Protein 3GDO (pdb70)

Structure (mmCIF, N/CA/C/O backbone):
data_3GDO
#
_entry.id   3GDO
#
_cell.length_a   49.324
_cell.length_b   151.309
_cell.length_c   56.395
_cell.angle_alpha   90.000
_cell.angle_beta   107.140
_cell.angle_gamma   90.000
#
_symmetry.space_group_name_H-M   'P 1 21 1'
#
loop_
_entity.id
_entity.type
_entity.pdbx_description
1 polymer 'Uncharacterized oxidoreductase yvaA'
2 water water
#
loop_
_atom_site.group_PDB
_atom_site.id
_atom_site.type_symbol
_atom_site.label_atom_id
_atom_site.label_alt_id
_atom_site.label_comp_id
_atom_site.label_asym_id
_atom_site.label_entity_id
_atom_site.label_seq_id
_atom_site.pdbx_PDB_ins_code
_atom_site.Cartn_x
_atom_site.Cartn_y
_atom_site.Cartn_z
_atom_site.occupancy
_atom_site.B_iso_or_equiv
_atom_site.auth_seq_id
_atom_site.auth_comp_id
_atom_site.auth_asym_id
_atom_site.auth_atom_id
_atom_site.pdbx_PDB_model_num
ATOM 1 N N . SER A 1 2 ? 32.460 -5.954 34.746 1.00 51.63 10 SER A N 1
ATOM 2 C CA . SER A 1 2 ? 32.158 -5.097 35.919 1.00 50.45 10 SER A CA 1
ATOM 3 C C . SER A 1 2 ? 30.971 -5.713 36.668 1.00 50.09 10 SER A C 1
ATOM 4 O O . SER A 1 2 ? 29.931 -6.053 36.064 1.00 50.32 10 SER A O 1
ATOM 7 N N . LEU A 1 3 ? 31.140 -5.872 37.982 1.00 47.66 11 LEU A N 1
ATOM 8 C CA . LEU A 1 3 ? 30.064 -6.276 38.885 1.00 46.13 11 LEU A CA 1
ATOM 9 C C . LEU A 1 3 ? 28.939 -5.254 39.016 1.00 44.19 11 LEU A C 1
ATOM 10 O O . LEU A 1 3 ? 27.919 -5.538 39.640 1.00 43.54 11 LEU A O 1
ATOM 15 N N . ASP A 1 4 ? 29.170 -4.037 38.531 1.00 42.55 12 ASP A N 1
ATOM 16 C CA . ASP A 1 4 ? 28.262 -2.929 38.837 1.00 41.47 12 ASP A CA 1
ATOM 17 C C . ASP A 1 4 ? 27.384 -2.423 37.658 1.00 40.51 12 ASP A C 1
ATOM 18 O O . ASP A 1 4 ? 26.633 -1.442 37.815 1.00 39.65 12 ASP A O 1
ATOM 23 N N . THR A 1 5 ? 27.446 -3.107 36.513 1.00 38.84 13 THR A N 1
ATOM 24 C CA . THR A 1 5 ? 26.574 -2.766 35.379 1.00 37.17 13 THR A CA 1
ATOM 25 C C . THR A 1 5 ? 25.126 -2.735 35.814 1.00 36.51 13 THR A C 1
ATOM 26 O O . THR A 1 5 ? 24.661 -3.605 36.559 1.00 35.19 13 THR A O 1
ATOM 30 N N . ILE A 1 6 ? 24.412 -1.706 35.372 1.00 34.90 14 ILE A N 1
ATOM 31 C CA . ILE A 1 6 ? 22.966 -1.645 35.593 1.00 34.02 14 ILE A CA 1
ATOM 32 C C . ILE A 1 6 ? 22.330 -2.601 34.591 1.00 34.06 14 ILE A C 1
ATOM 33 O O . ILE A 1 6 ? 22.623 -2.551 33.367 1.00 33.99 14 ILE A O 1
ATOM 38 N N . LYS A 1 7 ? 21.543 -3.526 35.108 1.00 33.40 15 LYS A N 1
ATOM 39 C CA . LYS A 1 7 ? 20.949 -4.573 34.266 1.00 34.08 15 LYS A CA 1
ATOM 40 C C . LYS A 1 7 ? 19.669 -4.028 33.651 1.00 33.54 15 LYS A C 1
ATOM 41 O O . LYS A 1 7 ? 18.725 -3.726 34.359 1.00 33.05 15 LYS A O 1
ATOM 47 N N . VAL A 1 8 ? 19.640 -3.945 32.321 1.00 34.54 16 VAL A N 1
ATOM 48 C CA . VAL A 1 8 ? 18.483 -3.311 31.630 1.00 34.15 16 VAL A CA 1
ATOM 49 C C . VAL A 1 8 ? 17.524 -4.340 30.980 1.00 34.44 16 VAL A C 1
ATOM 50 O O . VAL A 1 8 ? 17.953 -5.283 30.312 1.00 33.90 16 VAL A O 1
ATOM 54 N N . GLY A 1 9 ? 16.231 -4.116 31.186 1.00 34.63 17 GLY A N 1
ATOM 55 C CA . GLY A 1 9 ? 15.192 -4.739 30.387 1.00 35.84 17 GLY A CA 1
ATOM 56 C C . GLY A 1 9 ? 14.574 -3.687 29.464 1.00 35.61 17 GLY A C 1
ATOM 57 O O . GLY A 1 9 ? 14.192 -2.602 29.933 1.00 35.55 17 GLY A O 1
ATOM 58 N N . ILE A 1 10 ? 14.527 -3.975 28.168 1.00 35.20 18 ILE A N 1
ATOM 59 C CA . ILE A 1 10 ? 13.827 -3.081 27.211 1.00 35.78 18 ILE A CA 1
ATOM 60 C C . ILE A 1 10 ? 12.465 -3.690 26.769 1.00 36.59 18 ILE A C 1
ATOM 61 O O . ILE A 1 10 ? 12.399 -4.860 26.340 1.00 37.18 18 ILE A O 1
ATOM 66 N N . LEU A 1 11 ? 11.385 -2.927 26.935 1.00 36.29 19 LEU A N 1
ATOM 67 C CA . LEU A 1 11 ? 10.073 -3.335 26.442 1.00 36.03 19 LEU A CA 1
ATOM 68 C C . LEU A 1 11 ? 9.899 -2.749 25.035 1.00 36.96 19 LEU A C 1
ATOM 69 O O . LEU A 1 11 ? 9.915 -1.538 24.858 1.00 36.76 19 LEU A O 1
ATOM 74 N N . GLY A 1 12 ? 9.805 -3.622 24.034 1.00 36.83 20 GLY A N 1
ATOM 75 C CA . GLY A 1 12 ? 9.536 -3.202 22.663 1.00 37.92 20 GLY A CA 1
ATOM 76 C C . GLY A 1 12 ? 10.837 -3.008 21.922 1.00 37.89 20 GLY A C 1
ATOM 77 O O . GLY A 1 12 ? 11.841 -2.516 22.508 1.00 38.00 20 GLY A O 1
ATOM 78 N N . TYR A 1 13 ? 10.814 -3.392 20.645 1.00 36.11 21 TYR A N 1
ATOM 79 C CA . TYR A 1 13 ? 11.980 -3.313 19.790 1.00 35.20 21 TYR A CA 1
ATOM 80 C C . TYR A 1 13 ? 11.650 -2.814 18.351 1.00 35.77 21 TYR A C 1
ATOM 81 O O . TYR A 1 13 ? 12.251 -3.260 17.367 1.00 34.79 21 TYR A O 1
ATOM 90 N N . GLY A 1 14 ? 10.706 -1.876 18.279 1.00 36.27 22 GLY A N 1
ATOM 91 C CA . GLY A 1 14 ? 10.465 -1.077 17.098 1.00 38.23 22 GLY A CA 1
ATOM 92 C C . GLY A 1 14 ? 11.539 -0.020 16.965 1.00 39.22 22 GLY A C 1
ATOM 93 O O . GLY A 1 14 ? 12.676 -0.199 17.441 1.00 39.51 22 GLY A O 1
ATOM 94 N N . LEU A 1 15 ? 11.172 1.088 16.336 1.00 39.27 23 LEU A N 1
ATOM 95 C CA . LEU A 1 15 ? 12.090 2.197 16.096 1.00 39.87 23 LEU A CA 1
ATOM 96 C C . LEU A 1 15 ? 12.774 2.742 17.386 1.00 38.99 23 LEU A C 1
ATOM 97 O O . LEU A 1 15 ? 13.981 2.997 17.388 1.00 37.45 23 LEU A O 1
ATOM 102 N N . SER A 1 16 ? 11.983 2.956 18.438 1.00 38.03 24 SER A N 1
ATOM 103 C CA . SER A 1 16 ? 12.499 3.524 19.679 1.00 38.38 24 SER A CA 1
ATOM 104 C C . SER A 1 16 ? 13.527 2.606 20.294 1.00 36.89 24 SER A C 1
ATOM 105 O O . SER A 1 16 ? 14.670 3.018 20.499 1.00 36.30 24 SER A O 1
ATOM 108 N N . GLY A 1 17 ? 13.106 1.374 20.573 1.00 35.59 25 GLY A N 1
ATOM 109 C CA . GLY A 1 17 ? 13.971 0.369 21.184 1.00 35.29 25 GLY A CA 1
ATOM 110 C C . GLY A 1 17 ? 15.281 0.196 20.435 1.00 35.13 25 GLY A C 1
ATOM 111 O O . GLY A 1 17 ? 16.365 0.300 21.010 1.00 35.29 25 GLY A O 1
ATOM 112 N N . SER A 1 18 ? 15.182 -0.045 19.129 1.00 34.78 26 SER A N 1
ATOM 113 C CA . SER A 1 18 ? 16.292 -0.553 18.347 1.00 34.15 26 SER A CA 1
ATOM 114 C C . SER A 1 18 ? 17.157 0.556 17.814 1.00 34.66 26 SER A C 1
ATOM 115 O O . SER A 1 18 ? 18.306 0.310 17.433 1.00 34.48 26 SER A O 1
ATOM 118 N N . VAL A 1 19 ? 16.623 1.774 17.741 1.00 34.28 27 VAL A N 1
ATOM 119 C CA . VAL A 1 19 ? 17.344 2.837 17.039 1.00 34.92 27 VAL A CA 1
ATOM 120 C C . VAL A 1 19 ? 17.700 3.983 18.003 1.00 35.03 27 VAL A C 1
ATOM 121 O O . VAL A 1 19 ? 18.789 4.541 17.944 1.00 33.12 27 VAL A O 1
ATOM 125 N N . PHE A 1 20 ? 16.765 4.334 18.890 1.00 35.36 28 PHE A N 1
ATOM 126 C CA . PHE A 1 20 ? 16.959 5.505 19.740 1.00 35.54 28 PHE A CA 1
ATOM 127 C C . PHE A 1 20 ? 17.475 5.180 21.158 1.00 36.68 28 PHE A C 1
ATOM 128 O O . PHE A 1 20 ? 18.063 6.051 21.805 1.00 36.10 28 PHE A O 1
ATOM 136 N N . HIS A 1 21 ? 17.273 3.944 21.620 1.00 35.88 29 HIS A N 1
ATOM 137 C CA . HIS A 1 21 ? 17.722 3.556 22.954 1.00 36.54 29 HIS A CA 1
ATOM 138 C C . HIS A 1 21 ? 18.821 2.488 22.957 1.00 37.41 29 HIS A C 1
ATOM 139 O O . HIS A 1 21 ? 19.896 2.694 23.581 1.00 38.16 29 HIS A O 1
ATOM 146 N N . GLY A 1 22 ? 18.544 1.353 22.309 1.00 36.90 30 GLY A N 1
ATOM 147 C CA . GLY A 1 22 ? 19.543 0.274 22.186 1.00 37.35 30 GLY A CA 1
ATOM 148 C C . GLY A 1 22 ? 20.936 0.802 21.849 1.00 37.14 30 GLY A C 1
ATOM 149 O O . GLY A 1 22 ? 21.903 0.563 22.592 1.00 37.28 30 GLY A O 1
ATOM 150 N N . PRO A 1 23 ? 21.066 1.542 20.745 1.00 37.38 31 PRO A N 1
ATOM 151 C CA . PRO A 1 23 ? 22.445 1.845 20.374 1.00 36.99 31 PRO A CA 1
ATOM 152 C C . PRO A 1 23 ? 23.161 2.808 21.354 1.00 38.05 31 PRO A C 1
ATOM 153 O O . PRO A 1 23 ? 24.395 2.801 21.394 1.00 37.18 31 PRO A O 1
ATOM 157 N N . LEU A 1 24 ? 22.412 3.588 22.157 1.00 37.28 32 LEU A N 1
ATOM 158 C CA . LEU A 1 24 ? 23.031 4.482 23.167 1.00 36.72 32 LEU A CA 1
ATOM 159 C C . LEU A 1 24 ? 23.458 3.685 24.410 1.00 37.26 32 LEU A C 1
ATOM 160 O O . LEU A 1 24 ? 24.589 3.802 24.911 1.00 37.62 32 LEU A O 1
ATOM 165 N N . LEU A 1 25 ? 22.546 2.868 24.899 1.00 36.38 33 LEU A N 1
ATOM 166 C CA . LEU A 1 25 ? 22.827 2.013 26.005 1.00 37.58 33 LEU A CA 1
ATOM 167 C C . LEU A 1 25 ? 24.029 1.112 25.692 1.00 38.88 33 LEU A C 1
ATOM 168 O O . LEU A 1 25 ? 24.832 0.789 26.600 1.00 39.61 33 LEU A O 1
ATOM 173 N N . ASP A 1 26 ? 24.183 0.771 24.411 1.00 38.67 34 ASP A N 1
ATOM 174 C CA . ASP A 1 26 ? 25.225 -0.144 23.956 1.00 40.47 34 ASP A CA 1
ATOM 175 C C . ASP A 1 26 ? 26.655 0.397 24.100 1.00 40.70 34 ASP A C 1
ATOM 176 O O . ASP A 1 26 ? 27.608 -0.399 24.200 1.00 40.25 34 ASP A O 1
ATOM 181 N N . VAL A 1 27 ? 26.822 1.720 24.067 1.00 39.77 35 VAL A N 1
ATOM 182 C CA . VAL A 1 27 ? 28.168 2.307 24.136 1.00 40.32 35 VAL A CA 1
ATOM 183 C C . VAL A 1 27 ? 28.536 2.710 25.569 1.00 39.31 35 VAL A C 1
ATOM 184 O O . VAL A 1 27 ? 29.624 3.197 25.809 1.00 39.82 35 VAL A O 1
ATOM 188 N N . LEU A 1 28 ? 27.616 2.529 26.506 1.00 38.72 36 LEU A N 1
ATOM 189 C CA . LEU A 1 28 ? 27.830 2.952 27.885 1.00 39.48 36 LEU A CA 1
ATOM 190 C C . LEU A 1 28 ? 28.156 1.731 28.767 1.00 40.34 36 LEU A C 1
ATOM 191 O O . LEU A 1 28 ? 27.293 0.881 29.025 1.00 39.86 36 LEU A O 1
ATOM 196 N N . ASP A 1 29 ? 29.377 1.612 29.249 1.00 41.70 37 ASP A N 1
ATOM 197 C CA . ASP A 1 29 ? 29.619 0.346 29.969 1.00 43.77 37 ASP A CA 1
ATOM 198 C C . ASP A 1 29 ? 28.998 0.250 31.365 1.00 43.09 37 ASP A C 1
ATOM 199 O O . ASP A 1 29 ? 28.953 -0.835 31.931 1.00 43.40 37 ASP A O 1
ATOM 204 N N . GLU A 1 30 ? 28.439 1.363 31.862 1.00 42.50 38 GLU A N 1
ATOM 205 C CA . GLU A 1 30 ? 27.648 1.362 33.111 1.00 42.18 38 GLU A CA 1
ATOM 206 C C . GLU A 1 30 ? 26.352 0.506 33.038 1.00 40.59 38 GLU A C 1
ATOM 207 O O . GLU A 1 30 ? 25.678 0.287 34.057 1.00 40.86 38 GLU A O 1
ATOM 213 N N . TYR A 1 31 ? 25.996 0.050 31.829 1.00 39.19 39 TYR A N 1
ATOM 214 C CA . TYR A 1 31 ? 24.725 -0.649 31.576 1.00 37.06 39 TYR A CA 1
ATOM 215 C C . TYR A 1 31 ? 24.969 -1.994 30.917 1.00 37.38 39 TYR A C 1
ATOM 216 O O . TYR A 1 31 ? 25.848 -2.116 30.064 1.00 36.31 39 TYR A O 1
ATOM 225 N N . GLN A 1 32 ? 24.150 -2.974 31.284 1.00 37.02 40 GLN A N 1
ATOM 226 C CA . GLN A 1 32 ? 24.107 -4.225 30.555 1.00 38.45 40 GLN A CA 1
ATOM 227 C C . GLN A 1 32 ? 22.712 -4.440 30.013 1.00 37.51 40 GLN A C 1
ATOM 228 O O . GLN A 1 32 ? 21.753 -4.559 30.776 1.00 36.66 40 GLN A O 1
ATOM 234 N N . ILE A 1 33 ? 22.592 -4.520 28.692 1.00 37.99 41 ILE A N 1
ATOM 235 C CA . ILE A 1 33 ? 21.311 -4.963 28.136 1.00 38.52 41 ILE A CA 1
ATOM 236 C C . ILE A 1 33 ? 21.129 -6.484 28.348 1.00 38.67 41 ILE A C 1
ATOM 237 O O . ILE A 1 33 ? 21.828 -7.292 27.737 1.00 38.87 41 ILE A O 1
ATOM 242 N N . SER A 1 34 ? 20.190 -6.851 29.213 1.00 38.61 42 SER A N 1
ATOM 243 C CA . SER A 1 34 ? 19.958 -8.244 29.599 1.00 39.42 42 SER A CA 1
ATOM 244 C C . SER A 1 34 ? 18.782 -8.906 28.895 1.00 39.17 42 SER A C 1
ATOM 245 O O . SER A 1 34 ? 18.871 -10.078 28.499 1.00 39.21 42 SER A O 1
ATOM 248 N N . LYS A 1 35 ? 17.660 -8.186 28.820 1.00 38.01 43 LYS A N 1
ATOM 249 C CA . LYS A 1 35 ? 16.428 -8.734 28.243 1.00 37.69 43 LYS A CA 1
ATOM 250 C C . LYS A 1 35 ? 15.675 -7.685 27.424 1.00 37.74 43 LYS A C 1
ATOM 251 O O . LYS A 1 35 ? 15.627 -6.498 27.794 1.00 37.09 43 LYS A O 1
ATOM 257 N N . ILE A 1 36 ? 15.077 -8.142 26.327 1.00 37.04 44 ILE A N 1
ATOM 258 C CA . ILE A 1 36 ? 14.288 -7.290 25.452 1.00 36.58 44 ILE A CA 1
ATOM 259 C C . ILE A 1 36 ? 12.972 -8.044 25.165 1.00 37.22 44 ILE A C 1
ATOM 260 O O . ILE A 1 36 ? 13.020 -9.174 24.666 1.00 36.89 44 ILE A O 1
ATOM 265 N N . MET A 1 37 ? 11.823 -7.443 25.498 1.00 36.82 45 MET A N 1
ATOM 266 C CA . MET A 1 37 ? 10.520 -8.047 25.235 1.00 37.80 45 MET A CA 1
ATOM 267 C C . MET A 1 37 ? 10.106 -7.597 23.848 1.00 38.97 45 MET A C 1
ATOM 268 O O . MET A 1 37 ? 9.835 -6.409 23.629 1.00 39.18 45 MET A O 1
ATOM 273 N N . THR A 1 38 ? 10.124 -8.534 22.895 1.00 39.85 46 THR A N 1
ATOM 274 C CA . THR A 1 38 ? 9.752 -8.279 21.502 1.00 40.09 46 THR A CA 1
ATOM 275 C C . THR A 1 38 ? 9.457 -9.647 20.846 1.00 41.82 46 THR A C 1
ATOM 276 O O . THR A 1 38 ? 9.840 -10.701 21.389 1.00 41.91 46 THR A O 1
ATOM 280 N N . SER A 1 39 ? 8.783 -9.641 19.693 1.00 41.84 47 SER A N 1
ATOM 281 C CA . SER A 1 39 ? 8.659 -10.865 18.895 1.00 42.66 47 SER A CA 1
ATOM 282 C C . SER A 1 39 ? 9.750 -10.897 17.830 1.00 42.38 47 SER A C 1
ATOM 283 O O . SER A 1 39 ? 9.839 -11.856 17.074 1.00 43.66 47 SER A O 1
ATOM 286 N N . ARG A 1 40 ? 10.584 -9.858 17.772 1.00 42.02 48 ARG A N 1
ATOM 287 C CA . ARG A 1 40 ? 11.650 -9.784 16.767 1.00 41.96 48 ARG A CA 1
ATOM 288 C C . ARG A 1 40 ? 12.920 -10.549 17.171 1.00 42.76 48 ARG A C 1
ATOM 289 O O . ARG A 1 40 ? 14.024 -9.974 17.248 1.00 43.11 48 ARG A O 1
ATOM 297 N N . THR A 1 41 ? 12.771 -11.851 17.397 1.00 43.54 49 THR A N 1
ATOM 298 C CA . THR A 1 41 ? 13.843 -12.673 17.979 1.00 44.17 49 THR A CA 1
ATOM 299 C C . THR A 1 41 ? 15.165 -12.669 17.186 1.00 45.33 49 THR A C 1
ATOM 300 O O . THR A 1 41 ? 16.224 -12.388 17.747 1.00 44.98 49 THR A O 1
ATOM 304 N N . GLU A 1 42 ? 15.084 -12.918 15.883 1.00 46.16 50 GLU A N 1
ATOM 305 C CA . GLU A 1 42 ? 16.244 -12.910 14.981 1.00 46.86 50 GLU A CA 1
ATOM 306 C C . GLU A 1 42 ? 16.982 -11.572 14.918 1.00 47.19 50 GLU A C 1
ATOM 307 O O . GLU A 1 42 ? 18.222 -11.528 14.737 1.00 47.21 50 GLU A O 1
ATOM 313 N N . GLU A 1 43 ? 16.204 -10.490 15.011 1.00 46.82 51 GLU A N 1
ATOM 314 C CA . GLU A 1 43 ? 16.720 -9.136 14.935 1.00 47.00 51 GLU A CA 1
ATOM 315 C C . GLU A 1 43 ? 17.572 -8.817 16.177 1.00 46.36 51 GLU A C 1
ATOM 316 O O . GLU A 1 43 ? 18.678 -8.287 16.056 1.00 45.10 51 GLU A O 1
ATOM 322 N N . VAL A 1 44 ? 17.042 -9.136 17.357 1.00 45.58 52 VAL A N 1
ATOM 323 C CA . VAL A 1 44 ? 17.811 -9.002 18.589 1.00 46.15 52 VAL A CA 1
ATOM 324 C C . VAL A 1 44 ? 19.081 -9.863 18.576 1.00 47.03 52 VAL A C 1
ATOM 325 O O . VAL A 1 44 ? 20.120 -9.422 19.078 1.00 47.19 52 VAL A O 1
ATOM 329 N N A LYS A 1 45 ? 18.988 -11.056 17.983 0.50 47.37 53 LYS A N 1
ATOM 330 N N B LYS A 1 45 ? 18.993 -11.064 17.997 0.50 47.36 53 LYS A N 1
ATOM 331 C CA A LYS A 1 45 ? 20.118 -11.979 17.854 0.50 47.83 53 LYS A CA 1
ATOM 332 C CA B LYS A 1 45 ? 20.142 -11.964 17.861 0.50 47.82 53 LYS A CA 1
ATOM 333 C C A LYS A 1 45 ? 21.296 -11.385 17.075 0.50 48.39 53 LYS A C 1
ATOM 334 C C B LYS A 1 45 ? 21.306 -11.330 17.108 0.50 48.39 53 LYS A C 1
ATOM 335 O O A LYS A 1 45 ? 22.455 -11.603 17.448 0.50 48.34 53 LYS A O 1
ATOM 336 O O B LYS A 1 45 ? 22.464 -11.472 17.522 0.50 48.31 53 LYS A O 1
ATOM 347 N N . ARG A 1 46 ? 21.005 -10.639 16.009 1.00 48.46 54 ARG A N 1
ATOM 348 C CA . ARG A 1 46 ? 22.042 -9.925 15.261 1.00 49.41 54 ARG A CA 1
ATOM 349 C C . ARG A 1 46 ? 22.592 -8.734 16.068 1.00 49.11 54 ARG A C 1
ATOM 350 O O . ARG A 1 46 ? 23.801 -8.566 16.201 1.00 49.46 54 ARG A O 1
ATOM 358 N N . ASP A 1 47 ? 21.693 -7.936 16.636 1.00 48.78 55 ASP A N 1
ATOM 359 C CA . ASP A 1 47 ? 22.057 -6.654 17.211 1.00 48.10 55 ASP A CA 1
ATOM 360 C C . ASP A 1 47 ? 22.693 -6.804 18.584 1.00 47.96 55 ASP A C 1
ATOM 361 O O . ASP A 1 47 ? 23.687 -6.144 18.885 1.00 47.69 55 ASP A O 1
ATOM 366 N N . PHE A 1 48 ? 22.088 -7.645 19.418 1.00 46.92 56 PHE A N 1
ATOM 367 C CA . PHE A 1 48 ? 22.568 -7.896 20.763 1.00 46.82 56 PHE A CA 1
ATOM 368 C C . PHE A 1 48 ? 22.691 -9.395 21.060 1.00 46.41 56 PHE A C 1
ATOM 369 O O . PHE A 1 48 ? 21.880 -9.933 21.820 1.00 45.47 56 PHE A O 1
ATOM 377 N N . PRO A 1 49 ? 23.733 -10.055 20.498 1.00 46.85 57 PRO A N 1
ATOM 378 C CA . PRO A 1 49 ? 23.948 -11.523 20.616 1.00 47.94 57 PRO A CA 1
ATOM 379 C C . PRO A 1 49 ? 23.797 -12.071 22.042 1.00 48.83 57 PRO A C 1
ATOM 380 O O . PRO A 1 49 ? 23.430 -13.239 22.202 1.00 49.19 57 PRO A O 1
ATOM 384 N N . ASP A 1 50 ? 24.044 -11.229 23.054 1.00 49.55 58 ASP A N 1
ATOM 385 C CA . ASP A 1 50 ? 23.972 -11.633 24.470 1.00 50.67 58 ASP A CA 1
ATOM 386 C C . ASP A 1 50 ? 22.733 -11.224 25.250 1.00 51.00 58 ASP A C 1
ATOM 387 O O . ASP A 1 50 ? 22.585 -11.618 26.402 1.00 51.75 58 ASP A O 1
ATOM 392 N N . ALA A 1 51 ? 21.847 -10.433 24.657 1.00 50.15 59 ALA A N 1
ATOM 393 C CA . ALA A 1 51 ? 20.566 -10.203 25.315 1.00 49.67 59 ALA A CA 1
ATOM 394 C C . ALA A 1 51 ? 19.678 -11.446 25.172 1.00 49.25 59 ALA A C 1
ATOM 395 O O . ALA A 1 51 ? 19.772 -12.173 24.187 1.00 49.15 59 ALA A O 1
ATOM 397 N N . GLU A 1 52 ? 18.818 -11.669 26.153 1.00 48.50 60 GLU A N 1
ATOM 398 C CA . GLU A 1 52 ? 17.783 -12.695 26.087 1.00 49.28 60 GLU A CA 1
ATOM 399 C C . GLU A 1 52 ? 16.491 -12.037 25.552 1.00 48.96 60 GLU A C 1
ATOM 400 O O . GLU A 1 52 ? 16.114 -10.949 26.003 1.00 49.46 60 GLU A O 1
ATOM 406 N N . VAL A 1 53 ? 15.826 -12.655 24.576 1.00 48.36 61 VAL A N 1
ATOM 407 C CA . VAL A 1 53 ? 14.541 -12.128 24.117 1.00 47.20 61 VAL A CA 1
ATOM 408 C C . VAL A 1 53 ? 13.465 -12.770 24.951 1.00 47.54 61 VAL A C 1
ATOM 409 O O . VAL A 1 53 ? 13.556 -13.952 25.250 1.00 47.91 61 VAL A O 1
ATOM 413 N N . VAL A 1 54 ? 12.457 -12.008 25.348 1.00 47.32 62 VAL A N 1
ATOM 414 C CA . VAL A 1 54 ? 11.314 -12.608 26.027 1.00 48.09 62 VAL A CA 1
ATOM 415 C C . VAL A 1 54 ? 10.016 -12.183 25.377 1.00 49.00 62 VAL A C 1
ATOM 416 O O . VAL A 1 54 ? 9.999 -11.245 24.584 1.00 48.78 62 VAL A O 1
ATOM 420 N N . HIS A 1 55 ? 8.918 -12.844 25.741 1.00 50.39 63 HIS A N 1
ATOM 421 C CA . HIS A 1 55 ? 7.641 -12.540 25.114 1.00 51.73 63 HIS A CA 1
ATOM 422 C C . HIS A 1 55 ? 6.556 -12.143 26.074 1.00 52.68 63 HIS A C 1
ATOM 423 O O . HIS A 1 55 ? 5.519 -11.654 25.642 1.00 53.32 63 HIS A O 1
ATOM 430 N N . GLU A 1 56 ? 6.748 -12.358 27.367 1.00 52.88 64 GLU A N 1
ATOM 431 C CA . GLU A 1 56 ? 5.828 -11.718 28.294 1.00 53.85 64 GLU A CA 1
ATOM 432 C C . GLU A 1 56 ? 6.529 -10.832 29.312 1.00 53.70 64 GLU A C 1
ATOM 433 O O . GLU A 1 56 ? 7.705 -11.023 29.646 1.00 52.73 64 GLU A O 1
ATOM 439 N N . LEU A 1 57 ? 5.772 -9.838 29.758 1.00 53.84 65 LEU A N 1
ATOM 440 C CA . LEU A 1 57 ? 6.236 -8.811 30.660 1.00 54.21 65 LEU A CA 1
ATOM 441 C C . LEU A 1 57 ? 6.845 -9.381 31.945 1.00 54.32 65 LEU A C 1
ATOM 442 O O . LEU A 1 57 ? 7.822 -8.837 32.475 1.00 53.82 65 LEU A O 1
ATOM 447 N N . GLU A 1 58 ? 6.244 -10.469 32.432 1.00 54.02 66 GLU A N 1
ATOM 448 C CA . GLU A 1 58 ? 6.604 -11.077 33.704 1.00 53.89 66 GLU A CA 1
ATOM 449 C C . GLU A 1 58 ? 8.010 -11.652 33.641 1.00 52.90 66 GLU A C 1
ATOM 450 O O . GLU A 1 58 ? 8.715 -11.666 34.638 1.00 53.30 66 GLU A O 1
ATOM 456 N N . GLU A 1 59 ? 8.422 -12.101 32.459 1.00 51.61 67 GLU A N 1
ATOM 457 C CA . GLU A 1 59 ? 9.798 -12.529 32.270 1.00 50.48 67 GLU A CA 1
ATOM 458 C C . GLU A 1 59 ? 10.810 -11.399 32.589 1.00 48.99 67 GLU A C 1
ATOM 459 O O . GLU A 1 59 ? 11.961 -11.668 32.941 1.00 48.03 67 GLU A O 1
ATOM 465 N N . ILE A 1 60 ? 10.367 -10.147 32.456 1.00 47.29 68 ILE A N 1
ATOM 466 C CA . ILE A 1 60 ? 11.158 -8.994 32.889 1.00 45.70 68 ILE A CA 1
ATOM 467 C C . ILE A 1 60 ? 10.806 -8.489 34.300 1.00 45.58 68 ILE A C 1
ATOM 468 O O . ILE A 1 60 ? 11.700 -8.238 35.112 1.00 45.01 68 ILE A O 1
ATOM 473 N N . THR A 1 61 ? 9.523 -8.356 34.600 1.00 45.89 69 THR A N 1
ATOM 474 C CA . THR A 1 61 ? 9.126 -7.846 35.902 1.00 47.09 69 THR A CA 1
ATOM 475 C C . THR A 1 61 ? 9.368 -8.797 37.083 1.00 48.45 69 THR A C 1
ATOM 476 O O . THR A 1 61 ? 9.547 -8.331 38.202 1.00 48.53 69 THR A O 1
ATOM 480 N N . ASN A 1 62 ? 9.344 -10.112 36.849 1.00 49.37 70 ASN A N 1
ATOM 481 C CA . ASN A 1 62 ? 9.546 -11.077 37.946 1.00 50.32 70 ASN A CA 1
ATOM 482 C C . ASN A 1 62 ? 10.988 -11.577 38.005 1.00 50.02 70 ASN A C 1
ATOM 483 O O . ASN A 1 62 ? 11.276 -12.526 38.720 1.00 51.43 70 ASN A O 1
ATOM 488 N N . ASP A 1 63 ? 11.874 -10.953 37.230 1.00 49.30 71 ASP A N 1
ATOM 489 C CA . ASP A 1 63 ? 13.297 -11.277 37.243 1.00 48.65 71 ASP A CA 1
ATOM 490 C C . ASP A 1 63 ? 13.977 -10.367 38.255 1.00 48.14 71 ASP A C 1
ATOM 491 O O . ASP A 1 63 ? 14.068 -9.158 38.035 1.00 47.05 71 ASP A O 1
ATOM 496 N N . PRO A 1 64 ? 14.466 -10.952 39.365 1.00 47.75 72 PRO A N 1
ATOM 497 C CA . PRO A 1 64 ? 15.101 -10.154 40.437 1.00 46.73 72 PRO A CA 1
ATOM 498 C C . PRO A 1 64 ? 16.355 -9.400 40.008 1.00 45.18 72 PRO A C 1
ATOM 499 O O . PRO A 1 64 ? 16.612 -8.346 40.556 1.00 46.10 72 PRO A O 1
ATOM 503 N N . ALA A 1 65 ? 17.119 -9.903 39.046 1.00 43.71 73 ALA A N 1
ATOM 504 C CA . ALA A 1 65 ? 18.342 -9.208 38.595 1.00 42.28 73 ALA A CA 1
ATOM 505 C C . ALA A 1 65 ? 18.136 -7.878 37.803 1.00 41.98 73 ALA A C 1
ATOM 506 O O . ALA A 1 65 ? 19.043 -7.016 37.774 1.00 41.26 73 ALA A O 1
ATOM 508 N N . ILE A 1 66 ? 16.985 -7.733 37.121 1.00 41.08 74 ILE A N 1
ATOM 509 C CA . ILE A 1 66 ? 16.701 -6.527 36.299 1.00 39.90 74 ILE A CA 1
ATOM 510 C C . ILE A 1 66 ? 16.494 -5.328 37.240 1.00 39.54 74 ILE A C 1
ATOM 511 O O . ILE A 1 66 ? 15.686 -5.403 38.185 1.00 39.58 74 ILE A O 1
ATOM 516 N N . GLU A 1 67 ? 17.211 -4.231 36.991 1.00 39.08 75 GLU A N 1
ATOM 517 C CA . GLU A 1 67 ? 17.109 -3.030 37.842 1.00 38.98 75 GLU A CA 1
ATOM 518 C C . GLU A 1 67 ? 16.348 -1.872 37.164 1.00 38.59 75 GLU A C 1
ATOM 519 O O . GLU A 1 67 ? 15.581 -1.166 37.816 1.00 38.82 75 GLU A O 1
ATOM 525 N N . LEU A 1 68 ? 16.577 -1.716 35.860 1.00 38.32 76 LEU A N 1
ATOM 526 C CA . LEU A 1 68 ? 16.038 -0.630 35.053 1.00 37.75 76 LEU A CA 1
ATOM 527 C C . LEU A 1 68 ? 15.239 -1.197 33.855 1.00 37.97 76 LEU A C 1
ATOM 528 O O . LEU A 1 68 ? 15.726 -2.102 33.145 1.00 36.79 76 LEU A O 1
ATOM 533 N N . VAL A 1 69 ? 14.049 -0.631 33.621 1.00 36.76 77 VAL A N 1
ATOM 534 C CA . VAL A 1 69 ? 13.248 -0.992 32.447 1.00 36.82 77 VAL A CA 1
ATOM 535 C C . VAL A 1 69 ? 13.013 0.235 31.585 1.00 35.77 77 VAL A C 1
ATOM 536 O O . VAL A 1 69 ? 12.588 1.275 32.096 1.00 34.76 77 VAL A O 1
ATOM 540 N N . ILE A 1 70 ? 13.325 0.106 30.283 1.00 35.27 78 ILE A N 1
ATOM 541 C CA . ILE A 1 70 ? 12.990 1.136 29.283 1.00 34.05 78 ILE A CA 1
ATOM 542 C C . ILE A 1 70 ? 11.667 0.731 28.598 1.00 35.42 78 ILE A C 1
ATOM 543 O O . ILE A 1 70 ? 11.594 -0.308 27.944 1.00 34.93 78 ILE A O 1
ATOM 548 N N . VAL A 1 71 ? 10.645 1.572 28.747 1.00 35.65 79 VAL A N 1
ATOM 549 C CA . VAL A 1 71 ? 9.337 1.295 28.210 1.00 36.76 79 VAL A CA 1
ATOM 550 C C . VAL A 1 71 ? 9.254 1.961 26.839 1.00 37.64 79 VAL A C 1
ATOM 551 O O . VAL A 1 71 ? 9.188 3.171 26.737 1.00 36.49 79 VAL A O 1
ATOM 555 N N . THR A 1 72 ? 9.307 1.173 25.777 1.00 39.42 80 THR A N 1
ATOM 556 C CA . THR A 1 72 ? 9.139 1.760 24.441 1.00 41.46 80 THR A CA 1
ATOM 557 C C . THR A 1 72 ? 7.892 1.213 23.749 1.00 43.54 80 THR A C 1
ATOM 558 O O . THR A 1 72 ? 7.721 1.428 22.552 1.00 43.22 80 THR A O 1
ATOM 562 N N . THR A 1 73 ? 7.028 0.516 24.492 1.00 45.33 81 THR A N 1
ATOM 563 C CA . THR A 1 73 ? 5.764 0.002 23.923 1.00 48.21 81 THR A CA 1
ATOM 564 C C . THR A 1 73 ? 4.777 1.141 23.556 1.00 49.33 81 THR A C 1
ATOM 565 O O . THR A 1 73 ? 4.818 2.184 24.185 1.00 49.56 81 THR A O 1
ATOM 569 N N . PRO A 1 74 ? 3.890 0.946 22.538 1.00 50.65 82 PRO A N 1
ATOM 570 C CA . PRO A 1 74 ? 3.144 2.110 22.010 1.00 52.41 82 PRO A CA 1
ATOM 571 C C . PRO A 1 74 ? 2.384 2.867 23.101 1.00 54.08 82 PRO A C 1
ATOM 572 O O . PRO A 1 74 ? 2.036 2.266 24.139 1.00 54.72 82 PRO A O 1
ATOM 576 N N . SER A 1 75 ? 2.107 4.152 22.851 1.00 55.63 83 SER A N 1
ATOM 577 C CA . SER A 1 75 ? 1.410 5.027 23.815 1.00 56.89 83 SER A CA 1
ATOM 578 C C . SER A 1 75 ? 0.285 4.394 24.621 1.00 57.27 83 SER A C 1
ATOM 579 O O . SER A 1 75 ? 0.220 4.622 25.831 1.00 57.78 83 SER A O 1
ATOM 582 N N . GLY A 1 76 ? -0.591 3.622 23.969 1.00 57.21 84 GLY A N 1
ATOM 583 C CA . GLY A 1 76 ? -1.733 3.018 24.662 1.00 58.04 84 GLY A CA 1
ATOM 584 C C . GLY A 1 76 ? -1.366 2.022 25.751 1.00 58.64 84 GLY A C 1
ATOM 585 O O . GLY A 1 76 ? -1.748 2.169 26.921 1.00 58.77 84 GLY A O 1
ATOM 586 N N . LEU A 1 77 ? -0.603 1.001 25.385 1.00 59.38 85 LEU A N 1
ATOM 587 C CA . LEU A 1 77 ? -0.381 -0.098 26.313 1.00 59.78 85 LEU A CA 1
ATOM 588 C C . LEU A 1 77 ? 0.740 0.169 27.323 1.00 59.72 85 LEU A C 1
ATOM 589 O O . LEU A 1 77 ? 1.101 -0.713 28.124 1.00 60.12 85 LEU A O 1
ATOM 594 N N . HIS A 1 78 ? 1.247 1.399 27.333 1.00 59.11 86 HIS A N 1
ATOM 595 C CA . HIS A 1 78 ? 2.442 1.698 28.099 1.00 58.15 86 HIS A CA 1
ATOM 596 C C . HIS A 1 78 ? 2.206 2.185 29.543 1.00 57.27 86 HIS A C 1
ATOM 597 O O . HIS A 1 78 ? 3.132 2.148 30.390 1.00 56.76 86 HIS A O 1
ATOM 604 N N . TYR A 1 79 ? 0.986 2.653 29.816 1.00 55.12 87 TYR A N 1
ATOM 605 C CA . TYR A 1 79 ? 0.623 3.022 31.165 1.00 53.03 87 TYR A CA 1
ATOM 606 C C . TYR A 1 79 ? 0.570 1.742 32.020 1.00 52.14 87 TYR A C 1
ATOM 607 O O . TYR A 1 79 ? 1.154 1.669 33.120 1.00 51.44 87 TYR A O 1
ATOM 616 N N . GLU A 1 80 ? -0.148 0.757 31.492 1.00 51.46 88 GLU A N 1
ATOM 617 C CA . GLU A 1 80 ? -0.224 -0.613 32.007 1.00 51.19 88 GLU A CA 1
ATOM 618 C C . GLU A 1 80 ? 1.156 -1.248 32.230 1.00 49.71 88 GLU A C 1
ATOM 619 O O . GLU A 1 80 ? 1.432 -1.795 33.293 1.00 49.31 88 GLU A O 1
ATOM 625 N N . HIS A 1 81 ? 2.016 -1.165 31.223 1.00 48.70 89 HIS A N 1
ATOM 626 C CA . HIS A 1 81 ? 3.372 -1.681 31.327 1.00 48.13 89 HIS A CA 1
ATOM 627 C C . HIS A 1 81 ? 4.214 -1.009 32.388 1.00 46.85 89 HIS A C 1
ATOM 628 O O . HIS A 1 81 ? 4.925 -1.697 33.130 1.00 46.72 89 HIS A O 1
ATOM 635 N N . THR A 1 82 ? 4.155 0.322 32.433 1.00 44.72 90 THR A N 1
ATOM 636 C CA . THR A 1 82 ? 4.864 1.115 33.416 1.00 43.20 90 THR A CA 1
ATOM 637 C C . THR A 1 82 ? 4.440 0.798 34.868 1.00 42.87 90 THR A C 1
ATOM 638 O O . THR A 1 82 ? 5.285 0.605 35.743 1.00 41.72 90 THR A O 1
ATOM 642 N N . MET A 1 83 ? 3.138 0.733 35.105 1.00 43.04 91 MET A N 1
ATOM 643 C CA . MET A 1 83 ? 2.600 0.390 36.414 1.00 43.57 91 MET A CA 1
ATOM 644 C C . MET A 1 83 ? 3.113 -0.991 36.891 1.00 44.00 91 MET A C 1
ATOM 645 O O . MET A 1 83 ? 3.531 -1.118 38.048 1.00 44.23 91 MET A O 1
ATOM 650 N N . ALA A 1 84 ? 3.124 -1.994 36.008 1.00 43.51 92 ALA A N 1
ATOM 651 C CA . ALA A 1 84 ? 3.612 -3.312 36.398 1.00 43.52 92 ALA A CA 1
ATOM 652 C C . ALA A 1 84 ? 5.084 -3.233 36.802 1.00 43.58 92 ALA A C 1
ATOM 653 O O . ALA A 1 84 ? 5.483 -3.803 37.829 1.00 43.12 92 ALA A O 1
ATOM 655 N N . CYS A 1 85 ? 5.896 -2.502 36.031 1.00 43.19 93 CYS A N 1
ATOM 656 C CA . CYS A 1 85 ? 7.311 -2.376 36.403 1.00 43.11 93 CYS A CA 1
ATOM 657 C C . CYS A 1 85 ? 7.473 -1.727 37.771 1.00 43.27 93 CYS A C 1
ATOM 658 O O . CYS A 1 85 ? 8.229 -2.211 38.598 1.00 43.86 93 CYS A O 1
ATOM 661 N N . ILE A 1 86 ? 6.750 -0.639 38.005 1.00 43.54 94 ILE A N 1
ATOM 662 C CA . ILE A 1 86 ? 6.795 0.044 39.285 1.00 44.60 94 ILE A CA 1
ATOM 663 C C . ILE A 1 86 ? 6.374 -0.894 40.424 1.00 45.35 94 ILE A C 1
ATOM 664 O O . ILE A 1 86 ? 7.042 -0.927 41.475 1.00 45.53 94 ILE A O 1
ATOM 669 N N . GLN A 1 87 ? 5.270 -1.624 40.206 1.00 45.67 95 GLN A N 1
ATOM 670 C CA . GLN A 1 87 ? 4.696 -2.519 41.219 1.00 46.86 95 GLN A CA 1
ATOM 671 C C . GLN A 1 87 ? 5.667 -3.638 41.557 1.00 46.78 95 GLN A C 1
ATOM 672 O O . GLN A 1 87 ? 5.737 -4.071 42.713 1.00 47.63 95 GLN A O 1
ATOM 678 N N . ALA A 1 88 ? 6.445 -4.069 40.561 1.00 46.34 96 ALA A N 1
ATOM 679 C CA . ALA A 1 88 ? 7.504 -5.079 40.759 1.00 45.65 96 ALA A CA 1
ATOM 680 C C . ALA A 1 88 ? 8.815 -4.545 41.384 1.00 45.28 96 ALA A C 1
ATOM 681 O O . ALA A 1 88 ? 9.790 -5.290 41.508 1.00 44.95 96 ALA A O 1
ATOM 683 N N . GLY A 1 89 ? 8.855 -3.266 41.754 1.00 44.29 97 GLY A N 1
ATOM 684 C CA . GLY A 1 89 ? 10.088 -2.681 42.301 1.00 43.48 97 GLY A CA 1
ATOM 685 C C . GLY A 1 89 ? 11.186 -2.326 41.299 1.00 42.91 97 GLY A C 1
ATOM 686 O O . GLY A 1 89 ? 12.354 -2.273 41.662 1.00 42.42 97 GLY A O 1
ATOM 687 N N . LYS A 1 90 ? 10.830 -2.036 40.043 1.00 42.01 98 LYS A N 1
ATOM 688 C CA . LYS A 1 90 ? 11.846 -1.668 39.030 1.00 40.53 98 LYS A CA 1
ATOM 689 C C . LYS A 1 90 ? 11.937 -0.138 38.794 1.00 40.37 98 LYS A C 1
ATOM 690 O O . LYS A 1 90 ? 10.897 0.551 38.789 1.00 40.13 98 LYS A O 1
ATOM 696 N N . HIS A 1 91 ? 13.155 0.393 38.599 1.00 38.36 99 HIS A N 1
ATOM 697 C CA . HIS A 1 91 ? 13.276 1.754 38.081 1.00 37.77 99 HIS A CA 1
ATOM 698 C C . HIS A 1 91 ? 12.810 1.748 36.624 1.00 37.02 99 HIS A C 1
ATOM 699 O O . HIS A 1 91 ? 13.076 0.774 35.891 1.00 36.97 99 HIS A O 1
ATOM 706 N N . VAL A 1 92 ? 12.153 2.834 36.214 1.00 35.42 100 VAL A N 1
ATOM 707 C CA . VAL A 1 92 ? 11.596 2.948 34.857 1.00 34.99 100 VAL A CA 1
ATOM 708 C C . VAL A 1 92 ? 11.979 4.255 34.126 1.00 34.54 100 VAL A C 1
ATOM 709 O O . VAL A 1 92 ? 11.910 5.336 34.718 1.00 34.95 100 VAL A O 1
ATOM 713 N N . VAL A 1 93 ? 12.383 4.123 32.861 1.00 33.97 101 VAL A N 1
ATOM 714 C CA . VAL A 1 93 ? 12.447 5.237 31.903 1.00 34.05 101 VAL A CA 1
ATOM 715 C C . VAL A 1 93 ? 11.292 5.143 30.884 1.00 33.82 101 VAL A C 1
ATOM 716 O O . VAL A 1 93 ? 11.150 4.143 30.184 1.00 34.01 101 VAL A O 1
ATOM 720 N N . MET A 1 94 ? 10.449 6.174 30.821 1.00 34.31 102 MET A N 1
ATOM 721 C CA . MET A 1 94 ? 9.316 6.164 29.877 1.00 34.50 102 MET A CA 1
ATOM 722 C C . MET A 1 94 ? 9.689 7.011 28.626 1.00 34.84 102 MET A C 1
ATOM 723 O O . MET A 1 94 ? 10.422 8.006 28.746 1.00 34.87 102 MET A O 1
ATOM 728 N N . GLU A 1 95 ? 9.204 6.634 27.440 1.00 34.94 103 GLU A N 1
ATOM 729 C CA A GLU A 1 95 ? 9.310 7.562 26.298 0.50 34.85 103 GLU A CA 1
ATOM 730 C CA B GLU A 1 95 ? 9.212 7.493 26.260 0.50 35.71 103 GLU A CA 1
ATOM 731 C C . GLU A 1 95 ? 8.330 8.717 26.477 1.00 35.62 103 GLU A C 1
ATOM 732 O O . GLU A 1 95 ? 7.335 8.628 27.238 1.00 35.88 103 GLU A O 1
ATOM 743 N N . LYS A 1 96 ? 8.647 9.812 25.795 1.00 35.32 104 LYS A N 1
ATOM 744 C CA . LYS A 1 96 ? 7.734 10.950 25.666 1.00 36.62 104 LYS A CA 1
ATOM 745 C C . LYS A 1 96 ? 6.738 10.635 24.549 1.00 37.48 104 LYS A C 1
ATOM 746 O O . LYS A 1 96 ? 7.074 9.871 23.659 1.00 38.05 104 LYS A O 1
ATOM 752 N N . PRO A 1 97 ? 5.506 11.173 24.621 1.00 38.64 105 PRO A N 1
ATOM 753 C CA . PRO A 1 97 ? 5.006 11.960 25.752 1.00 38.97 105 PRO A CA 1
ATOM 754 C C . PRO A 1 97 ? 4.620 11.027 26.869 1.00 38.76 105 PRO A C 1
ATOM 755 O O . PRO A 1 97 ? 4.235 9.880 26.599 1.00 38.97 105 PRO A O 1
ATOM 759 N N . MET A 1 98 ? 4.746 11.492 28.111 1.00 38.93 106 MET A N 1
ATOM 760 C CA . MET A 1 98 ? 4.610 10.610 29.278 1.00 39.11 106 MET A CA 1
ATOM 761 C C . MET A 1 98 ? 3.317 9.777 29.253 1.00 39.87 106 MET A C 1
ATOM 762 O O . MET A 1 98 ? 3.368 8.537 29.268 1.00 39.23 106 MET A O 1
ATOM 767 N N . THR A 1 99 ? 2.176 10.467 29.218 1.00 40.08 107 THR A N 1
ATOM 768 C CA . THR A 1 99 ? 0.865 9.839 29.142 1.00 40.58 107 THR A CA 1
ATOM 769 C C . THR A 1 99 ? -0.106 10.773 28.358 1.00 40.75 107 THR A C 1
ATOM 770 O O . THR A 1 99 ? 0.234 11.919 28.042 1.00 40.08 107 THR A O 1
ATOM 774 N N . ALA A 1 100 ? -1.299 10.280 28.031 1.00 41.06 108 ALA A N 1
ATOM 775 C CA . ALA A 1 100 ? -2.328 11.107 27.383 1.00 41.41 108 ALA A CA 1
ATOM 776 C C . ALA A 1 100 ? -2.865 12.200 28.337 1.00 41.95 108 ALA A C 1
ATOM 777 O O . ALA A 1 100 ? -3.128 13.335 27.912 1.00 41.29 108 ALA A O 1
ATOM 779 N N . THR A 1 101 ? -3.022 11.870 29.626 1.00 42.24 109 THR A N 1
ATOM 780 C CA . THR A 1 101 ? -3.586 12.832 30.594 1.00 43.11 109 THR A CA 1
ATOM 781 C C . THR A 1 101 ? -2.672 13.029 31.810 1.00 43.72 109 THR A C 1
ATOM 782 O O . THR A 1 101 ? -1.915 12.119 32.192 1.00 44.21 109 THR A O 1
ATOM 786 N N . ALA A 1 102 ? -2.723 14.214 32.410 1.00 43.95 110 ALA A N 1
ATOM 787 C CA . ALA A 1 102 ? -1.884 14.484 33.570 1.00 45.22 110 ALA A CA 1
ATOM 788 C C . ALA A 1 102 ? -2.253 13.566 34.755 1.00 46.52 110 ALA A C 1
ATOM 789 O O . ALA A 1 102 ? -1.372 13.084 35.476 1.00 46.28 110 ALA A O 1
ATOM 791 N N . GLU A 1 103 ? -3.557 13.333 34.927 1.00 47.27 111 GLU A N 1
ATOM 792 C CA . GLU A 1 103 ? -4.094 12.435 35.928 1.00 48.19 111 GLU A CA 1
ATOM 793 C C . GLU A 1 103 ? -3.390 11.051 35.900 1.00 47.27 111 GLU A C 1
ATOM 794 O O . GLU A 1 103 ? -2.949 10.567 36.937 1.00 46.24 111 GLU A O 1
ATOM 800 N N . GLU A 1 104 ? -3.292 10.429 34.717 1.00 46.15 112 GLU A N 1
ATOM 801 C CA . GLU A 1 104 ? -2.514 9.190 34.554 1.00 45.39 112 GLU A CA 1
ATOM 802 C C . GLU A 1 104 ? -1.050 9.302 35.032 1.00 44.22 112 GLU A C 1
ATOM 803 O O . GLU A 1 104 ? -0.508 8.361 35.604 1.00 43.43 112 GLU A O 1
ATOM 809 N N . GLY A 1 105 ? -0.406 10.442 34.752 1.00 43.58 113 GLY A N 1
ATOM 810 C CA . GLY A 1 105 ? 0.992 10.649 35.114 1.00 42.32 113 GLY A CA 1
ATOM 811 C C . GLY A 1 105 ? 1.111 10.770 36.619 1.00 42.64 113 GLY A C 1
ATOM 812 O O . GLY A 1 105 ? 1.999 10.194 37.221 1.00 40.72 113 GLY A O 1
ATOM 813 N N . GLU A 1 106 ? 0.184 11.505 37.228 1.00 43.07 114 GLU A N 1
ATOM 814 C CA . GLU A 1 106 ? 0.157 11.650 38.683 1.00 44.64 114 GLU A CA 1
ATOM 815 C C . GLU A 1 106 ? 0.045 10.305 39.404 1.00 44.22 114 GLU A C 1
ATOM 816 O O . GLU A 1 106 ? 0.713 10.103 40.437 1.00 44.06 114 GLU A O 1
ATOM 822 N N . THR A 1 107 ? -0.779 9.406 38.859 1.00 43.71 115 THR A N 1
ATOM 823 C CA . THR A 1 107 ? -0.973 8.057 39.428 1.00 43.71 115 THR A CA 1
ATOM 824 C C . THR A 1 107 ? 0.327 7.253 39.385 1.00 43.38 115 THR A C 1
ATOM 825 O O . THR A 1 107 ? 0.720 6.618 40.377 1.00 43.49 115 THR A O 1
ATOM 829 N N . LEU A 1 108 ? 1.006 7.326 38.243 1.00 43.01 116 LEU A N 1
ATOM 830 C CA . LEU A 1 108 ? 2.287 6.651 38.057 1.00 42.23 116 LEU A CA 1
ATOM 831 C C . LEU A 1 108 ? 3.311 7.209 39.024 1.00 42.12 116 LEU A C 1
ATOM 832 O O . LEU A 1 108 ? 3.983 6.463 39.703 1.00 42.38 116 LEU A O 1
ATOM 837 N N . LYS A 1 109 ? 3.409 8.527 39.113 1.00 42.48 117 LYS A N 1
ATOM 838 C CA . LYS A 1 109 ? 4.341 9.148 40.028 1.00 43.45 117 LYS A CA 1
ATOM 839 C C . LYS A 1 109 ? 4.040 8.731 41.484 1.00 44.04 117 LYS A C 1
ATOM 840 O O . LYS A 1 109 ? 4.942 8.309 42.202 1.00 43.87 117 LYS A O 1
ATOM 846 N N . ARG A 1 110 ? 2.776 8.813 41.900 1.00 44.79 118 ARG A N 1
ATOM 847 C CA . ARG A 1 110 ? 2.400 8.416 43.252 1.00 45.99 118 ARG A CA 1
ATOM 848 C C . ARG A 1 110 ? 2.826 6.970 43.577 1.00 46.05 118 ARG A C 1
ATOM 849 O O . ARG A 1 110 ? 3.339 6.707 44.665 1.00 45.87 118 ARG A O 1
ATOM 857 N N . ALA A 1 111 ? 2.634 6.046 42.632 1.00 46.18 119 ALA A N 1
ATOM 858 C CA . ALA A 1 111 ? 2.983 4.641 42.855 1.00 46.79 119 ALA A CA 1
ATOM 859 C C . ALA A 1 111 ? 4.501 4.435 42.869 1.00 47.51 119 ALA A C 1
ATOM 860 O O . ALA A 1 111 ? 5.017 3.611 43.638 1.00 48.01 119 ALA A O 1
ATOM 862 N N . ALA A 1 112 ? 5.220 5.179 42.026 1.00 47.52 120 ALA A N 1
ATOM 863 C CA . ALA A 1 112 ? 6.680 5.193 42.094 1.00 47.98 120 ALA A CA 1
ATOM 864 C C . ALA A 1 112 ? 7.187 5.703 43.462 1.00 49.03 120 ALA A C 1
ATOM 865 O O . ALA A 1 112 ? 8.102 5.109 44.026 1.00 48.48 120 ALA A O 1
ATOM 867 N N . ASP A 1 113 ? 6.583 6.781 43.980 1.00 49.76 121 ASP A N 1
ATOM 868 C CA . ASP A 1 113 ? 6.993 7.380 45.260 1.00 51.72 121 ASP A CA 1
ATOM 869 C C . ASP A 1 113 ? 6.707 6.428 46.438 1.00 52.52 121 ASP A C 1
ATOM 870 O O . ASP A 1 113 ? 7.572 6.216 47.283 1.00 52.51 121 ASP A O 1
ATOM 875 N N . GLU A 1 114 ? 5.505 5.848 46.454 1.00 53.49 122 GLU A N 1
ATOM 876 C CA . GLU A 1 114 ? 5.114 4.789 47.403 1.00 54.71 122 GLU A CA 1
ATOM 877 C C . GLU A 1 114 ? 6.003 3.548 47.346 1.00 54.49 122 GLU A C 1
ATOM 878 O O . GLU A 1 114 ? 6.282 2.943 48.379 1.00 55.09 122 GLU A O 1
ATOM 884 N N . LYS A 1 115 ? 6.444 3.163 46.151 1.00 53.58 123 LYS A N 1
ATOM 885 C CA . LYS A 1 115 ? 7.255 1.957 46.013 1.00 52.72 123 LYS A CA 1
ATOM 886 C C . LYS A 1 115 ? 8.762 2.258 46.195 1.00 51.54 123 LYS A C 1
ATOM 887 O O . LYS A 1 115 ? 9.580 1.355 46.357 1.00 51.82 123 LYS A O 1
ATOM 893 N N . GLY A 1 116 ? 9.117 3.535 46.229 1.00 49.90 124 GLY A N 1
ATOM 894 C CA . GLY A 1 116 ? 10.510 3.934 46.379 1.00 48.41 124 GLY A CA 1
ATOM 895 C C . GLY A 1 116 ? 11.395 3.656 45.171 1.00 47.27 124 GLY A C 1
ATOM 896 O O . GLY A 1 116 ? 12.587 3.410 45.315 1.00 47.48 124 GLY A O 1
ATOM 897 N N . VAL A 1 117 ? 10.830 3.714 43.967 1.00 45.94 125 VAL A N 1
ATOM 898 C CA . VAL A 1 117 ? 11.633 3.551 42.750 1.00 43.78 125 VAL A CA 1
ATOM 899 C C . VAL A 1 117 ? 11.757 4.851 41.959 1.00 41.87 125 VAL A C 1
ATOM 900 O O . VAL A 1 117 ? 10.955 5.748 42.135 1.00 41.61 125 VAL A O 1
ATOM 904 N N . LEU A 1 118 ? 12.753 4.908 41.075 1.00 39.62 126 LEU A N 1
ATOM 905 C CA . LEU A 1 118 ? 12.991 6.040 40.190 1.00 38.48 126 LEU A CA 1
ATOM 906 C C . LEU A 1 118 ? 12.160 5.949 38.890 1.00 37.98 126 LEU A C 1
ATOM 907 O O . LEU A 1 118 ? 12.242 4.952 38.153 1.00 36.54 126 LEU A O 1
ATOM 912 N N . LEU A 1 119 ? 11.405 7.010 38.613 1.00 36.37 127 LEU A N 1
ATOM 913 C CA . LEU A 1 119 ? 10.584 7.103 37.418 1.00 35.67 127 LEU A CA 1
ATOM 914 C C . LEU A 1 119 ? 10.986 8.354 36.659 1.00 34.81 127 LEU A C 1
ATOM 915 O O . LEU A 1 119 ? 10.933 9.470 37.186 1.00 34.26 127 LEU A O 1
ATOM 920 N N . SER A 1 120 ? 11.384 8.159 35.411 1.00 33.38 128 SER A N 1
ATOM 921 C CA . SER A 1 120 ? 11.882 9.243 34.588 1.00 32.43 128 SER A CA 1
ATOM 922 C C . SER A 1 120 ? 11.221 9.193 33.199 1.00 32.11 128 SER A C 1
ATOM 923 O O . SER A 1 120 ? 10.671 8.142 32.812 1.00 31.99 128 SER A O 1
ATOM 926 N N . VAL A 1 121 ? 11.232 10.329 32.490 1.00 30.44 129 VAL A N 1
ATOM 927 C CA . VAL A 1 121 ? 10.689 10.400 31.117 1.00 30.31 129 VAL A CA 1
ATOM 928 C C . VAL A 1 121 ? 11.801 10.811 30.188 1.00 29.97 129 VAL A C 1
ATOM 929 O O . VAL A 1 121 ? 12.608 11.693 30.503 1.00 30.32 129 VAL A O 1
ATOM 933 N N . TYR A 1 122 ? 11.869 10.161 29.042 1.00 29.79 130 TYR A N 1
ATOM 934 C CA . TYR A 1 122 ? 12.954 10.450 28.097 1.00 30.01 130 TYR A CA 1
ATOM 935 C C . TYR A 1 122 ? 12.754 11.767 27.287 1.00 30.51 130 TYR A C 1
ATOM 936 O O . TYR A 1 122 ? 12.531 11.749 26.068 1.00 29.75 130 TYR A O 1
ATOM 945 N N . HIS A 1 123 ? 12.836 12.900 27.985 1.00 30.50 131 HIS A N 1
ATOM 946 C CA . HIS A 1 123 ? 12.850 14.237 27.357 1.00 30.92 131 HIS A CA 1
ATOM 947 C C . HIS A 1 123 ? 14.267 14.601 26.914 1.00 30.62 131 HIS A C 1
ATOM 948 O O . HIS A 1 123 ? 14.916 15.537 27.397 1.00 30.83 131 HIS A O 1
ATOM 955 N N . ASN A 1 124 ? 14.750 13.834 25.955 1.00 30.43 132 ASN A N 1
ATOM 956 C CA . ASN A 1 124 ? 16.142 13.927 25.558 1.00 31.57 132 ASN A CA 1
ATOM 957 C C . ASN A 1 124 ? 16.498 15.182 24.776 1.00 31.65 132 ASN A C 1
ATOM 958 O O . ASN A 1 124 ? 17.702 15.440 24.556 1.00 30.17 132 ASN A O 1
ATOM 963 N N . ARG A 1 125 ? 15.483 15.956 24.360 1.00 30.02 133 ARG A N 1
ATOM 964 C CA . ARG A 1 125 ? 15.751 17.203 23.646 1.00 30.23 133 ARG A CA 1
ATOM 965 C C . ARG A 1 125 ? 16.394 18.287 24.483 1.00 29.37 133 ARG A C 1
ATOM 966 O O . ARG A 1 125 ? 16.909 19.273 23.933 1.00 28.22 133 ARG A O 1
ATOM 974 N N . ARG A 1 126 ? 16.423 18.085 25.796 1.00 29.82 134 ARG A N 1
ATOM 975 C CA . ARG A 1 126 ? 17.230 18.943 26.651 1.00 30.26 134 ARG A CA 1
ATOM 976 C C . ARG A 1 126 ? 18.735 18.877 26.329 1.00 31.14 134 ARG A C 1
ATOM 977 O O . ARG A 1 126 ? 19.477 19.783 26.714 1.00 30.94 134 ARG A O 1
ATOM 985 N N . TRP A 1 127 ? 19.152 17.839 25.589 1.00 29.69 135 TRP A N 1
ATOM 986 C CA . TRP A 1 127 ? 20.544 17.642 25.199 1.00 29.86 135 TRP A CA 1
ATOM 987 C C . TRP A 1 127 ? 20.722 17.745 23.673 1.00 29.42 135 TRP A C 1
ATOM 988 O O . TRP A 1 127 ? 21.689 17.211 23.121 1.00 30.91 135 TRP A O 1
ATOM 999 N N . ASP A 1 128 ? 19.819 18.473 22.986 1.00 28.61 136 ASP A N 1
ATOM 1000 C CA . ASP A 1 128 ? 20.033 18.772 21.555 1.00 29.15 136 ASP A CA 1
ATOM 1001 C C . ASP A 1 128 ? 21.098 19.845 21.449 1.00 28.34 136 ASP A C 1
ATOM 1002 O O . ASP A 1 128 ? 21.244 20.643 22.357 1.00 28.95 136 ASP A O 1
ATOM 1007 N N . ASN A 1 129 ? 21.844 19.874 20.347 1.00 28.62 137 ASN A N 1
ATOM 1008 C CA . ASN A 1 129 ? 22.939 20.830 20.249 1.00 29.60 137 ASN A CA 1
ATOM 1009 C C . ASN A 1 129 ? 22.456 22.302 20.413 1.00 29.80 137 ASN A C 1
ATOM 1010 O O . ASN A 1 129 ? 23.060 23.075 21.151 1.00 30.21 137 ASN A O 1
ATOM 1015 N N . ASP A 1 130 ? 21.342 22.672 19.755 1.00 29.05 138 ASP A N 1
ATOM 1016 C CA . ASP A 1 130 ? 20.872 24.059 19.766 1.00 29.28 138 ASP A CA 1
ATOM 1017 C C . ASP A 1 130 ? 20.466 24.444 21.167 1.00 27.73 138 ASP A C 1
ATOM 1018 O O . ASP A 1 130 ? 20.779 25.496 21.667 1.00 27.89 138 ASP A O 1
ATOM 1023 N N . PHE A 1 131 ? 19.749 23.568 21.813 1.00 28.89 139 PHE A N 1
ATOM 1024 C CA . PHE A 1 131 ? 19.230 23.943 23.115 1.00 28.95 139 PHE A CA 1
ATOM 1025 C C . PHE A 1 131 ? 20.348 24.018 24.129 1.00 30.29 139 PHE A C 1
ATOM 1026 O O . PHE A 1 131 ? 20.292 24.848 25.049 1.00 31.51 139 PHE A O 1
ATOM 1034 N N . LEU A 1 132 ? 21.356 23.140 24.002 1.00 31.21 140 LEU A N 1
ATOM 1035 C CA . LEU A 1 132 ? 22.523 23.258 24.900 1.00 30.87 140 LEU A CA 1
ATOM 1036 C C . LEU A 1 132 ? 23.248 24.581 24.684 1.00 30.75 140 LEU A C 1
ATOM 1037 O O . LEU A 1 132 ? 23.724 25.208 25.645 1.00 30.98 140 LEU A O 1
ATOM 1042 N N . THR A 1 133 ? 23.309 25.032 23.434 1.00 30.91 141 THR A N 1
ATOM 1043 C CA . THR A 1 133 ? 23.926 26.323 23.131 1.00 31.53 141 THR A CA 1
ATOM 1044 C C . THR A 1 133 ? 23.131 27.483 23.785 1.00 32.33 141 THR A C 1
ATOM 1045 O O . THR A 1 133 ? 23.714 28.393 24.412 1.00 32.17 141 THR A O 1
ATOM 1049 N N . ILE A 1 134 ? 21.793 27.434 23.652 1.00 30.52 142 ILE A N 1
ATOM 1050 C CA . ILE A 1 134 ? 20.946 28.410 24.319 1.00 29.83 142 ILE A CA 1
ATOM 1051 C C . ILE A 1 134 ? 21.212 28.417 25.810 1.00 29.11 142 ILE A C 1
ATOM 1052 O O . ILE A 1 134 ? 21.356 29.470 26.413 1.00 29.95 142 ILE A O 1
ATOM 1057 N N . LYS A 1 135 ? 21.221 27.246 26.418 1.00 28.98 143 LYS A N 1
ATOM 1058 C CA . LYS A 1 135 ? 21.440 27.160 27.869 1.00 30.36 143 LYS A CA 1
ATOM 1059 C C . LYS A 1 135 ? 22.814 27.756 28.311 1.00 30.25 143 LYS A C 1
ATOM 1060 O O . LYS A 1 135 ? 22.943 28.379 29.388 1.00 27.79 143 LYS A O 1
ATOM 1066 N N . LYS A 1 136 ? 23.805 27.569 27.454 1.00 30.52 144 LYS A N 1
ATOM 1067 C CA . LYS A 1 136 ? 25.144 28.086 27.722 1.00 33.03 144 LYS A CA 1
ATOM 1068 C C . LYS A 1 136 ? 25.146 29.616 27.636 1.00 33.60 144 LYS A C 1
ATOM 1069 O O . LYS A 1 136 ? 25.632 30.282 28.561 1.00 33.89 144 LYS A O 1
ATOM 1075 N N . LEU A 1 137 ? 24.568 30.170 26.559 1.00 33.59 145 LEU A N 1
ATOM 1076 C CA . LEU A 1 137 ? 24.313 31.614 26.481 1.00 33.90 145 LEU A CA 1
ATOM 1077 C C . LEU A 1 137 ? 23.664 32.164 27.728 1.00 34.50 145 LEU A C 1
ATOM 1078 O O . LEU A 1 137 ? 24.149 33.149 28.288 1.00 35.56 145 LEU A O 1
ATOM 1083 N N . ILE A 1 138 ? 22.566 31.561 28.172 1.00 34.67 146 ILE A N 1
ATOM 1084 C CA . ILE A 1 138 ? 21.914 32.078 29.350 1.00 35.58 146 ILE A CA 1
ATOM 1085 C C . ILE A 1 138 ? 22.860 32.081 30.576 1.00 36.27 146 ILE A C 1
ATOM 1086 O O . ILE A 1 138 ? 22.970 33.092 31.264 1.00 35.65 146 ILE A O 1
ATOM 1091 N N . SER A 1 139 ? 23.525 30.951 30.847 1.00 37.40 147 SER A N 1
ATOM 1092 C CA . SER A 1 139 ? 24.388 30.837 32.040 1.00 39.14 147 SER A CA 1
ATOM 1093 C C . SER A 1 139 ? 25.549 31.841 32.026 1.00 39.65 147 SER A C 1
ATOM 1094 O O . SER A 1 139 ? 25.943 32.306 33.075 1.00 40.35 147 SER A O 1
ATOM 1097 N N . GLU A 1 140 ? 26.075 32.173 30.847 1.00 40.44 148 GLU A N 1
ATOM 1098 C CA . GLU A 1 140 ? 27.109 33.227 30.699 1.00 42.04 148 GLU A CA 1
ATOM 1099 C C . GLU A 1 140 ? 26.599 34.696 30.731 1.00 41.74 148 GLU A C 1
ATOM 1100 O O . GLU A 1 140 ? 27.382 35.629 30.582 1.00 41.52 148 GLU A O 1
ATOM 1106 N N . GLY A 1 141 ? 25.297 34.881 30.967 1.00 41.35 149 GLY A N 1
ATOM 1107 C CA . GLY A 1 141 ? 24.685 36.214 31.057 1.00 40.37 149 GLY A CA 1
ATOM 1108 C C . GLY A 1 141 ? 24.528 36.909 29.708 1.00 40.12 149 GLY A C 1
ATOM 1109 O O . GLY A 1 141 ? 24.467 38.147 29.646 1.00 40.63 149 GLY A O 1
ATOM 1110 N N . SER A 1 142 ? 24.471 36.131 28.628 1.00 39.39 150 SER A N 1
ATOM 1111 C CA . SER A 1 142 ? 24.357 36.691 27.284 1.00 39.08 150 SER A CA 1
ATOM 1112 C C . SER A 1 142 ? 22.941 36.800 26.728 1.00 38.54 150 SER A C 1
ATOM 1113 O O . SER A 1 142 ? 22.772 37.308 25.612 1.00 38.52 150 SER A O 1
ATOM 1116 N N . LEU A 1 143 ? 21.953 36.287 27.462 1.00 38.07 151 LEU A N 1
ATOM 1117 C CA . LEU A 1 143 ? 20.531 36.449 27.117 1.00 37.55 151 LEU A CA 1
ATOM 1118 C C . LEU A 1 143 ? 19.727 36.799 28.349 1.00 36.93 151 LEU A C 1
ATOM 1119 O O . LEU A 1 143 ? 18.883 36.030 28.747 1.00 37.78 151 LEU A O 1
ATOM 1124 N N . GLU A 1 144 ? 19.980 37.958 28.928 1.00 36.79 152 GLU A N 1
ATOM 1125 C CA . GLU A 1 144 ? 19.341 38.385 30.177 1.00 38.32 152 GLU A CA 1
ATOM 1126 C C . GLU A 1 144 ? 17.906 38.871 29.890 1.00 36.89 152 GLU A C 1
ATOM 1127 O O . GLU A 1 144 ? 17.657 39.462 28.811 1.00 37.34 152 GLU A O 1
ATOM 1133 N N . ASP A 1 145 ? 17.001 38.593 30.831 1.00 35.83 153 ASP A N 1
ATOM 1134 C CA . ASP A 1 145 ? 15.645 39.142 30.862 1.00 35.80 153 ASP A CA 1
ATOM 1135 C C . ASP A 1 145 ? 14.928 38.909 29.510 1.00 34.89 153 ASP A C 1
ATOM 1136 O O . ASP A 1 145 ? 14.564 39.868 28.794 1.00 34.57 153 ASP A O 1
ATOM 1141 N N . ILE A 1 146 ? 14.796 37.630 29.158 1.00 33.55 154 ILE A N 1
ATOM 1142 C CA . ILE A 1 146 ? 14.170 37.188 27.914 1.00 31.22 154 ILE A CA 1
ATOM 1143 C C . ILE A 1 146 ? 12.730 37.654 28.022 1.00 31.23 154 ILE A C 1
ATOM 1144 O O . ILE A 1 146 ? 12.038 37.395 29.011 1.00 30.34 154 ILE A O 1
ATOM 1149 N N . ASN A 1 147 ? 12.286 38.380 27.015 1.00 30.34 155 ASN A N 1
ATOM 1150 C CA . ASN A 1 147 ? 10.910 38.865 26.982 1.00 30.12 155 ASN A CA 1
ATOM 1151 C C . ASN A 1 147 ? 10.057 38.101 25.934 1.00 29.62 155 ASN A C 1
ATOM 1152 O O . ASN A 1 147 ? 8.798 38.034 26.043 1.00 28.59 155 ASN A O 1
ATOM 1157 N N . THR A 1 148 ? 10.732 37.517 24.939 1.00 28.67 156 THR A N 1
ATOM 1158 C CA . THR A 1 148 ? 10.056 36.743 23.893 1.00 28.85 156 THR A CA 1
ATOM 1159 C C . THR A 1 148 ? 10.845 35.486 23.522 1.00 28.67 156 THR A C 1
ATOM 1160 O O . THR A 1 148 ? 1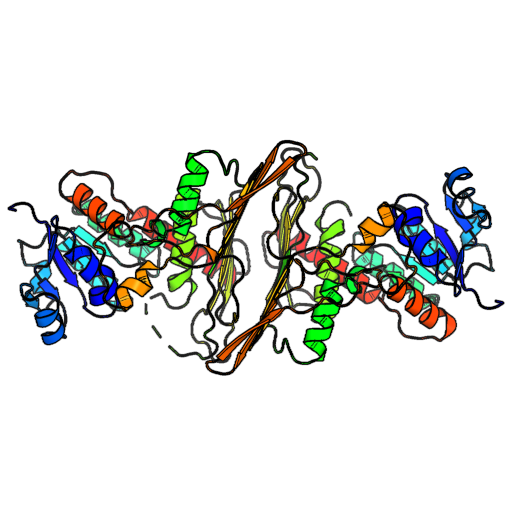2.033 35.562 23.183 1.00 29.06 156 THR A O 1
ATOM 1164 N N . TYR A 1 149 ? 10.172 34.345 23.532 1.00 27.58 157 TYR A N 1
ATOM 1165 C CA . TYR A 1 149 ? 10.811 33.069 23.205 1.00 26.30 157 TYR A CA 1
ATOM 1166 C C . TYR A 1 149 ? 9.919 32.325 22.214 1.00 27.00 157 TYR A C 1
ATOM 1167 O O . TYR A 1 149 ? 8.876 31.736 22.604 1.00 26.22 157 TYR A O 1
ATOM 1176 N N . GLN A 1 150 ? 10.324 32.342 20.933 1.00 26.35 158 GLN A N 1
ATOM 1177 C CA . GLN A 1 150 ? 9.521 31.742 19.868 1.00 27.20 158 GLN A CA 1
ATOM 1178 C C . GLN A 1 150 ? 10.183 30.551 19.238 1.00 26.23 158 GLN A C 1
ATOM 1179 O O . GLN A 1 150 ? 11.305 30.668 18.782 1.00 24.72 158 GLN A O 1
ATOM 1185 N N . VAL A 1 151 ? 9.472 29.429 19.195 1.00 26.12 159 VAL A N 1
ATOM 1186 C CA . VAL A 1 151 ? 10.072 28.164 18.762 1.00 28.12 159 VAL A CA 1
ATOM 1187 C C . VAL A 1 151 ? 9.188 27.502 17.737 1.00 29.34 159 VAL A C 1
ATOM 1188 O O . VAL A 1 151 ? 7.985 27.325 17.975 1.00 29.75 159 VAL A O 1
ATOM 1192 N N . SER A 1 152 ? 9.765 27.149 16.598 1.00 29.94 160 SER A N 1
ATOM 1193 C CA . SER A 1 152 ? 8.968 26.495 15.604 1.00 33.03 160 SER A CA 1
ATOM 1194 C C . SER A 1 152 ? 9.445 25.091 15.277 1.00 34.12 160 SER A C 1
ATOM 1195 O O . SER A 1 152 ? 10.667 24.789 15.287 1.00 35.96 160 SER A O 1
ATOM 1198 N N . TYR A 1 153 ? 8.488 24.226 14.985 1.00 33.07 161 TYR A N 1
ATOM 1199 C CA . TYR A 1 153 ? 8.794 22.824 14.807 1.00 33.38 161 TYR A CA 1
ATOM 1200 C C . TYR A 1 153 ? 7.950 22.267 13.669 1.00 33.02 161 TYR A C 1
ATOM 1201 O O . TYR A 1 153 ? 6.946 21.590 13.897 1.00 31.42 161 TYR A O 1
ATOM 1210 N N . ASN A 1 154 ? 8.392 22.583 12.449 1.00 34.39 162 ASN A N 1
ATOM 1211 C CA . ASN A 1 154 ? 7.637 22.364 11.203 1.00 36.03 162 ASN A CA 1
ATOM 1212 C C . ASN A 1 154 ? 8.109 21.143 10.444 1.00 37.04 162 ASN A C 1
ATOM 1213 O O . ASN A 1 154 ? 9.204 20.661 10.674 1.00 37.26 162 ASN A O 1
ATOM 1218 N N . ARG A 1 155 ? 7.301 20.664 9.509 1.00 37.11 163 ARG A N 1
ATOM 1219 C CA . ARG A 1 155 ? 7.768 19.622 8.605 1.00 38.21 163 ARG A CA 1
ATOM 1220 C C . ARG A 1 155 ? 6.964 19.751 7.322 1.00 38.51 163 ARG A C 1
ATOM 1221 O O . ARG A 1 155 ? 5.934 20.444 7.284 1.00 35.40 163 ARG A O 1
ATOM 1229 N N . TYR A 1 156 ? 7.482 19.154 6.261 1.00 39.02 164 TYR A N 1
ATOM 1230 C CA . TYR A 1 156 ? 6.761 19.126 5.004 1.00 40.88 164 TYR A CA 1
ATOM 1231 C C . TYR A 1 156 ? 6.277 17.698 4.781 1.00 42.18 164 TYR A C 1
ATOM 1232 O O . TYR A 1 156 ? 7.020 16.877 4.256 1.00 42.57 164 TYR A O 1
ATOM 1241 N N . ARG A 1 157 ? 5.062 17.403 5.226 1.00 43.56 165 ARG A N 1
ATOM 1242 C CA . ARG A 1 157 ? 4.451 16.090 5.037 1.00 46.30 165 ARG A CA 1
ATOM 1243 C C . ARG A 1 157 ? 3.074 16.279 4.453 1.00 47.02 165 ARG A C 1
ATOM 1244 O O . ARG A 1 157 ? 2.084 15.959 5.127 1.00 47.73 165 ARG A O 1
ATOM 1252 N N . PRO A 1 158 ? 2.988 16.777 3.211 1.00 48.10 166 PRO A N 1
ATOM 1253 C CA . PRO A 1 158 ? 1.686 17.182 2.648 1.00 50.01 166 PRO A CA 1
ATOM 1254 C C . PRO A 1 158 ? 0.686 16.031 2.552 1.00 51.96 166 PRO A C 1
ATOM 1255 O O . PRO A 1 158 ? -0.512 16.240 2.763 1.00 52.44 166 PRO A O 1
ATOM 1259 N N . GLU A 1 159 ? 1.180 14.823 2.272 1.00 54.37 167 GLU A N 1
ATOM 1260 C CA . GLU A 1 159 ? 0.339 13.612 2.288 1.00 56.53 167 GLU A CA 1
ATOM 1261 C C . GLU A 1 159 ? 0.265 12.952 3.657 1.00 56.65 167 GLU A C 1
ATOM 1262 O O . GLU A 1 159 ? 1.282 12.688 4.285 1.00 56.38 167 GLU A O 1
ATOM 1268 N N . VAL A 1 160 ? -0.959 12.654 4.071 1.00 57.46 168 VAL A N 1
ATOM 1269 C CA . VAL A 1 160 ? -1.268 12.092 5.381 1.00 58.38 168 VAL A CA 1
ATOM 1270 C C . VAL A 1 160 ? -0.577 10.749 5.663 1.00 58.87 168 VAL A C 1
ATOM 1271 O O . VAL A 1 160 ? -1.041 9.687 5.253 1.00 59.37 168 VAL A O 1
ATOM 1275 N N . ALA A 1 171 ? -3.005 9.605 22.372 1.00 43.34 179 ALA A N 1
ATOM 1276 C CA . ALA A 1 171 ? -1.911 10.602 22.357 1.00 42.46 179 ALA A CA 1
ATOM 1277 C C . ALA A 1 171 ? -1.262 10.693 20.970 1.00 42.43 179 ALA A C 1
ATOM 1278 O O . ALA A 1 171 ? -0.041 10.541 20.812 1.00 43.03 179 ALA A O 1
ATOM 1280 N N . THR A 1 172 ? -2.085 10.965 19.967 1.00 41.40 180 THR A N 1
ATOM 1281 C CA . THR A 1 172 ? -1.662 10.931 18.562 1.00 39.78 180 THR A CA 1
ATOM 1282 C C . THR A 1 172 ? -1.561 12.387 18.161 1.00 38.37 180 THR A C 1
ATOM 1283 O O . THR A 1 172 ? -2.072 13.249 18.881 1.00 37.55 180 THR A O 1
ATOM 1287 N N . GLY A 1 173 ? -0.948 12.657 17.017 1.00 37.22 181 GLY A N 1
ATOM 1288 C CA . GLY A 1 173 ? -0.863 14.029 16.501 1.00 36.93 181 GLY A CA 1
ATOM 1289 C C . GLY A 1 173 ? 0.455 14.699 16.881 1.00 36.09 181 GLY A C 1
ATOM 1290 O O . GLY A 1 173 ? 1.193 14.199 17.740 1.00 35.24 181 GLY A O 1
ATOM 1291 N N . THR A 1 174 ? 0.718 15.847 16.260 1.00 35.29 182 THR A N 1
ATOM 1292 C CA . THR A 1 174 ? 2.020 16.493 16.311 1.00 34.22 182 THR A CA 1
ATOM 1293 C C . THR A 1 174 ? 2.190 17.264 17.585 1.00 32.80 182 THR A C 1
ATOM 1294 O O . THR A 1 174 ? 3.321 17.541 17.937 1.00 33.06 182 THR A O 1
ATOM 1298 N N . LEU A 1 175 ? 1.098 17.616 18.268 1.00 32.01 183 LEU A N 1
ATOM 1299 C CA . LEU A 1 175 ? 1.226 18.317 19.556 1.00 32.08 183 LEU A CA 1
ATOM 1300 C C . LEU A 1 175 ? 1.858 17.420 20.628 1.00 31.39 183 LEU A C 1
ATOM 1301 O O . LEU A 1 175 ? 2.850 17.795 21.263 1.00 31.90 183 LEU A O 1
ATOM 1306 N N . TYR A 1 176 ? 1.288 16.242 20.814 1.00 30.77 184 TYR A N 1
ATOM 1307 C CA . TYR A 1 176 ? 1.918 15.196 21.621 1.00 31.94 184 TYR A CA 1
ATOM 1308 C C . TYR A 1 176 ? 3.314 14.773 21.090 1.00 32.50 184 TYR A C 1
ATOM 1309 O O . TYR A 1 176 ? 4.251 14.673 21.850 1.00 32.30 184 TYR A O 1
ATOM 1318 N N . ASP A 1 177 ? 3.430 14.503 19.800 1.00 32.35 185 ASP A N 1
ATOM 1319 C CA . ASP A 1 177 ? 4.690 13.946 19.267 1.00 34.05 185 ASP A CA 1
ATOM 1320 C C . ASP A 1 177 ? 5.847 14.970 19.277 1.00 33.47 185 ASP A C 1
ATOM 1321 O O . ASP A 1 177 ? 6.887 14.701 19.856 1.00 35.23 185 ASP A O 1
ATOM 1326 N N . LEU A 1 178 ? 5.626 16.151 18.702 1.00 32.30 186 LEU A N 1
ATOM 1327 C CA . LEU A 1 178 ? 6.674 17.143 18.489 1.00 32.00 186 LEU A CA 1
ATOM 1328 C C . LEU A 1 178 ? 6.590 18.280 19.485 1.00 30.83 186 LEU A C 1
ATOM 1329 O O . LEU A 1 178 ? 7.600 18.773 19.965 1.00 30.00 186 LEU A O 1
ATOM 1334 N N . GLY A 1 179 ? 5.367 18.719 19.773 1.00 29.93 187 GLY A N 1
ATOM 1335 C CA . GLY A 1 179 ? 5.206 19.918 20.571 1.00 30.05 187 GLY A CA 1
ATOM 1336 C C . GLY A 1 179 ? 5.685 19.601 21.984 1.00 29.64 187 GLY A C 1
ATOM 1337 O O . GLY A 1 179 ? 6.213 20.475 22.671 1.00 29.65 187 GLY A O 1
ATOM 1338 N N . SER A 1 180 ? 5.547 18.342 22.398 1.00 29.86 188 SER A N 1
ATOM 1339 C CA . SER A 1 180 ? 5.988 17.971 23.748 1.00 30.65 188 SER A CA 1
ATOM 1340 C C . SER A 1 180 ? 7.488 18.269 23.984 1.00 30.71 188 SER A C 1
ATOM 1341 O O . SER A 1 180 ? 7.867 18.615 25.095 1.00 30.28 188 SER A O 1
ATOM 1344 N N . HIS A 1 181 ? 8.316 18.122 22.948 1.00 29.72 189 HIS A N 1
ATOM 1345 C CA . HIS A 1 181 ? 9.760 18.410 23.053 1.00 29.63 189 HIS A CA 1
ATOM 1346 C C . HIS A 1 181 ? 10.033 19.880 23.339 1.00 28.39 189 HIS A C 1
ATOM 1347 O O . HIS A 1 181 ? 10.832 20.207 24.209 1.00 28.48 189 HIS A O 1
ATOM 1354 N N . ILE A 1 182 ? 9.402 20.767 22.569 1.00 27.91 190 ILE A N 1
ATOM 1355 C CA . ILE A 1 182 ? 9.686 22.186 22.697 1.00 26.53 190 ILE A CA 1
ATOM 1356 C C . ILE A 1 182 ? 8.940 22.781 23.880 1.00 26.31 190 ILE A C 1
ATOM 1357 O O . ILE A 1 182 ? 9.387 23.780 24.416 1.00 26.98 190 ILE A O 1
ATOM 1362 N N . ILE A 1 183 ? 7.851 22.152 24.307 1.00 24.86 191 ILE A N 1
ATOM 1363 C CA . ILE A 1 183 ? 7.192 22.544 25.581 1.00 26.35 191 ILE A CA 1
ATOM 1364 C C . ILE A 1 183 ? 8.113 22.231 26.782 1.00 25.68 191 ILE A C 1
ATOM 1365 O O . ILE A 1 183 ? 8.340 23.077 27.652 1.00 27.06 191 ILE A O 1
ATOM 1370 N N . ASP A 1 184 ? 8.646 21.005 26.815 1.00 25.84 192 ASP A N 1
ATOM 1371 C CA . ASP A 1 184 ? 9.561 20.596 27.893 1.00 26.00 192 ASP A CA 1
ATOM 1372 C C . ASP A 1 184 ? 10.761 21.546 27.986 1.00 25.07 192 ASP A C 1
ATOM 1373 O O . ASP A 1 184 ? 11.146 21.958 29.086 1.00 24.47 192 ASP A O 1
ATOM 1378 N N . GLN A 1 185 ? 11.346 21.909 26.851 1.00 24.30 193 GLN A N 1
ATOM 1379 C CA . GLN A 1 185 ? 12.426 22.883 26.865 1.00 25.49 193 GLN A CA 1
ATOM 1380 C C . GLN A 1 185 ? 11.942 24.202 27.488 1.00 27.31 193 GLN A C 1
ATOM 1381 O O . GLN A 1 185 ? 12.654 24.800 28.305 1.00 27.28 193 GLN A O 1
ATOM 1387 N N . THR A 1 186 ? 10.727 24.646 27.129 1.00 26.51 194 THR A N 1
ATOM 1388 C CA . THR A 1 186 ? 10.255 25.964 27.593 1.00 26.78 194 THR A CA 1
ATOM 1389 C C . THR A 1 186 ? 10.102 25.900 29.127 1.00 27.60 194 THR A C 1
ATOM 1390 O O . THR A 1 186 ? 10.537 26.825 29.871 1.00 26.62 194 THR A O 1
ATOM 1394 N N . LEU A 1 187 ? 9.482 24.820 29.585 1.00 27.04 195 LEU A N 1
ATOM 1395 C CA . LEU A 1 187 ? 9.263 24.666 31.030 1.00 28.62 195 LEU A CA 1
ATOM 1396 C C . LEU A 1 187 ? 10.596 24.516 31.745 1.00 29.84 195 LEU A C 1
ATOM 1397 O O . LEU A 1 187 ? 10.743 24.966 32.870 1.00 29.78 195 LEU A O 1
ATOM 1402 N N . HIS A 1 188 ? 11.585 23.920 31.076 1.00 30.29 196 HIS A N 1
ATOM 1403 C CA . HIS A 1 188 ? 12.862 23.688 31.733 1.00 30.64 196 HIS A CA 1
ATOM 1404 C C . HIS A 1 188 ? 13.534 25.043 31.921 1.00 31.46 196 HIS A C 1
ATOM 1405 O O . HIS A 1 188 ? 14.121 25.322 32.980 1.00 29.92 196 HIS A O 1
ATOM 1412 N N . LEU A 1 189 ? 13.396 25.927 30.935 1.00 31.25 197 LEU A N 1
ATOM 1413 C CA . LEU A 1 189 ? 13.956 27.291 31.090 1.00 31.11 197 LEU A CA 1
ATOM 1414 C C . LEU A 1 189 ? 13.238 28.193 32.073 1.00 31.71 197 LEU A C 1
ATOM 1415 O O . LEU A 1 189 ? 13.899 28.918 32.850 1.00 31.73 197 LEU A O 1
ATOM 1420 N N . PHE A 1 190 ? 11.896 28.172 32.062 1.00 30.73 198 PHE A N 1
ATOM 1421 C CA . PHE A 1 190 ? 11.137 29.234 32.694 1.00 30.61 198 PHE A CA 1
ATOM 1422 C C . PHE A 1 190 ? 10.132 28.835 33.773 1.00 31.24 198 PHE A C 1
ATOM 1423 O O . PHE A 1 190 ? 9.535 29.695 34.361 1.00 30.76 198 PHE A O 1
ATOM 1431 N N . GLY A 1 191 ? 9.937 27.544 34.020 1.00 32.12 199 GLY A N 1
ATOM 1432 C CA . GLY A 1 191 ? 8.872 27.108 34.894 1.00 32.60 199 GLY A CA 1
ATOM 1433 C C . GLY A 1 191 ? 7.507 27.074 34.189 1.00 33.99 199 GLY A C 1
ATOM 1434 O O . GLY A 1 191 ? 7.399 27.119 32.944 1.00 33.09 199 GLY A O 1
ATOM 1435 N N . MET A 1 192 ? 6.467 26.969 35.005 1.00 33.55 200 MET A N 1
ATOM 1436 C CA . MET A 1 192 ? 5.102 26.940 34.548 1.00 34.08 200 MET A CA 1
ATOM 1437 C C . MET A 1 192 ? 4.606 28.343 34.285 1.00 33.56 200 MET A C 1
ATOM 1438 O O . MET A 1 192 ? 4.894 29.255 35.071 1.00 33.40 200 MET A O 1
ATOM 1443 N N . PRO A 1 193 ? 3.869 28.539 33.172 1.00 32.65 201 PRO A N 1
ATOM 1444 C CA . PRO A 1 193 ? 3.311 29.853 32.906 1.00 32.92 201 PRO A CA 1
ATOM 1445 C C . PRO A 1 193 ? 1.995 30.071 33.698 1.00 33.51 201 PRO A C 1
ATOM 1446 O O . PRO A 1 193 ? 1.537 29.143 34.337 1.00 31.77 201 PRO A O 1
ATOM 1450 N N . LYS A 1 194 ? 1.381 31.255 33.600 1.00 34.90 202 LYS A N 1
ATOM 1451 C CA . LYS A 1 194 ? 0.035 31.475 34.218 1.00 36.67 202 LYS A CA 1
ATOM 1452 C C . LYS A 1 194 ? -1.136 30.983 33.372 1.00 35.63 202 LYS A C 1
ATOM 1453 O O . LYS A 1 194 ? -2.201 30.666 33.907 1.00 34.21 202 LYS A O 1
ATOM 1459 N N . ALA A 1 195 ? -0.953 30.940 32.054 1.00 34.11 203 ALA A N 1
ATOM 1460 C CA . ALA A 1 195 ? -2.060 30.608 31.174 1.00 33.28 203 ALA A CA 1
ATOM 1461 C C . ALA A 1 195 ? -1.548 30.036 29.885 1.00 33.46 203 ALA A C 1
ATOM 1462 O O . ALA A 1 195 ? -0.375 30.249 29.543 1.00 34.48 203 ALA A O 1
ATOM 1464 N N . VAL A 1 196 ? -2.424 29.321 29.165 1.00 33.72 204 VAL A N 1
ATOM 1465 C CA . VAL A 1 196 ? -2.115 28.802 27.839 1.00 32.84 204 VAL A CA 1
ATOM 1466 C C . VAL A 1 196 ? -3.230 29.230 26.864 1.00 33.84 204 VAL A C 1
ATOM 1467 O O . VAL A 1 196 ? -4.433 29.074 27.186 1.00 34.29 204 VAL A O 1
ATOM 1471 N N . THR A 1 197 ? -2.848 29.764 25.700 1.00 32.58 205 THR A N 1
ATOM 1472 C CA . THR A 1 197 ? -3.828 30.073 24.648 1.00 31.43 205 THR A CA 1
ATOM 1473 C C . THR A 1 197 ? -3.403 29.390 23.374 1.00 31.18 205 THR A C 1
ATOM 1474 O O . THR A 1 197 ? -2.278 29.631 22.877 1.00 30.49 205 THR A O 1
ATOM 1478 N N . ALA A 1 198 ? -4.250 28.522 22.840 1.00 29.51 206 ALA A N 1
ATOM 1479 C CA . ALA A 1 198 ? -3.813 27.717 21.702 1.00 28.90 206 ALA A CA 1
ATOM 1480 C C . ALA A 1 198 ? -4.825 27.472 20.583 1.00 30.05 206 ALA A C 1
ATOM 1481 O O . ALA A 1 198 ? -6.044 27.428 20.796 1.00 29.59 206 ALA A O 1
ATOM 1483 N N . ASN A 1 199 ? -4.282 27.211 19.399 1.00 30.76 207 ASN A N 1
ATOM 1484 C CA . ASN A 1 199 ? -5.055 26.647 18.307 1.00 32.33 207 ASN A CA 1
ATOM 1485 C C . ASN A 1 199 ? -4.409 25.349 17.878 1.00 32.77 207 ASN A C 1
ATOM 1486 O O . ASN A 1 199 ? -3.208 25.301 17.542 1.00 30.94 207 ASN A O 1
ATOM 1491 N N . VAL A 1 200 ? -5.190 24.281 17.895 1.00 33.04 208 VAL A N 1
ATOM 1492 C CA . VAL A 1 200 ? -4.663 22.996 17.542 1.00 35.18 208 VAL A CA 1
ATOM 1493 C C . VAL A 1 200 ? -5.610 22.376 16.504 1.00 36.83 208 VAL A C 1
ATOM 1494 O O . VAL A 1 200 ? -6.788 22.232 16.789 1.00 36.46 208 VAL A O 1
ATOM 1498 N N . MET A 1 201 ? -5.109 22.044 15.310 1.00 37.57 209 MET A N 1
ATOM 1499 C CA . MET A 1 201 ? -5.974 21.526 14.238 1.00 39.32 209 MET A CA 1
ATOM 1500 C C . MET A 1 201 ? -5.302 20.549 13.277 1.00 39.84 209 MET A C 1
ATOM 1501 O O . MET A 1 201 ? -4.125 20.206 13.414 1.00 38.77 209 MET A O 1
ATOM 1506 N N . ALA A 1 202 ? -6.087 20.099 12.302 1.00 40.89 210 ALA A N 1
ATOM 1507 C CA . ALA A 1 202 ? -5.606 19.350 11.168 1.00 41.69 210 ALA A CA 1
ATOM 1508 C C . ALA A 1 202 ? -5.788 20.244 9.944 1.00 42.69 210 ALA A C 1
ATOM 1509 O O . ALA A 1 202 ? -6.920 20.554 9.557 1.00 42.58 210 ALA A O 1
ATOM 1511 N N . GLN A 1 203 ? -4.687 20.731 9.375 1.00 42.74 211 GLN A N 1
ATOM 1512 C CA . GLN A 1 203 ? -4.748 21.493 8.147 1.00 43.57 211 GLN A CA 1
ATOM 1513 C C . GLN A 1 203 ? -4.811 20.615 6.902 1.00 44.73 211 GLN A C 1
ATOM 1514 O O . GLN A 1 203 ? -5.278 21.070 5.860 1.00 43.85 211 GLN A O 1
ATOM 1520 N N . ARG A 1 204 ? -4.233 19.410 6.958 1.00 45.85 212 ARG A N 1
ATOM 1521 C CA . ARG A 1 204 ? -4.089 18.624 5.730 1.00 47.45 212 ARG A CA 1
ATOM 1522 C C . ARG A 1 204 ? -5.465 18.111 5.284 1.00 49.06 212 ARG A C 1
ATOM 1523 O O . ARG A 1 204 ? -6.326 17.819 6.123 1.00 48.24 212 ARG A O 1
ATOM 1531 N N . GLU A 1 205 ? -5.678 18.032 3.974 1.00 51.65 213 GLU A N 1
ATOM 1532 C CA . GLU A 1 205 ? -7.004 17.654 3.461 1.00 54.57 213 GLU A CA 1
ATOM 1533 C C . GLU A 1 205 ? -7.612 16.409 4.158 1.00 55.28 213 GLU A C 1
ATOM 1534 O O . GLU A 1 205 ? -8.727 16.466 4.698 1.00 56.10 213 GLU A O 1
ATOM 1540 N N . ASN A 1 206 ? -6.905 15.293 4.195 1.00 55.85 214 ASN A N 1
ATOM 1541 C CA . ASN A 1 206 ? -7.590 14.136 4.769 1.00 56.82 214 ASN A CA 1
ATOM 1542 C C . ASN A 1 206 ? -7.216 13.701 6.190 1.00 56.18 214 ASN A C 1
ATOM 1543 O O . ASN A 1 206 ? -7.462 12.557 6.584 1.00 56.61 214 ASN A O 1
ATOM 1548 N N . ALA A 1 207 ? -6.693 14.657 6.965 1.00 55.05 215 ALA A N 1
ATOM 1549 C CA . ALA A 1 207 ? -6.159 14.401 8.301 1.00 53.55 215 ALA A CA 1
ATOM 1550 C C . ALA A 1 207 ? -7.242 14.138 9.317 1.00 52.39 215 ALA A C 1
ATOM 1551 O O . ALA A 1 207 ? -8.248 14.837 9.363 1.00 52.12 215 ALA A O 1
ATOM 1553 N N . GLU A 1 208 ? -7.005 13.119 10.125 1.00 51.56 216 GLU A N 1
ATOM 1554 C CA . GLU A 1 208 ? -7.864 12.743 11.231 1.00 50.73 216 GLU A CA 1
ATOM 1555 C C . GLU A 1 208 ? -7.204 13.005 12.591 1.00 49.51 216 GLU A C 1
ATOM 1556 O O . GLU A 1 208 ? -7.816 12.782 13.647 1.00 49.68 216 GLU A O 1
ATOM 1562 N N . THR A 1 209 ? -5.946 13.444 12.571 1.00 46.74 217 THR A N 1
ATOM 1563 C CA . THR A 1 209 ? -5.192 13.653 13.808 1.00 44.02 217 THR A CA 1
ATOM 1564 C C . THR A 1 209 ? -4.551 15.052 13.729 1.00 41.68 217 THR A C 1
ATOM 1565 O O . THR A 1 209 ? -4.411 15.602 12.624 1.00 39.36 217 THR A O 1
ATOM 1569 N N . VAL A 1 210 ? -4.148 15.600 14.885 1.00 38.99 218 VAL A N 1
ATOM 1570 C CA . VAL A 1 210 ? -3.535 16.925 14.936 1.00 35.86 218 VAL A CA 1
ATOM 1571 C C . VAL A 1 210 ? -2.259 17.012 14.075 1.00 34.88 218 VAL A C 1
ATOM 1572 O O . VAL A 1 210 ? -1.350 16.157 14.150 1.00 33.94 218 VAL A O 1
ATOM 1576 N N . ASP A 1 211 ? -2.175 18.066 13.283 1.00 33.73 219 ASP A N 1
ATOM 1577 C CA . ASP A 1 211 ? -0.994 18.293 12.428 1.00 32.86 219 ASP A CA 1
ATOM 1578 C C . ASP A 1 211 ? -0.457 19.734 12.386 1.00 31.27 219 ASP A C 1
ATOM 1579 O O . ASP A 1 211 ? 0.434 20.057 11.575 1.00 29.88 219 ASP A O 1
ATOM 1584 N N . TYR A 1 212 ? -1.013 20.584 13.250 1.00 31.10 220 TYR A N 1
ATOM 1585 C CA . TYR A 1 212 ? -0.672 22.002 13.334 1.00 29.94 220 TYR A CA 1
ATOM 1586 C C . TYR A 1 212 ? -1.006 22.393 14.754 1.00 31.33 220 TYR A C 1
ATOM 1587 O O . TYR A 1 212 ? -2.077 22.006 15.279 1.00 31.69 220 TYR A O 1
ATOM 1596 N N . PHE A 1 213 ? -0.093 23.109 15.415 1.00 29.80 221 PHE A N 1
ATOM 1597 C CA . PHE A 1 213 ? -0.392 23.672 16.708 1.00 28.83 221 PHE A CA 1
ATOM 1598 C C . PHE A 1 213 ? 0.274 25.033 16.785 1.00 29.33 221 PHE A C 1
ATOM 1599 O O . PHE A 1 213 ? 1.333 25.280 16.139 1.00 26.83 221 PHE A O 1
ATOM 1607 N N . HIS A 1 214 ? -0.339 25.923 17.566 1.00 29.54 222 HIS A N 1
ATOM 1608 C CA . HIS A 1 214 ? 0.231 27.250 17.832 1.00 29.50 222 HIS A CA 1
ATOM 1609 C C . HIS A 1 214 ? -0.142 27.576 19.272 1.00 29.63 222 HIS A C 1
ATOM 1610 O O . HIS A 1 214 ? -1.354 27.749 19.609 1.00 30.24 222 HIS A O 1
ATOM 1617 N N . LEU A 1 215 ? 0.847 27.584 20.158 1.00 28.03 223 LEU A N 1
ATOM 1618 C CA . LEU A 1 215 ? 0.568 27.793 21.593 1.00 27.80 223 LEU A CA 1
ATOM 1619 C C . LEU A 1 215 ? 1.224 29.068 22.079 1.00 28.79 223 LEU A C 1
ATOM 1620 O O . LEU A 1 215 ? 2.367 29.403 21.683 1.00 27.46 223 LEU A O 1
ATOM 1625 N N . THR A 1 216 ? 0.525 29.774 22.968 1.00 28.36 224 THR A N 1
ATOM 1626 C CA . THR A 1 216 ? 1.116 30.892 23.670 1.00 29.73 224 THR A CA 1
ATOM 1627 C C . THR A 1 216 ? 1.070 30.547 25.161 1.00 30.33 224 THR A C 1
ATOM 1628 O O . THR A 1 216 ? -0.013 30.329 25.713 1.00 29.00 224 THR A O 1
ATOM 1632 N N . LEU A 1 217 ? 2.247 30.487 25.786 1.00 30.36 225 LEU A N 1
ATOM 1633 C CA . LEU A 1 217 ? 2.383 30.319 27.240 1.00 31.24 225 LEU A CA 1
ATOM 1634 C C . LEU A 1 217 ? 2.644 31.686 27.858 1.00 32.03 225 LEU A C 1
ATOM 1635 O O . LEU A 1 217 ? 3.634 32.382 27.537 1.00 32.03 225 LEU A O 1
ATOM 1640 N N . ASP A 1 218 ? 1.733 32.074 28.742 1.00 32.64 226 ASP A N 1
ATOM 1641 C CA . ASP A 1 218 ? 1.716 33.408 29.290 1.00 33.99 226 ASP A CA 1
ATOM 1642 C C . ASP A 1 218 ? 2.569 33.470 30.545 1.00 33.89 226 ASP A C 1
ATOM 1643 O O . ASP A 1 218 ? 2.191 32.951 31.588 1.00 34.84 226 ASP A O 1
ATOM 1648 N N . TYR A 1 219 ? 3.714 34.123 30.459 1.00 33.79 227 TYR A N 1
ATOM 1649 C CA . TYR A 1 219 ? 4.497 34.355 31.667 1.00 35.12 227 TYR A CA 1
ATOM 1650 C C . TYR A 1 219 ? 4.482 35.849 32.011 1.00 35.57 227 TYR A C 1
ATOM 1651 O O . TYR A 1 219 ? 5.457 36.351 32.520 1.00 37.61 227 TYR A O 1
ATOM 1660 N N . GLY A 1 220 ? 3.408 36.577 31.724 1.00 35.45 228 GLY A N 1
ATOM 1661 C CA . GLY A 1 220 ? 3.391 38.008 32.098 1.00 35.04 228 GLY A CA 1
ATOM 1662 C C . GLY A 1 220 ? 4.081 38.817 31.008 1.00 35.12 228 GLY A C 1
ATOM 1663 O O . GLY A 1 220 ? 3.617 38.855 29.854 1.00 35.47 228 GLY A O 1
ATOM 1664 N N . LYS A 1 221 ? 5.197 39.448 31.353 1.00 34.82 229 LYS A N 1
ATOM 1665 C CA . LYS A 1 221 ? 5.985 40.206 30.404 1.00 35.55 229 LYS A CA 1
ATOM 1666 C C . LYS A 1 221 ? 6.628 39.273 29.335 1.00 34.44 229 LYS A C 1
ATOM 1667 O O . LYS A 1 221 ? 6.627 39.586 28.142 1.00 35.89 229 LYS A O 1
ATOM 1673 N N . LEU A 1 222 ? 7.147 38.138 29.774 1.00 32.56 230 LEU A N 1
ATOM 1674 C CA . LEU A 1 222 ? 7.636 37.075 28.902 1.00 31.75 230 LEU A CA 1
ATOM 1675 C C . LEU A 1 222 ? 6.489 36.318 28.213 1.00 30.21 230 LEU A C 1
ATOM 1676 O O . LEU A 1 222 ? 5.558 35.826 28.862 1.00 29.65 230 LEU A O 1
ATOM 1681 N N . GLN A 1 223 ? 6.597 36.215 26.895 1.00 29.31 231 GLN A N 1
ATOM 1682 C CA . GLN A 1 223 ? 5.664 35.437 26.102 1.00 29.00 231 GLN A CA 1
ATOM 1683 C C . GLN A 1 223 ? 6.454 34.347 25.373 1.00 28.20 231 GLN A C 1
ATOM 1684 O O . GLN A 1 223 ? 7.431 34.641 24.680 1.00 27.53 231 GLN A O 1
ATOM 1690 N N . ALA A 1 224 ? 6.044 33.094 25.556 1.00 29.35 232 ALA A N 1
ATOM 1691 C CA . ALA A 1 224 ? 6.642 31.961 24.860 1.00 28.53 232 ALA A CA 1
ATOM 1692 C C . ALA A 1 224 ? 5.655 31.440 23.827 1.00 30.22 232 ALA A C 1
ATOM 1693 O O . ALA A 1 224 ? 4.481 31.083 24.143 1.00 29.66 232 ALA A O 1
ATOM 1695 N N . ILE A 1 225 ? 6.099 31.429 22.572 1.00 28.51 233 ILE A N 1
ATOM 1696 C CA . ILE A 1 225 ? 5.237 31.028 21.472 1.00 27.62 233 ILE A CA 1
ATOM 1697 C C . ILE A 1 225 ? 5.811 29.756 20.858 1.00 27.31 233 ILE A C 1
ATOM 1698 O O . ILE A 1 225 ? 6.972 29.774 20.350 1.00 25.43 233 ILE A O 1
ATOM 1703 N N . LEU A 1 226 ? 5.024 28.677 20.882 1.00 25.87 234 LEU A N 1
ATOM 1704 C CA . LEU A 1 226 ? 5.480 27.362 20.370 1.00 26.92 234 LEU A CA 1
ATOM 1705 C C . LEU A 1 226 ? 4.548 26.895 19.270 1.00 27.70 234 LEU A C 1
ATOM 1706 O O . LEU A 1 226 ? 3.336 26.761 19.504 1.00 26.68 234 LEU A O 1
ATOM 1711 N N . TYR A 1 227 ? 5.081 26.652 18.074 1.00 27.16 235 TYR A N 1
ATOM 1712 C CA . TYR A 1 227 ? 4.207 26.272 16.970 1.00 28.18 235 TYR A CA 1
ATOM 1713 C C . TYR A 1 227 ? 4.859 25.347 15.964 1.00 28.70 235 TYR A C 1
ATOM 1714 O O . TYR A 1 227 ? 6.085 25.249 15.909 1.00 28.04 235 TYR A O 1
ATOM 1723 N N . GLY A 1 228 ? 4.037 24.705 15.140 1.00 28.15 236 GLY A N 1
ATOM 1724 C CA . GLY A 1 228 ? 4.570 23.914 14.045 1.00 29.52 236 GLY A CA 1
ATOM 1725 C C . GLY A 1 228 ? 3.422 23.498 13.158 1.00 30.84 236 GLY A C 1
ATOM 1726 O O . GLY A 1 228 ? 2.307 23.259 13.644 1.00 30.41 236 GLY A O 1
ATOM 1727 N N . GLY A 1 229 ? 3.694 23.426 11.865 1.00 31.33 237 GLY A N 1
ATOM 1728 C CA . GLY A 1 229 ? 2.740 22.924 10.875 1.00 31.83 237 GLY A CA 1
ATOM 1729 C C . GLY A 1 229 ? 3.354 21.756 10.097 1.00 32.80 237 GLY A C 1
ATOM 1730 O O . GLY A 1 229 ? 4.560 21.496 10.203 1.00 32.96 237 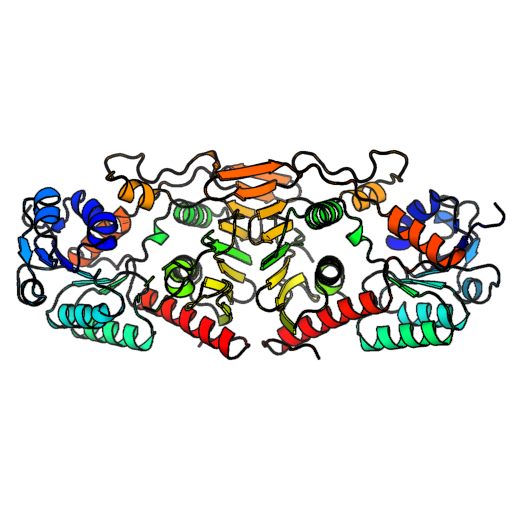GLY A O 1
ATOM 1731 N N . SER A 1 230 ? 2.523 21.056 9.322 1.00 32.97 238 SER A N 1
ATOM 1732 C CA . SER A 1 230 ? 2.949 19.938 8.474 1.00 33.60 238 SER A CA 1
ATOM 1733 C C . SER A 1 230 ? 2.883 20.214 6.966 1.00 34.57 238 SER A C 1
ATOM 1734 O O . SER A 1 230 ? 3.098 19.287 6.157 1.00 34.46 238 SER A O 1
ATOM 1737 N N . ILE A 1 231 ? 2.592 21.461 6.568 1.00 35.07 239 ILE A N 1
ATOM 1738 C CA . ILE A 1 231 ? 2.733 21.842 5.157 1.00 35.32 239 ILE A CA 1
ATOM 1739 C C . ILE A 1 231 ? 3.667 23.021 5.017 1.00 35.08 239 ILE A C 1
ATOM 1740 O O . ILE A 1 231 ? 3.263 24.106 4.585 1.00 34.67 239 ILE A O 1
ATOM 1745 N N . VAL A 1 232 ? 4.918 22.804 5.408 1.00 34.66 240 VAL A N 1
ATOM 1746 C CA . VAL A 1 232 ? 5.914 23.875 5.454 1.00 34.42 240 VAL A CA 1
ATOM 1747 C C . VAL A 1 232 ? 7.163 23.489 4.659 1.00 35.12 240 VAL A C 1
ATOM 1748 O O . VAL A 1 232 ? 8.042 22.804 5.185 1.00 34.85 240 VAL A O 1
ATOM 1752 N N . PRO A 1 233 ? 7.247 23.916 3.385 1.00 35.72 241 PRO A N 1
ATOM 1753 C CA . PRO A 1 233 ? 8.437 23.625 2.540 1.00 36.54 241 PRO A CA 1
ATOM 1754 C C . PRO A 1 233 ? 9.793 24.141 3.058 1.00 37.37 241 PRO A C 1
ATOM 1755 O O . PRO A 1 233 ? 10.794 23.404 2.993 1.00 37.96 241 PRO A O 1
ATOM 1759 N N . ALA A 1 234 ? 9.867 25.391 3.542 1.00 38.19 242 ALA A N 1
ATOM 1760 C CA . ALA A 1 234 ? 11.100 25.891 4.183 1.00 38.20 242 ALA A CA 1
ATOM 1761 C C . ALA A 1 234 ? 10.794 26.499 5.538 1.00 38.98 242 ALA A C 1
ATOM 1762 O O . ALA A 1 234 ? 9.879 27.308 5.691 1.00 38.63 242 ALA A O 1
ATOM 1764 N N . ASN A 1 235 ? 11.555 26.083 6.529 1.00 39.20 243 ASN A N 1
ATOM 1765 C CA . ASN A 1 235 ? 11.338 26.549 7.887 1.00 39.81 243 ASN A CA 1
ATOM 1766 C C . ASN A 1 235 ? 11.959 27.921 8.067 1.00 38.73 243 ASN A C 1
ATOM 1767 O O . ASN A 1 235 ? 12.931 28.313 7.402 1.00 38.87 243 ASN A O 1
ATOM 1772 N N . GLY A 1 236 ? 11.387 28.667 8.974 1.00 38.08 244 GLY A N 1
ATOM 1773 C CA . GLY A 1 236 ? 12.045 29.882 9.391 1.00 35.54 244 GLY A CA 1
ATOM 1774 C C . GLY A 1 236 ? 12.961 29.404 10.464 1.00 33.37 244 GLY A C 1
ATOM 1775 O O . GLY A 1 236 ? 13.197 28.206 10.596 1.00 31.67 244 GLY A O 1
ATOM 1776 N N . PRO A 1 237 ? 13.457 30.335 11.259 1.00 33.47 245 PRO A N 1
ATOM 1777 C CA . PRO A 1 237 ? 14.269 29.942 12.395 1.00 32.97 245 PRO A CA 1
ATOM 1778 C C . PRO A 1 237 ? 13.520 28.958 13.270 1.00 32.55 245 PRO A C 1
ATOM 1779 O O . PRO A 1 237 ? 12.299 29.055 13.431 1.00 32.96 245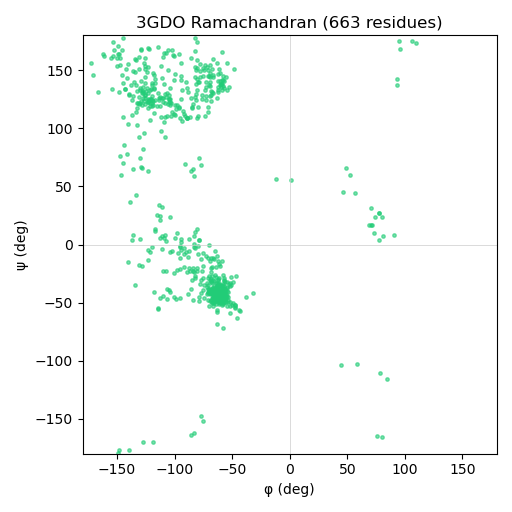 PRO A O 1
ATOM 1783 N N . ARG A 1 238 ? 14.249 28.000 13.832 1.00 32.18 246 ARG A N 1
ATOM 1784 C CA . ARG A 1 238 ? 13.711 27.158 14.892 1.00 30.13 246 ARG A CA 1
ATOM 1785 C C . ARG A 1 238 ? 13.583 28.029 16.152 1.00 29.04 246 ARG A C 1
ATOM 1786 O O . ARG A 1 238 ? 12.572 27.929 16.867 1.00 26.86 246 ARG A O 1
ATOM 1794 N N . TYR A 1 239 ? 14.551 28.919 16.385 1.00 27.97 247 TYR A N 1
ATOM 1795 C CA . TYR A 1 239 ? 14.567 29.736 17.610 1.00 29.05 247 TYR A CA 1
ATOM 1796 C C . TYR A 1 239 ? 14.687 31.221 17.293 1.00 29.01 247 TYR A C 1
ATOM 1797 O O . TYR A 1 239 ? 15.561 31.640 16.504 1.00 28.27 247 TYR A O 1
ATOM 1806 N N . GLN A 1 240 ? 13.823 32.018 17.923 1.00 27.34 248 GLN A N 1
ATOM 1807 C CA . GLN A 1 240 ? 13.991 33.463 17.961 1.00 28.50 248 GLN A CA 1
ATOM 1808 C C . GLN A 1 240 ? 13.787 33.835 19.419 1.00 29.15 248 GLN A C 1
ATOM 1809 O O . GLN A 1 240 ? 12.719 33.560 19.998 1.00 29.00 248 GLN A O 1
ATOM 1815 N N . ILE A 1 241 ? 14.827 34.378 20.042 1.00 29.28 249 ILE A N 1
ATOM 1816 C CA . ILE A 1 241 ? 14.803 34.649 21.488 1.00 29.46 249 ILE A CA 1
ATOM 1817 C C . ILE A 1 241 ? 15.271 36.092 21.732 1.00 29.78 249 ILE A C 1
ATOM 1818 O O . ILE A 1 241 ? 16.394 36.482 21.337 1.00 29.72 249 ILE A O 1
ATOM 1823 N N . HIS A 1 242 ? 14.421 36.897 22.345 1.00 29.61 250 HIS A N 1
ATOM 1824 C CA . HIS A 1 242 ? 14.760 38.308 22.563 1.00 30.06 250 HIS A CA 1
ATOM 1825 C C . HIS A 1 242 ? 14.746 38.643 24.031 1.00 31.00 250 HIS A C 1
ATOM 1826 O O . HIS A 1 242 ? 13.802 38.285 24.774 1.00 30.29 250 HIS A O 1
ATOM 1833 N N . GLY A 1 243 ? 15.795 39.348 24.437 1.00 30.18 251 GLY A N 1
ATOM 1834 C CA . GLY A 1 243 ? 15.935 39.783 25.804 1.00 30.86 251 GLY A CA 1
ATOM 1835 C C . GLY A 1 243 ? 16.198 41.280 25.854 1.00 30.44 251 GLY A C 1
ATOM 1836 O O . GLY A 1 243 ? 16.083 41.964 24.833 1.00 30.11 251 GLY A O 1
ATOM 1837 N N . LYS A 1 244 ? 16.547 41.797 27.032 1.00 31.26 252 LYS A N 1
ATOM 1838 C CA . LYS A 1 244 ? 16.666 43.254 27.189 1.00 33.54 252 LYS A CA 1
ATOM 1839 C C . LYS A 1 244 ? 17.722 43.901 26.293 1.00 33.79 252 LYS A C 1
ATOM 1840 O O . LYS A 1 244 ? 17.531 45.037 25.888 1.00 32.68 252 LYS A O 1
ATOM 1846 N N . ASP A 1 245 ? 18.783 43.152 25.934 1.00 34.71 253 ASP A N 1
ATOM 1847 C CA . ASP A 1 245 ? 20.004 43.675 25.248 1.00 35.79 253 ASP A CA 1
ATOM 1848 C C . ASP A 1 245 ? 20.347 42.881 24.006 1.00 34.26 253 ASP A C 1
ATOM 1849 O O . ASP A 1 245 ? 21.176 43.303 23.206 1.00 34.37 253 ASP A O 1
ATOM 1854 N N . SER A 1 246 ? 19.807 41.681 23.901 1.00 33.30 254 SER A N 1
ATOM 1855 C CA . SER A 1 246 ? 20.285 40.724 22.924 1.00 32.59 254 SER A CA 1
ATOM 1856 C C . SER A 1 246 ? 19.187 39.811 22.395 1.00 32.05 254 SER A C 1
ATOM 1857 O O . SER A 1 246 ? 18.157 39.550 23.087 1.00 31.02 254 SER A O 1
ATOM 1860 N N . SER A 1 247 ? 19.420 39.315 21.186 1.00 31.06 255 SER A N 1
ATOM 1861 C CA . SER A 1 247 ? 18.559 38.359 20.489 1.00 30.96 255 SER A CA 1
ATOM 1862 C C . SER A 1 247 ? 19.420 37.204 20.007 1.00 30.93 255 SER A C 1
ATOM 1863 O O . SER A 1 247 ? 20.542 37.441 19.548 1.00 30.38 255 SER A O 1
ATOM 1866 N N . PHE A 1 248 ? 18.905 35.979 20.103 1.00 29.91 256 PHE A N 1
ATOM 1867 C CA . PHE A 1 248 ? 19.545 34.807 19.502 1.00 29.87 256 PHE A CA 1
ATOM 1868 C C . PHE A 1 248 ? 18.561 34.234 18.498 1.00 28.99 256 PHE A C 1
ATOM 1869 O O . PHE A 1 248 ? 17.413 33.920 18.854 1.00 27.64 256 PHE A O 1
ATOM 1877 N N . ILE A 1 249 ? 18.986 34.109 17.246 1.00 28.68 257 ILE A N 1
ATOM 1878 C CA . ILE A 1 249 ? 18.139 33.530 16.179 1.00 28.61 257 ILE A CA 1
ATOM 1879 C C . ILE A 1 249 ? 18.886 32.382 15.555 1.00 29.62 257 ILE A C 1
ATOM 1880 O O . ILE A 1 249 ? 20.095 32.531 15.207 1.00 29.88 257 ILE A O 1
ATOM 1885 N N . LYS A 1 250 ? 18.202 31.257 15.395 1.00 28.53 258 LYS A N 1
ATOM 1886 C CA . LYS A 1 250 ? 18.881 30.036 14.939 1.00 29.39 258 LYS A CA 1
ATOM 1887 C C . LYS A 1 250 ? 17.990 29.142 14.122 1.00 29.29 258 LYS A C 1
ATOM 1888 O O . LYS A 1 250 ? 16.837 28.850 14.505 1.00 29.46 258 LYS A O 1
ATOM 1894 N N . TYR A 1 251 ? 18.547 28.727 12.986 1.00 29.80 259 TYR A N 1
ATOM 1895 C CA . TYR A 1 251 ? 17.969 27.733 12.097 1.00 30.99 259 TYR A CA 1
ATOM 1896 C C . TYR A 1 251 ? 18.497 26.323 12.362 1.00 31.58 259 TYR A C 1
ATOM 1897 O O . TYR A 1 251 ? 19.613 26.151 12.834 1.00 33.76 259 TYR A O 1
ATOM 1906 N N . GLY A 1 252 ? 17.728 25.320 11.975 1.00 32.59 260 GLY A N 1
ATOM 1907 C CA . GLY A 1 252 ? 18.256 23.962 11.858 1.00 33.88 260 GLY A CA 1
ATOM 1908 C C . GLY A 1 252 ? 17.707 23.034 12.927 1.00 33.80 260 GLY A C 1
ATOM 1909 O O . GLY A 1 252 ? 17.007 23.479 13.842 1.00 34.00 260 GLY A O 1
ATOM 1910 N N . ILE A 1 253 ? 18.027 21.751 12.813 1.00 33.74 261 ILE A N 1
ATOM 1911 C CA . ILE A 1 253 ? 17.638 20.765 13.830 1.00 34.06 261 ILE A CA 1
ATOM 1912 C C . ILE A 1 253 ? 18.866 19.899 14.252 1.00 33.86 261 ILE A C 1
ATOM 1913 O O . ILE A 1 253 ? 19.818 19.728 13.495 1.00 32.86 261 ILE A O 1
ATOM 1918 N N . ASP A 1 254 ? 18.864 19.413 15.486 1.00 34.09 262 ASP A N 1
ATOM 1919 C CA . ASP A 1 254 ? 19.937 18.540 15.980 1.00 34.04 262 ASP A CA 1
ATOM 1920 C C . ASP A 1 254 ? 20.037 17.279 15.076 1.00 33.95 262 ASP A C 1
ATOM 1921 O O . ASP A 1 254 ? 19.035 16.735 14.657 1.00 32.79 262 ASP A O 1
ATOM 1926 N N . GLY A 1 255 ? 21.253 16.871 14.728 1.00 34.47 263 GLY A N 1
ATOM 1927 C CA . GLY A 1 255 ? 21.452 15.779 13.778 1.00 34.94 263 GLY A CA 1
ATOM 1928 C C . GLY A 1 255 ? 21.538 14.376 14.389 1.00 36.35 263 GLY A C 1
ATOM 1929 O O . GLY A 1 255 ? 21.565 13.381 13.636 1.00 36.68 263 GLY A O 1
ATOM 1930 N N . GLN A 1 256 ? 21.556 14.272 15.721 1.00 35.21 264 GLN A N 1
ATOM 1931 C CA . GLN A 1 256 ? 21.710 12.962 16.389 1.00 35.77 264 GLN A CA 1
ATOM 1932 C C . GLN A 1 256 ? 20.727 11.837 15.979 1.00 36.61 264 GLN A C 1
ATOM 1933 O O . GLN A 1 256 ? 21.158 10.707 15.709 1.00 35.59 264 GLN A O 1
ATOM 1939 N N . GLU A 1 257 ? 19.422 12.117 15.968 1.00 37.11 265 GLU A N 1
ATOM 1940 C CA . GLU A 1 257 ? 18.432 11.126 15.550 1.00 38.28 265 GLU A CA 1
ATOM 1941 C C . GLU A 1 257 ? 18.669 10.587 14.133 1.00 38.97 265 GLU A C 1
ATOM 1942 O O . GLU A 1 257 ? 18.462 9.401 13.900 1.00 38.50 265 GLU A O 1
ATOM 1948 N N . ASP A 1 258 ? 19.138 11.439 13.216 1.00 39.51 266 ASP A N 1
ATOM 1949 C CA . ASP A 1 258 ? 19.455 11.011 11.845 1.00 40.59 266 ASP A CA 1
ATOM 1950 C C . ASP A 1 258 ? 20.685 10.121 11.756 1.00 40.69 266 ASP A C 1
ATOM 1951 O O . ASP A 1 258 ? 20.713 9.172 10.970 1.00 41.18 266 ASP A O 1
ATOM 1956 N N . ALA A 1 259 ? 21.706 10.476 12.529 1.00 40.36 267 ALA A N 1
ATOM 1957 C CA . ALA A 1 259 ? 22.888 9.649 12.705 1.00 39.82 267 ALA A CA 1
ATOM 1958 C C . ALA A 1 259 ? 22.498 8.263 13.236 1.00 39.38 267 ALA A C 1
ATOM 1959 O O . ALA A 1 259 ? 22.982 7.255 12.735 1.00 38.13 267 ALA A O 1
ATOM 1961 N N . LEU A 1 260 ? 21.619 8.229 14.235 1.00 38.87 268 LEU A N 1
ATOM 1962 C CA . LEU A 1 260 ? 21.144 6.980 14.795 1.00 39.24 268 LEU A CA 1
ATOM 1963 C C . LEU A 1 260 ? 20.369 6.150 13.742 1.00 40.05 268 LEU A C 1
ATOM 1964 O O . LEU A 1 260 ? 20.606 4.952 13.583 1.00 39.96 268 LEU A O 1
ATOM 1969 N N . ARG A 1 261 ? 19.479 6.799 12.996 1.00 40.71 269 ARG A N 1
ATOM 1970 C CA . ARG A 1 261 ? 18.774 6.134 11.893 1.00 42.24 269 ARG A CA 1
ATOM 1971 C C . ARG A 1 261 ? 19.691 5.512 10.846 1.00 42.03 269 ARG A C 1
ATOM 1972 O O . ARG A 1 261 ? 19.391 4.436 10.341 1.00 42.69 269 ARG A O 1
ATOM 1980 N N . ALA A 1 262 ? 20.782 6.199 10.526 1.00 42.73 270 ALA A N 1
ATOM 1981 C CA . ALA A 1 262 ? 21.731 5.775 9.516 1.00 43.84 270 ALA A CA 1
ATOM 1982 C C . ALA A 1 262 ? 22.666 4.709 10.107 1.00 44.73 270 ALA A C 1
ATOM 1983 O O . ALA A 1 262 ? 23.543 4.198 9.425 1.00 45.28 270 ALA A O 1
ATOM 1985 N N . GLY A 1 263 ? 22.479 4.382 11.394 1.00 44.97 271 GLY A N 1
ATOM 1986 C CA . GLY A 1 263 ? 23.219 3.302 12.023 1.00 43.93 271 GLY A CA 1
ATOM 1987 C C . GLY A 1 263 ? 24.515 3.695 12.691 1.00 44.09 271 GLY A C 1
ATOM 1988 O O . GLY A 1 263 ? 25.264 2.825 13.087 1.00 43.49 271 GLY A O 1
ATOM 1989 N N . ARG A 1 264 ? 24.807 4.990 12.798 1.00 44.00 272 ARG A N 1
ATOM 1990 C CA A ARG A 1 264 ? 26.000 5.388 13.526 0.50 44.56 272 ARG A CA 1
ATOM 1991 C CA B ARG A 1 264 ? 25.977 5.511 13.537 0.50 44.63 272 ARG A CA 1
ATOM 1992 C C . ARG A 1 264 ? 25.724 5.430 15.041 1.00 44.78 272 ARG A C 1
ATOM 1993 O O . ARG A 1 264 ? 24.577 5.508 15.473 1.00 45.51 272 ARG A O 1
ATOM 2008 N N . LYS A 1 265 ? 26.785 5.312 15.832 1.00 45.60 273 LYS A N 1
ATOM 2009 C CA . LYS A 1 265 ? 26.736 5.291 17.300 1.00 46.60 273 LYS A CA 1
ATOM 2010 C C . LYS A 1 265 ? 27.700 6.399 17.761 1.00 45.98 273 LYS A C 1
ATOM 2011 O O . LYS A 1 265 ? 28.566 6.792 16.988 1.00 46.01 273 LYS A O 1
ATOM 2017 N N . PRO A 1 266 ? 27.575 6.889 19.016 1.00 46.26 274 PRO A N 1
ATOM 2018 C CA . PRO A 1 266 ? 28.555 7.844 19.573 1.00 47.51 274 PRO A CA 1
ATOM 2019 C C . PRO A 1 266 ? 29.909 7.166 19.797 1.00 49.49 274 PRO A C 1
ATOM 2020 O O . PRO A 1 266 ? 29.978 6.151 20.499 1.00 49.46 274 PRO A O 1
ATOM 2024 N N . GLU A 1 267 ? 30.959 7.709 19.190 1.00 51.44 275 GLU A N 1
ATOM 2025 C CA . GLU A 1 267 ? 32.274 7.072 19.207 1.00 53.50 275 GLU A CA 1
ATOM 2026 C C . GLU A 1 267 ? 33.371 8.028 19.518 1.00 54.15 275 GLU A C 1
ATOM 2027 O O . GLU A 1 267 ? 34.340 7.640 20.145 1.00 54.26 275 GLU A O 1
ATOM 2033 N N . ASP A 1 268 ? 33.225 9.272 19.058 1.00 54.99 276 ASP A N 1
ATOM 2034 C CA . ASP A 1 268 ? 34.239 10.311 19.242 1.00 55.73 276 ASP A CA 1
ATOM 2035 C C . ASP A 1 268 ? 33.626 11.689 19.587 1.00 56.04 276 ASP A C 1
ATOM 2036 O O . ASP A 1 268 ? 32.401 11.815 19.772 1.00 55.91 276 ASP A O 1
ATOM 2041 N N . ASP A 1 269 ? 34.496 12.697 19.697 1.00 55.89 277 ASP A N 1
ATOM 2042 C CA . ASP A 1 269 ? 34.126 14.100 19.948 1.00 55.50 277 ASP A CA 1
ATOM 2043 C C . ASP A 1 269 ? 33.226 14.716 18.880 1.00 53.93 277 ASP A C 1
ATOM 2044 O O . ASP A 1 269 ? 32.611 15.757 19.114 1.00 54.37 277 ASP A O 1
ATOM 2049 N N . SER A 1 270 ? 33.170 14.110 17.700 1.00 51.49 278 SER A N 1
ATOM 2050 C CA . SER A 1 270 ? 32.411 14.711 16.631 1.00 49.27 278 SER A CA 1
ATOM 2051 C C . SER A 1 270 ? 30.906 14.395 16.724 1.00 47.08 278 SER A C 1
ATOM 2052 O O . SER A 1 270 ? 30.136 14.864 15.893 1.00 47.07 278 SER A O 1
ATOM 2055 N N . TRP A 1 271 ? 30.494 13.594 17.702 1.00 43.50 279 TRP A N 1
ATOM 2056 C CA . TRP A 1 271 ? 29.083 13.192 17.770 1.00 41.74 279 TRP A CA 1
ATOM 2057 C C . TRP A 1 271 ? 28.243 14.412 18.138 1.00 40.07 279 TRP A C 1
ATOM 2058 O O . TRP A 1 271 ? 28.643 15.176 18.995 1.00 38.46 279 TRP A O 1
ATOM 2069 N N . GLY A 1 272 ? 27.105 14.592 17.467 1.00 39.75 280 GLY A N 1
ATOM 2070 C CA . GLY A 1 272 ? 26.170 15.678 17.794 1.00 38.11 280 GLY A CA 1
ATOM 2071 C C . GLY A 1 272 ? 26.612 17.066 17.394 1.00 38.08 280 GLY A C 1
ATOM 2072 O O . GLY A 1 272 ? 25.981 18.055 17.774 1.00 38.30 280 GLY A O 1
ATOM 2073 N N . ALA A 1 273 ? 27.693 17.146 16.618 1.00 38.65 281 ALA A N 1
ATOM 2074 C CA . ALA A 1 273 ? 28.167 18.413 16.057 1.00 38.19 281 ALA A CA 1
ATOM 2075 C C . ALA A 1 273 ? 27.086 19.031 15.179 1.00 37.76 281 ALA A C 1
ATOM 2076 O O . ALA A 1 273 ? 26.480 18.370 14.378 1.00 37.23 281 ALA A O 1
ATOM 2078 N N . ASP A 1 274 ? 26.870 20.321 15.329 1.00 38.60 282 ASP A N 1
ATOM 2079 C CA . ASP A 1 274 ? 26.004 21.072 14.411 1.00 38.86 282 ASP A CA 1
ATOM 2080 C C . ASP A 1 274 ? 26.790 21.422 13.138 1.00 39.83 282 ASP A C 1
ATOM 2081 O O . ASP A 1 274 ? 28.007 21.388 13.167 1.00 40.32 282 ASP A O 1
ATOM 2086 N N . VAL A 1 275 ? 26.102 21.710 12.034 1.00 40.95 283 VAL A N 1
ATOM 2087 C CA . VAL A 1 275 ? 26.714 22.169 10.788 1.00 41.84 283 VAL A CA 1
ATOM 2088 C C . VAL A 1 275 ? 26.997 23.688 10.916 1.00 43.07 283 VAL A C 1
ATOM 2089 O O . VAL A 1 275 ? 26.097 24.438 11.356 1.00 43.98 283 VAL A O 1
ATOM 2093 N N . PRO A 1 276 ? 28.230 24.158 10.545 1.00 42.91 284 PRO A N 1
ATOM 2094 C CA . PRO A 1 276 ? 28.585 25.589 10.693 1.00 42.95 284 PRO A CA 1
ATOM 2095 C C . PRO A 1 276 ? 27.579 26.596 10.078 1.00 42.53 284 PRO A C 1
ATOM 2096 O O . PRO A 1 276 ? 27.392 27.686 10.628 1.00 43.04 284 PRO A O 1
ATOM 2100 N N . GLU A 1 277 ? 26.972 26.240 8.947 1.00 41.73 285 GLU A N 1
ATOM 2101 C CA A GLU A 1 277 ? 26.025 27.153 8.303 0.50 41.74 285 GLU A CA 1
ATOM 2102 C CA B GLU A 1 277 ? 25.994 27.074 8.253 0.50 41.71 285 GLU A CA 1
ATOM 2103 C C . GLU A 1 277 ? 24.732 27.316 9.101 1.00 41.46 285 GLU A C 1
ATOM 2104 O O . GLU A 1 277 ? 23.965 28.255 8.845 1.00 41.34 285 GLU A O 1
ATOM 2115 N N . PHE A 1 278 ? 24.509 26.440 10.089 1.00 40.13 286 PHE A N 1
ATOM 2116 C CA . PHE A 1 278 ? 23.315 26.497 10.932 1.00 38.23 286 PHE A CA 1
ATOM 2117 C C . PHE A 1 278 ? 23.659 26.974 12.331 1.00 37.03 286 PHE A C 1
ATOM 2118 O O . PHE A 1 278 ? 22.813 26.948 13.217 1.00 36.70 286 PHE A O 1
ATOM 2126 N N . TYR A 1 279 ? 24.896 27.421 12.551 1.00 35.89 287 TYR A N 1
ATOM 2127 C CA . TYR A 1 279 ? 25.215 28.064 13.825 1.00 35.04 287 TYR A CA 1
ATOM 2128 C C . TYR A 1 279 ? 24.283 29.263 13.994 1.00 34.68 287 TYR A C 1
ATOM 2129 O O . TYR A 1 279 ? 23.933 29.913 13.001 1.00 33.46 287 TYR A O 1
ATOM 2138 N N . GLY A 1 280 ? 23.867 29.544 15.228 1.00 33.65 288 GLY A N 1
ATOM 2139 C CA . GLY A 1 280 ? 22.995 30.678 15.461 1.00 34.48 288 GLY A CA 1
ATOM 2140 C C . GLY A 1 280 ? 23.744 32.011 15.566 1.00 35.91 288 GLY A C 1
ATOM 2141 O O . GLY A 1 280 ? 24.977 32.042 15.740 1.00 34.94 288 GLY A O 1
ATOM 2142 N N . LYS A 1 281 ? 22.984 33.110 15.490 1.00 35.90 289 LYS A N 1
ATOM 2143 C CA . LYS A 1 281 ? 23.508 34.458 15.623 1.00 36.71 289 LYS A CA 1
ATOM 2144 C C . LYS A 1 281 ? 23.029 35.184 16.853 1.00 37.26 289 LYS A C 1
ATOM 2145 O O . LYS A 1 281 ? 21.799 35.310 17.094 1.00 37.59 289 LYS A O 1
ATOM 2151 N N . LEU A 1 282 ? 23.991 35.641 17.649 1.00 36.98 290 LEU A N 1
ATOM 2152 C CA . LEU A 1 282 ? 23.697 36.486 18.796 1.00 37.25 290 LEU A CA 1
ATOM 2153 C C . LEU A 1 282 ? 23.921 37.935 18.426 1.00 37.94 290 LEU A C 1
ATOM 2154 O O . LEU A 1 282 ? 25.035 38.314 18.012 1.00 38.40 290 LEU A O 1
ATOM 2159 N N . THR A 1 283 ? 22.857 38.732 18.538 1.00 36.73 291 THR A N 1
ATOM 2160 C CA . THR A 1 283 ? 22.941 40.176 18.353 1.00 37.02 291 THR A CA 1
ATOM 2161 C C . THR A 1 283 ? 22.873 40.866 19.704 1.00 37.48 291 THR A C 1
ATOM 2162 O O . THR A 1 283 ? 21.923 40.659 20.479 1.00 36.62 291 THR A O 1
ATOM 2166 N N . THR A 1 284 ? 23.903 41.653 20.007 1.00 37.91 292 THR A N 1
ATOM 2167 C CA . THR A 1 284 ? 23.977 42.360 21.288 1.00 39.40 292 THR A CA 1
ATOM 2168 C C . THR A 1 284 ? 24.029 43.863 21.022 1.00 40.82 292 THR A C 1
ATOM 2169 O O . THR A 1 284 ? 24.712 44.318 20.096 1.00 41.57 292 THR A O 1
ATOM 2173 N N . ILE A 1 285 ? 23.301 44.619 21.827 1.00 42.41 293 ILE A N 1
ATOM 2174 C CA . ILE A 1 285 ? 23.248 46.075 21.688 1.00 44.32 293 ILE A CA 1
ATOM 2175 C C . ILE A 1 285 ? 23.818 46.684 22.953 1.00 45.56 293 ILE A C 1
ATOM 2176 O O . ILE A 1 285 ? 23.368 46.368 24.059 1.00 45.37 293 ILE A O 1
ATOM 2181 N N . ARG A 1 286 ? 24.830 47.535 22.771 1.00 47.15 294 ARG A N 1
ATOM 2182 C CA . ARG A 1 286 ? 25.477 48.252 23.866 1.00 49.48 294 ARG A CA 1
ATOM 2183 C C . ARG A 1 286 ? 25.336 49.745 23.573 1.00 50.48 294 ARG A C 1
ATOM 2184 O O . ARG A 1 286 ? 25.982 50.264 22.641 1.00 50.71 294 ARG A O 1
ATOM 2186 N N . GLY A 1 287 ? 24.462 50.412 24.334 1.00 52.04 295 GLY A N 1
ATOM 2187 C CA . GLY A 1 287 ? 23.983 51.767 23.988 1.00 53.13 295 GLY A CA 1
ATOM 2188 C C . GLY A 1 287 ? 23.627 51.855 22.502 1.00 54.59 295 GLY A C 1
ATOM 2189 O O . GLY A 1 287 ? 22.610 51.319 22.070 1.00 55.14 295 GLY A O 1
ATOM 2190 N N . SER A 1 288 ? 24.503 52.485 21.719 1.00 55.02 296 SER A N 1
ATOM 2191 C CA . SER A 1 288 ? 24.311 52.712 20.280 1.00 55.68 296 SER A CA 1
ATOM 2192 C C . SER A 1 288 ? 24.965 51.656 19.389 1.00 55.66 296 SER A C 1
ATOM 2193 O O . SER A 1 288 ? 24.593 51.502 18.219 1.00 54.85 296 SER A O 1
ATOM 2196 N N . ASP A 1 289 ? 25.953 50.949 19.951 1.00 55.65 297 ASP A N 1
ATOM 2197 C CA . ASP A 1 289 ? 26.694 49.893 19.258 1.00 55.71 297 ASP A CA 1
ATOM 2198 C C . ASP A 1 289 ? 25.869 48.600 19.248 1.00 54.51 297 ASP A C 1
ATOM 2199 O O . ASP A 1 289 ? 25.510 48.056 20.313 1.00 55.07 297 ASP A O 1
ATOM 2204 N N . LYS A 1 290 ? 25.537 48.152 18.044 1.00 52.41 298 LYS A N 1
ATOM 2205 C CA . LYS A 1 290 ? 24.885 46.869 17.815 1.00 51.01 298 LYS A CA 1
ATOM 2206 C C . LYS A 1 290 ? 25.876 45.911 17.130 1.00 50.18 298 LYS A C 1
ATOM 2207 O O . LYS A 1 290 ? 26.372 46.219 16.051 1.00 50.27 298 LYS A O 1
ATOM 2213 N N . LYS A 1 291 ? 26.148 44.753 17.737 1.00 48.85 299 LYS A N 1
ATOM 2214 C CA . LYS A 1 291 ? 27.026 43.741 17.120 1.00 47.57 299 LYS A CA 1
ATOM 2215 C C . LYS A 1 291 ? 26.358 42.373 17.031 1.00 45.75 299 LYS A C 1
ATOM 2216 O O . LYS A 1 291 ? 25.686 41.937 17.969 1.00 44.60 299 LYS A O 1
ATOM 2222 N N . THR A 1 292 ? 26.564 41.717 15.901 1.00 44.71 300 THR A N 1
ATOM 2223 C CA . THR A 1 292 ? 26.175 40.316 15.711 1.00 45.00 300 THR A CA 1
ATOM 2224 C C . THR A 1 292 ? 27.417 39.377 15.715 1.00 44.22 300 THR A C 1
ATOM 2225 O O . THR A 1 292 ? 28.398 39.648 15.013 1.00 44.70 300 THR A O 1
ATOM 2229 N N . GLU A 1 293 ? 27.357 38.302 16.505 1.00 42.87 301 GLU A N 1
ATOM 2230 C CA . GLU A 1 293 ? 28.422 37.273 16.574 1.00 42.86 301 GLU A CA 1
ATOM 2231 C C . GLU A 1 293 ? 27.816 35.869 16.300 1.00 42.22 301 GLU A C 1
ATOM 2232 O O . GLU A 1 293 ? 26.803 35.496 16.919 1.00 40.46 301 GLU A O 1
ATOM 2238 N N . THR A 1 294 ? 28.410 35.119 15.366 1.00 41.42 302 THR A N 1
ATOM 2239 C CA . THR A 1 294 ? 28.057 33.699 15.147 1.00 41.64 302 THR A CA 1
ATOM 2240 C C . THR A 1 294 ? 28.505 32.842 16.349 1.00 40.22 302 THR A C 1
ATOM 2241 O O . THR A 1 294 ? 29.656 32.952 16.800 1.00 40.99 302 THR A O 1
ATOM 2245 N N . ILE A 1 295 ? 27.595 32.036 16.897 1.00 38.69 303 ILE A N 1
ATOM 2246 C CA . ILE A 1 295 ? 27.866 31.238 18.107 1.00 37.49 303 ILE A CA 1
ATOM 2247 C C . ILE A 1 295 ? 28.030 29.750 17.707 1.00 38.60 303 ILE A C 1
ATOM 2248 O O . ILE A 1 295 ? 27.055 29.083 17.260 1.00 37.40 303 ILE A O 1
ATOM 2253 N N . PRO A 1 296 ? 29.268 29.213 17.802 1.00 38.51 304 PRO A N 1
ATOM 2254 C CA . PRO A 1 296 ? 29.354 27.766 17.461 1.00 37.98 304 PRO A CA 1
ATOM 2255 C C . PRO A 1 296 ? 28.502 26.937 18.431 1.00 36.66 304 PRO A C 1
ATOM 2256 O O . PRO A 1 296 ? 28.516 27.208 19.639 1.00 36.15 304 PRO A O 1
ATOM 2260 N N . SER A 1 297 ? 27.735 25.985 17.907 1.00 36.91 305 SER A N 1
ATOM 2261 C CA . SER A 1 297 ? 26.834 25.179 18.748 1.00 37.52 305 SER A CA 1
ATOM 2262 C C . SER A 1 297 ? 27.626 24.224 19.660 1.00 38.01 305 SER A C 1
ATOM 2263 O O . SER A 1 297 ? 28.617 23.652 19.224 1.00 38.38 305 SER A O 1
ATOM 2266 N N . VAL A 1 298 ? 27.225 24.097 20.919 1.00 37.53 306 VAL A N 1
ATOM 2267 C CA . VAL A 1 298 ? 27.634 22.978 21.788 1.00 37.71 306 VAL A CA 1
ATOM 2268 C C . VAL A 1 298 ? 27.164 21.651 21.154 1.00 37.94 306 VAL A C 1
ATOM 2269 O O . VAL A 1 298 ? 26.034 21.558 20.630 1.00 37.01 306 VAL A O 1
ATOM 2273 N N . ASN A 1 299 ? 28.017 20.624 21.195 1.00 36.48 307 ASN A N 1
ATOM 2274 C CA . ASN A 1 299 ? 27.653 19.314 20.649 1.00 36.16 307 ASN A CA 1
ATOM 2275 C C . ASN A 1 299 ? 26.435 18.740 21.357 1.00 33.99 307 ASN A C 1
ATOM 2276 O O . ASN A 1 299 ? 26.318 18.835 22.578 1.00 33.37 307 ASN A O 1
ATOM 2281 N N . GLY A 1 300 ? 25.510 18.159 20.598 1.00 33.31 308 GLY A N 1
ATOM 2282 C CA . GLY A 1 300 ? 24.349 17.513 21.240 1.00 32.04 308 GLY A CA 1
ATOM 2283 C C . GLY A 1 300 ? 24.830 16.233 21.932 1.00 32.94 308 GLY A C 1
ATOM 2284 O O . GLY A 1 300 ? 25.789 15.611 21.452 1.00 31.86 308 GLY A O 1
ATOM 2285 N N . SER A 1 301 ? 24.175 15.819 23.029 1.00 32.03 309 SER A N 1
ATOM 2286 C CA . SER A 1 301 ? 24.730 14.723 23.828 1.00 32.88 309 SER A CA 1
ATOM 2287 C C . SER A 1 301 ? 23.625 13.882 24.456 1.00 31.67 309 SER A C 1
ATOM 2288 O O . SER A 1 301 ? 23.353 14.009 25.641 1.00 31.37 309 SER A O 1
ATOM 2291 N N . TYR A 1 302 ? 22.971 13.024 23.671 1.00 30.61 310 TYR A N 1
ATOM 2292 C CA . TYR A 1 302 ? 21.897 12.236 24.275 1.00 31.32 310 TYR A CA 1
ATOM 2293 C C . TYR A 1 302 ? 22.420 11.272 25.349 1.00 31.09 310 TYR A C 1
ATOM 2294 O O . TYR A 1 302 ? 21.685 10.904 26.278 1.00 31.13 310 TYR A O 1
ATOM 2303 N N . LEU A 1 303 ? 23.683 10.872 25.227 1.00 29.79 311 LEU A N 1
ATOM 2304 C CA . LEU A 1 303 ? 24.303 9.972 26.230 1.00 31.21 311 LEU A CA 1
ATOM 2305 C C . LEU A 1 303 ? 24.244 10.565 27.595 1.00 30.47 311 LEU A C 1
ATOM 2306 O O . LEU A 1 303 ? 24.164 9.834 28.566 1.00 32.04 311 LEU A O 1
ATOM 2311 N N . THR A 1 304 ? 24.241 11.897 27.675 1.00 30.54 312 THR A N 1
ATOM 2312 C CA . THR A 1 304 ? 24.217 12.562 28.967 1.00 31.21 312 THR A CA 1
ATOM 2313 C C . THR A 1 304 ? 22.987 12.144 29.745 1.00 31.80 312 THR A C 1
ATOM 2314 O O . THR A 1 304 ? 23.052 11.991 30.973 1.00 32.96 312 THR A O 1
ATOM 2318 N N . TYR A 1 305 ? 21.860 11.939 29.043 1.00 31.86 313 TYR A N 1
ATOM 2319 C CA . TYR A 1 305 ? 20.625 11.538 29.739 1.00 31.11 313 TYR A CA 1
ATOM 2320 C C . TYR A 1 305 ? 20.895 10.230 30.486 1.00 31.07 313 TYR A C 1
ATOM 2321 O O . TYR A 1 305 ? 20.602 10.100 31.677 1.00 31.44 313 TYR A O 1
ATOM 2330 N N . TYR A 1 306 ? 21.482 9.272 29.799 1.00 30.29 314 TYR A N 1
ATOM 2331 C CA . TYR A 1 306 ? 21.674 7.952 30.412 1.00 30.92 314 TYR A CA 1
ATOM 2332 C C . TYR A 1 306 ? 22.815 7.860 31.457 1.00 32.08 314 TYR A C 1
ATOM 2333 O O . TYR A 1 306 ? 22.722 7.077 32.399 1.00 32.82 314 TYR A O 1
ATOM 2342 N N . ARG A 1 307 ? 23.845 8.681 31.308 1.00 33.01 315 ARG A N 1
ATOM 2343 C CA . ARG A 1 307 ? 24.920 8.775 32.329 1.00 33.19 315 ARG A CA 1
ATOM 2344 C C . ARG A 1 307 ? 24.339 9.296 33.626 1.00 33.45 315 ARG A C 1
ATOM 2345 O O . ARG A 1 307 ? 24.671 8.792 34.684 1.00 33.87 315 ARG A O 1
ATOM 2353 N N . LYS A 1 308 ? 23.438 10.280 33.551 1.00 33.35 316 LYS A N 1
ATOM 2354 C CA . LYS A 1 308 ? 22.764 10.785 34.753 1.00 33.51 316 LYS A CA 1
ATOM 2355 C C . LYS A 1 308 ? 21.850 9.789 35.390 1.00 32.24 316 LYS A C 1
ATOM 2356 O O . LYS A 1 308 ? 21.765 9.740 36.608 1.00 32.58 316 LYS A O 1
ATOM 2362 N N . ILE A 1 309 ? 21.090 9.058 34.562 1.00 31.90 317 ILE A N 1
ATOM 2363 C CA . ILE A 1 309 ? 20.203 8.030 35.059 1.00 30.79 317 ILE A CA 1
ATOM 2364 C C . ILE A 1 309 ? 21.040 7.024 35.903 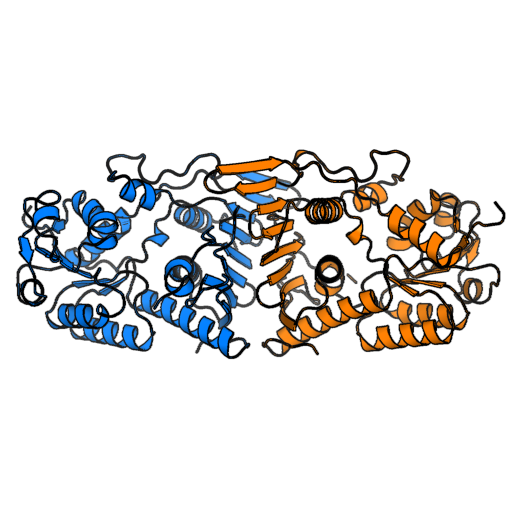1.00 31.49 317 ILE A C 1
ATOM 2365 O O . ILE A 1 309 ? 20.626 6.640 36.971 1.00 31.10 317 ILE A O 1
ATOM 2370 N N . ALA A 1 310 ? 22.172 6.575 35.363 1.00 32.46 318 ALA A N 1
ATOM 2371 C CA . ALA A 1 310 ? 23.100 5.701 36.062 1.00 34.71 318 ALA A CA 1
ATOM 2372 C C . ALA A 1 310 ? 23.618 6.311 37.398 1.00 36.53 318 ALA A C 1
ATOM 2373 O O . ALA A 1 310 ? 23.714 5.617 38.417 1.00 36.51 318 ALA A O 1
ATOM 2375 N N . GLU A 1 311 ? 23.939 7.611 37.389 1.00 37.55 319 GLU A N 1
ATOM 2376 C CA . GLU A 1 311 ? 24.302 8.322 38.633 1.00 38.16 319 GLU A CA 1
ATOM 2377 C C . GLU A 1 311 ? 23.142 8.425 39.619 1.00 38.72 319 GLU A C 1
ATOM 2378 O O . GLU A 1 311 ? 23.350 8.300 40.841 1.00 37.75 319 GLU A O 1
ATOM 2384 N N . SER A 1 312 ? 21.910 8.587 39.112 1.00 37.63 320 SER A N 1
ATOM 2385 C CA . SER A 1 312 ? 20.769 8.478 40.002 1.00 36.93 320 SER A CA 1
ATOM 2386 C C . SER A 1 312 ? 20.667 7.099 40.652 1.00 37.21 320 SER A C 1
ATOM 2387 O O . SER A 1 312 ? 20.531 7.005 41.884 1.00 37.16 320 SER A O 1
ATOM 2390 N N . ILE A 1 313 ? 20.713 6.042 39.839 1.00 36.28 321 ILE A N 1
ATOM 2391 C CA . ILE A 1 313 ? 20.491 4.669 40.335 1.00 36.97 321 ILE A CA 1
ATOM 2392 C C . ILE A 1 313 ? 21.604 4.262 41.322 1.00 38.04 321 ILE A C 1
ATOM 2393 O O . ILE A 1 313 ? 21.325 3.770 42.410 1.00 38.12 321 ILE A O 1
ATOM 2398 N N . ARG A 1 314 ? 22.851 4.496 40.922 1.00 38.94 322 ARG A N 1
ATOM 2399 C CA . ARG A 1 314 ? 24.021 4.003 41.658 1.00 40.30 322 ARG A CA 1
ATOM 2400 C C . ARG A 1 314 ? 24.474 4.914 42.821 1.00 41.05 322 ARG A C 1
ATOM 2401 O O . ARG A 1 314 ? 25.028 4.387 43.814 1.00 41.03 322 ARG A O 1
ATOM 2409 N N . GLU A 1 315 ? 24.253 6.244 42.685 1.00 40.73 323 GLU A N 1
ATOM 2410 C CA . GLU A 1 315 ? 24.731 7.271 43.636 1.00 41.14 323 GLU A CA 1
ATOM 2411 C C . GLU A 1 315 ? 23.644 8.106 44.285 1.00 41.25 323 GLU A C 1
ATOM 2412 O O . GLU A 1 315 ? 23.971 8.957 45.116 1.00 41.81 323 GLU A O 1
ATOM 2418 N N . GLY A 1 316 ? 22.366 7.888 43.935 1.00 40.41 324 GLY A N 1
ATOM 2419 C CA . GLY A 1 316 ? 21.265 8.672 44.527 1.00 39.18 324 GLY A CA 1
ATOM 2420 C C . GLY A 1 316 ? 21.222 10.126 44.048 1.00 38.71 324 GLY A C 1
ATOM 2421 O O . GLY A 1 316 ? 20.584 10.959 44.671 1.00 38.99 324 GLY A O 1
ATOM 2422 N N . ALA A 1 317 ? 21.903 10.453 42.947 1.00 37.96 325 ALA A N 1
ATOM 2423 C CA . ALA A 1 317 ? 21.807 11.815 42.375 1.00 37.32 325 ALA A CA 1
ATOM 2424 C C . ALA A 1 317 ? 20.366 12.153 41.901 1.00 37.25 325 ALA A C 1
ATOM 2425 O O . ALA A 1 317 ? 19.565 11.256 41.616 1.00 35.99 325 ALA A O 1
ATOM 2427 N N . ALA A 1 318 ? 20.032 13.445 41.828 1.00 37.12 326 ALA A N 1
ATOM 2428 C CA . ALA A 1 318 ? 18.737 13.865 41.282 1.00 36.88 326 ALA A CA 1
ATOM 2429 C C . ALA A 1 318 ? 18.577 13.405 39.783 1.00 36.04 326 ALA A C 1
ATOM 2430 O O . ALA A 1 318 ? 19.551 13.380 39.024 1.00 34.51 326 ALA A O 1
ATOM 2432 N N . LEU A 1 319 ? 17.369 12.965 39.407 1.00 36.05 327 LEU A N 1
ATOM 2433 C CA . LEU A 1 319 ? 17.084 12.450 38.015 1.00 36.60 327 LEU A CA 1
ATOM 2434 C C . LEU A 1 319 ? 17.330 13.517 36.947 1.00 35.82 327 LEU A C 1
ATOM 2435 O O . LEU A 1 319 ? 17.147 14.687 37.225 1.00 36.37 327 LEU A O 1
ATOM 2440 N N . PRO A 1 320 ? 17.761 13.134 35.726 1.00 36.35 328 PRO A N 1
ATOM 2441 C CA . PRO A 1 320 ? 17.927 14.184 34.702 1.00 35.41 328 PRO A CA 1
ATOM 2442 C C . PRO A 1 320 ? 16.582 14.803 34.232 1.00 34.99 328 PRO A C 1
ATOM 2443 O O . PRO A 1 320 ? 16.532 15.998 33.869 1.00 34.50 328 PRO A O 1
ATOM 2447 N N . VAL A 1 321 ? 15.529 13.992 34.234 1.00 33.67 329 VAL A N 1
ATOM 2448 C CA . VAL A 1 321 ? 14.176 14.467 33.999 1.00 33.92 329 VAL A CA 1
ATOM 2449 C C . VAL A 1 321 ? 13.285 13.780 35.043 1.00 33.82 329 VAL A C 1
ATOM 2450 O O . VAL A 1 321 ? 13.330 12.572 35.170 1.00 34.11 329 VAL A O 1
ATOM 2454 N N . THR A 1 322 ? 12.489 14.538 35.785 1.00 33.56 330 THR A N 1
ATOM 2455 C CA . THR A 1 322 ? 11.652 13.924 36.796 1.00 34.83 330 THR A CA 1
ATOM 2456 C C . THR A 1 322 ? 10.237 13.682 36.260 1.00 36.00 330 THR A C 1
ATOM 2457 O O . THR A 1 322 ? 9.830 14.270 35.245 1.00 35.98 330 THR A O 1
ATOM 2461 N N . ALA A 1 323 ? 9.490 12.834 36.971 1.00 36.36 331 ALA A N 1
ATOM 2462 C CA . ALA A 1 323 ? 8.143 12.475 36.633 1.00 36.89 331 ALA A CA 1
ATOM 2463 C C . ALA A 1 323 ? 7.287 13.733 36.652 1.00 36.85 331 ALA A C 1
ATOM 2464 O O . ALA A 1 323 ? 6.460 13.941 35.740 1.00 37.81 331 ALA A O 1
ATOM 2466 N N . GLU A 1 324 ? 7.532 14.586 37.643 1.00 36.43 332 GLU A N 1
ATOM 2467 C CA . GLU A 1 324 ? 6.796 15.840 37.777 1.00 37.88 332 GLU A CA 1
ATOM 2468 C C . GLU A 1 324 ? 6.960 16.762 36.571 1.00 36.52 332 GLU A C 1
ATOM 2469 O O . GLU A 1 324 ? 5.972 17.290 36.075 1.00 37.15 332 GLU A O 1
ATOM 2475 N N . GLU A 1 325 ? 8.195 16.938 36.116 1.00 35.04 333 GLU A N 1
ATOM 2476 C CA . GLU A 1 325 ? 8.472 17.648 34.876 1.00 34.16 333 GLU A CA 1
ATOM 2477 C C . GLU A 1 325 ? 7.699 17.050 33.673 1.00 32.71 333 GLU A C 1
ATOM 2478 O O . GLU A 1 325 ? 7.140 17.792 32.875 1.00 32.62 333 GLU A O 1
ATOM 2484 N N . GLY A 1 326 ? 7.680 15.721 33.562 1.00 31.66 334 GLY A N 1
ATOM 2485 C CA . GLY A 1 326 ? 6.973 15.001 32.498 1.00 31.27 334 GLY A CA 1
ATOM 2486 C C . GLY A 1 326 ? 5.476 15.243 32.533 1.00 31.74 334 GLY A C 1
ATOM 2487 O O . GLY A 1 326 ? 4.859 15.451 31.502 1.00 31.39 334 GLY A O 1
ATOM 2488 N N . ILE A 1 327 ? 4.897 15.191 33.734 1.00 32.55 335 ILE A N 1
ATOM 2489 C CA . ILE A 1 327 ? 3.503 15.503 33.939 1.00 33.48 335 ILE A CA 1
ATOM 2490 C C . ILE A 1 327 ? 3.174 16.949 33.531 1.00 33.58 335 ILE A C 1
ATOM 2491 O O . ILE A 1 327 ? 2.150 17.175 32.893 1.00 34.28 335 ILE A O 1
ATOM 2496 N N . ASN A 1 328 ? 4.039 17.913 33.879 1.00 33.50 336 ASN A N 1
ATOM 2497 C CA . ASN A 1 328 ? 3.786 19.319 33.521 1.00 33.29 336 ASN A CA 1
ATOM 2498 C C . ASN A 1 328 ? 3.644 19.533 32.028 1.00 33.53 336 ASN A C 1
ATOM 2499 O O . ASN A 1 328 ? 2.875 20.407 31.597 1.00 33.78 336 ASN A O 1
ATOM 2504 N N . VAL A 1 329 ? 4.425 18.767 31.254 1.00 33.03 337 VAL A N 1
ATOM 2505 C CA . VAL A 1 329 ? 4.401 18.833 29.805 1.00 32.76 337 VAL A CA 1
ATOM 2506 C C . VAL A 1 329 ? 2.979 18.455 29.384 1.00 33.65 337 VAL A C 1
ATOM 2507 O O . VAL A 1 329 ? 2.357 19.177 28.579 1.00 32.65 337 VAL A O 1
ATOM 2511 N N . ILE A 1 330 ? 2.476 17.358 29.961 1.00 32.95 338 ILE A N 1
ATOM 2512 C CA . ILE A 1 330 ? 1.124 16.897 29.652 1.00 33.99 338 ILE A CA 1
ATOM 2513 C C . ILE A 1 330 ? 0.092 17.945 30.102 1.00 33.77 338 ILE A C 1
ATOM 2514 O O . ILE A 1 330 ? -0.846 18.212 29.373 1.00 34.22 338 ILE A O 1
ATOM 2519 N N . ARG A 1 331 ? 0.287 18.567 31.264 1.00 33.73 339 ARG A N 1
ATOM 2520 C CA . ARG A 1 331 ? -0.672 19.605 31.709 1.00 34.51 339 ARG A CA 1
ATOM 2521 C C . ARG A 1 331 ? -0.749 20.723 30.703 1.00 33.72 339 ARG A C 1
ATOM 2522 O O . ARG A 1 331 ? -1.835 21.240 30.469 1.00 34.29 339 ARG A O 1
ATOM 2530 N N . ILE A 1 332 ? 0.393 21.086 30.109 1.00 31.77 340 ILE A N 1
ATOM 2531 C CA . ILE A 1 332 ? 0.440 22.126 29.081 1.00 31.07 340 ILE A CA 1
ATOM 2532 C C . ILE A 1 332 ? -0.323 21.650 27.835 1.00 31.51 340 ILE A C 1
ATOM 2533 O O . ILE A 1 332 ? -1.165 22.401 27.304 1.00 31.52 340 ILE A O 1
ATOM 2538 N N . ILE A 1 333 ? -0.084 20.400 27.407 1.00 30.88 341 ILE A N 1
ATOM 2539 C CA . ILE A 1 333 ? -0.792 19.825 26.250 1.00 31.54 341 ILE A CA 1
ATOM 2540 C C . ILE A 1 333 ? -2.338 19.813 26.420 1.00 32.36 341 ILE A C 1
ATOM 2541 O O . ILE A 1 333 ? -3.071 20.243 25.499 1.00 32.16 341 ILE A O 1
ATOM 2546 N N . GLU A 1 334 ? -2.814 19.371 27.585 1.00 32.38 342 GLU A N 1
ATOM 2547 C CA . GLU A 1 334 ? -4.265 19.328 27.866 1.00 34.13 342 GLU A CA 1
ATOM 2548 C C . GLU A 1 334 ? -4.894 20.729 27.892 1.00 33.94 342 GLU A C 1
ATOM 2549 O O . GLU A 1 334 ? -5.991 20.915 27.381 1.00 35.49 342 GLU A O 1
ATOM 2555 N N . ALA A 1 335 ? -4.201 21.690 28.494 1.00 33.08 343 ALA A N 1
ATOM 2556 C CA . ALA A 1 335 ? -4.668 23.073 28.531 1.00 32.67 343 ALA A CA 1
ATOM 2557 C C . ALA A 1 335 ? -4.764 23.652 27.127 1.00 32.97 343 ALA A C 1
ATOM 2558 O O . ALA A 1 335 ? -5.720 24.379 26.808 1.00 33.78 343 ALA A O 1
ATOM 2560 N N . ALA A 1 336 ? -3.799 23.311 26.277 1.00 31.10 344 ALA A N 1
ATOM 2561 C CA . ALA A 1 336 ? -3.811 23.757 24.891 1.00 30.59 344 ALA A CA 1
ATOM 2562 C C . ALA A 1 336 ? -4.992 23.136 24.098 1.00 31.25 344 ALA A C 1
ATOM 2563 O O . ALA A 1 336 ? -5.621 23.833 23.337 1.00 31.51 344 ALA A O 1
ATOM 2565 N N . MET A 1 337 ? -5.240 21.827 24.240 1.00 31.77 345 MET A N 1
ATOM 2566 C CA . MET A 1 337 ? -6.370 21.196 23.558 1.00 33.72 345 MET A CA 1
ATOM 2567 C C . MET A 1 337 ? -7.683 21.806 24.031 1.00 34.43 345 MET A C 1
ATOM 2568 O O . MET A 1 337 ? -8.561 22.062 23.248 1.00 35.42 345 MET A O 1
ATOM 2573 N N . GLU A 1 338 ? -7.767 22.059 25.316 1.00 35.57 346 GLU A N 1
ATOM 2574 C CA . GLU A 1 338 ? -8.938 22.602 25.940 1.00 36.88 346 GLU A CA 1
ATOM 2575 C C . GLU A 1 338 ? -9.143 24.053 25.458 1.00 37.03 346 GLU A C 1
ATOM 2576 O O . GLU A 1 338 ? -10.284 24.435 25.116 1.00 37.16 346 GLU A O 1
ATOM 2582 N N . SER A 1 339 ? -8.039 24.822 25.336 1.00 34.44 347 SER A N 1
ATOM 2583 C CA . SER A 1 339 ? -8.084 26.193 24.834 1.00 32.49 347 SER A CA 1
ATOM 2584 C C . SER A 1 339 ? -8.516 26.250 23.380 1.00 33.14 347 SER A C 1
ATOM 2585 O O . SER A 1 339 ? -9.273 27.177 22.963 1.00 32.78 347 SER A O 1
ATOM 2588 N N . SER A 1 340 ? -8.034 25.285 22.606 1.00 31.70 348 SER A N 1
ATOM 2589 C CA . SER A 1 340 ? -8.428 25.198 21.211 1.00 33.08 348 SER A CA 1
ATOM 2590 C C . SER A 1 340 ? -9.912 24.830 21.046 1.00 33.94 348 SER A C 1
ATOM 2591 O O . SER A 1 340 ? -10.573 25.350 20.154 1.00 34.06 348 SER A O 1
ATOM 2594 N N . LYS A 1 341 ? -10.415 23.954 21.903 1.00 34.82 349 LYS A N 1
ATOM 2595 C CA . LYS A 1 341 ? -11.832 23.543 21.846 1.00 37.06 349 LYS A CA 1
ATOM 2596 C C . LYS A 1 341 ? -12.764 24.666 22.297 1.00 37.52 349 LYS A C 1
ATOM 2597 O O . LYS A 1 341 ? -13.738 24.977 21.612 1.00 38.85 349 LYS A O 1
ATOM 2603 N N . GLU A 1 342 ? -12.453 25.296 23.419 1.00 37.75 350 GLU A N 1
ATOM 2604 C CA . GLU A 1 342 ? -13.320 26.313 23.989 1.00 38.80 350 GLU A CA 1
ATOM 2605 C C . GLU A 1 342 ? -13.122 27.695 23.361 1.00 39.02 350 GLU A C 1
ATOM 2606 O O . GLU A 1 342 ? -13.812 28.642 23.739 1.00 38.99 350 GLU A O 1
ATOM 2612 N N . LYS A 1 343 ? -12.171 27.806 22.423 1.00 38.63 351 LYS A N 1
ATOM 2613 C CA . LYS A 1 343 ? -11.768 29.090 21.843 1.00 38.02 351 LYS A CA 1
ATOM 2614 C C . LYS A 1 343 ? -11.563 30.164 22.897 1.00 37.24 351 LYS A C 1
ATOM 2615 O O . LYS A 1 343 ? -12.028 31.300 22.718 1.00 37.22 351 LYS A O 1
ATOM 2621 N N . ARG A 1 344 ? -10.873 29.827 23.987 1.00 35.89 352 ARG A N 1
ATOM 2622 C CA . ARG A 1 344 ? -10.506 30.809 25.008 1.00 35.65 352 ARG A CA 1
ATOM 2623 C C . ARG A 1 344 ? -9.164 30.476 25.701 1.00 34.62 352 ARG A C 1
ATOM 2624 O O . ARG A 1 344 ? -8.673 29.381 25.588 1.00 32.57 352 ARG A O 1
ATOM 2632 N N . THR A 1 345 ? -8.595 31.461 26.388 1.00 34.55 353 THR A N 1
ATOM 2633 C CA . THR A 1 345 ? -7.401 31.276 27.196 1.00 34.96 353 THR A CA 1
ATOM 2634 C C . THR A 1 345 ? -7.711 30.409 28.403 1.00 35.61 353 THR A C 1
ATOM 2635 O O . THR A 1 345 ? -8.705 30.644 29.085 1.00 34.70 353 THR A O 1
ATOM 2639 N N . ILE A 1 346 ? -6.873 29.403 28.654 1.00 35.38 354 ILE A N 1
ATOM 2640 C CA . ILE A 1 346 ? -7.033 28.556 29.820 1.00 36.16 354 ILE A CA 1
ATOM 2641 C C . ILE A 1 346 ? -5.989 28.936 30.886 1.00 37.64 354 ILE A C 1
ATOM 2642 O O . ILE A 1 346 ? -4.764 28.878 30.628 1.00 37.15 354 ILE A O 1
ATOM 2647 N N . MET A 1 347 ? -6.483 29.347 32.056 1.00 38.87 355 MET A N 1
ATOM 2648 C CA . MET A 1 347 ? -5.651 29.719 33.196 1.00 42.20 355 MET A CA 1
ATOM 2649 C C . MET A 1 347 ? -5.184 28.429 33.860 1.00 43.34 355 MET A C 1
ATOM 2650 O O . MET A 1 347 ? -5.954 27.466 33.949 1.00 43.28 355 MET A O 1
ATOM 2655 N N . LEU A 1 348 ? -3.929 28.386 34.297 1.00 44.83 356 LEU A N 1
ATOM 2656 C CA . LEU A 1 348 ? -3.399 27.196 34.980 1.00 47.16 356 LEU A CA 1
ATOM 2657 C C . LEU A 1 348 ? -3.542 27.364 36.497 1.00 49.69 356 LEU A C 1
ATOM 2658 O O . LEU A 1 348 ? -3.403 28.475 37.016 1.00 50.07 356 LEU A O 1
ATOM 2663 N N . GLU A 1 349 ? -3.814 26.271 37.207 1.00 52.81 357 GLU A N 1
ATOM 2664 C CA . GLU A 1 349 ? -4.223 26.351 38.635 1.00 55.15 357 GLU A CA 1
ATOM 2665 C C . GLU A 1 349 ? -3.147 26.868 39.591 1.00 55.64 357 GLU A C 1
ATOM 2666 O O . GLU A 1 349 ? -1.951 26.744 39.322 1.00 56.96 357 GLU A O 1
ATOM 2672 N N . SER B 1 2 ? -0.847 73.066 -17.639 1.00 52.91 10 SER B N 1
ATOM 2673 C CA . SER B 1 2 ? -1.943 72.063 -17.582 1.00 51.99 10 SER B CA 1
ATOM 2674 C C . SER B 1 2 ? -3.133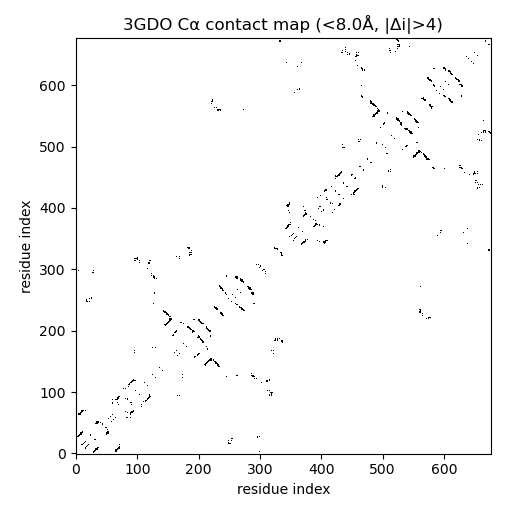 72.663 -16.832 1.00 51.30 10 SER B C 1
ATOM 2675 O O . SER B 1 2 ? -3.026 73.119 -15.679 1.00 51.55 10 SER B O 1
ATOM 2678 N N . LEU B 1 3 ? -4.269 72.657 -17.512 1.00 49.27 11 LEU B N 1
ATOM 2679 C CA . LEU B 1 3 ? -5.542 73.103 -16.971 1.00 47.10 11 LEU B CA 1
ATOM 2680 C C . LEU B 1 3 ? -6.096 72.084 -16.023 1.00 45.49 11 LEU B C 1
ATOM 2681 O O . LEU B 1 3 ? -7.019 72.369 -15.257 1.00 44.37 11 LEU B O 1
ATOM 2686 N N . ASP B 1 4 ? -5.583 70.867 -16.128 1.00 44.36 12 ASP B N 1
ATOM 2687 C CA . ASP B 1 4 ? -6.197 69.751 -15.417 1.00 43.91 12 ASP B CA 1
ATOM 2688 C C . ASP B 1 4 ? -5.531 69.320 -14.088 1.00 43.28 12 ASP B C 1
ATOM 2689 O O . ASP B 1 4 ? -5.971 68.336 -13.480 1.00 43.68 12 ASP B O 1
ATOM 2694 N N . THR B 1 5 ? -4.521 70.050 -13.620 1.00 41.67 13 THR B N 1
ATOM 2695 C CA . THR B 1 5 ? -3.889 69.676 -12.351 1.00 40.41 13 THR B CA 1
ATOM 2696 C C . THR B 1 5 ? -4.921 69.636 -11.244 1.00 40.15 13 THR B C 1
ATOM 2697 O O . THR B 1 5 ? -5.836 70.469 -11.177 1.00 39.64 13 THR B O 1
ATOM 2701 N N . ILE B 1 6 ? -4.776 68.647 -10.376 1.00 39.52 14 ILE B N 1
ATOM 2702 C CA . ILE B 1 6 ? -5.645 68.524 -9.225 1.00 39.46 14 ILE B CA 1
ATOM 2703 C C . ILE B 1 6 ? -5.097 69.470 -8.168 1.00 40.29 14 ILE B C 1
ATOM 2704 O O . ILE B 1 6 ? -3.908 69.389 -7.813 1.00 41.16 14 ILE B O 1
ATOM 2709 N N . LYS B 1 7 ? -5.956 70.370 -7.692 1.00 40.18 15 LYS B N 1
ATOM 2710 C CA . LYS B 1 7 ? -5.577 71.402 -6.732 1.00 40.47 15 LYS B CA 1
ATOM 2711 C C . LYS B 1 7 ? -5.657 70.812 -5.348 1.00 39.78 15 LYS B C 1
ATOM 2712 O O . LYS B 1 7 ? -6.723 70.441 -4.886 1.00 39.54 15 LYS B O 1
ATOM 2718 N N . VAL B 1 8 ? -4.524 70.785 -4.668 1.00 39.97 16 VAL B N 1
ATOM 2719 C CA . VAL B 1 8 ? -4.431 70.106 -3.369 1.00 39.20 16 VAL B CA 1
ATOM 2720 C C . VAL B 1 8 ? -4.285 71.093 -2.228 1.00 38.78 16 VAL B C 1
ATOM 2721 O O . VAL B 1 8 ? -3.550 72.063 -2.344 1.00 38.65 16 VAL B O 1
ATOM 2725 N N . GLY B 1 9 ? -4.997 70.827 -1.137 1.00 38.91 17 GLY B N 1
ATOM 2726 C CA . GLY B 1 9 ? -4.734 71.454 0.158 1.00 39.24 17 GLY B CA 1
ATOM 2727 C C . GLY B 1 9 ? -4.216 70.409 1.154 1.00 39.83 17 GLY B C 1
ATOM 2728 O O . GLY B 1 9 ? -4.834 69.337 1.325 1.00 40.34 17 GLY B O 1
ATOM 2729 N N . ILE B 1 10 ? -3.069 70.689 1.783 1.00 39.43 18 ILE B N 1
ATOM 2730 C CA . ILE B 1 10 ? -2.495 69.777 2.802 1.00 39.07 18 ILE B CA 1
ATOM 2731 C C . ILE B 1 10 ? -2.724 70.270 4.224 1.00 38.52 18 ILE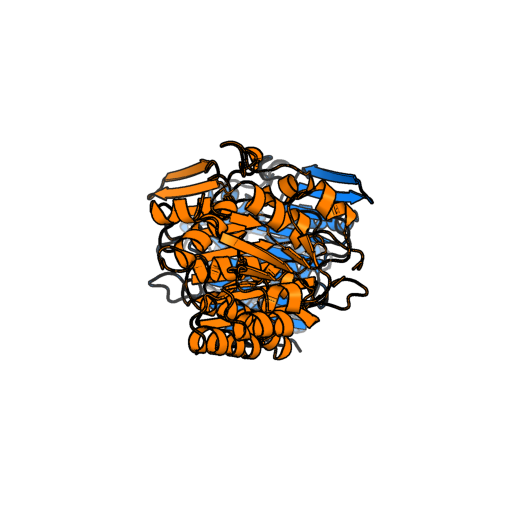 B C 1
ATOM 2732 O O . ILE B 1 10 ? -2.327 71.383 4.579 1.00 39.43 18 ILE B O 1
ATOM 2737 N N . LEU B 1 11 ? -3.380 69.458 5.037 1.00 37.77 19 LEU B N 1
ATOM 2738 C CA . LEU B 1 11 ? -3.615 69.845 6.411 1.00 37.35 19 LEU B CA 1
ATOM 2739 C C . LEU B 1 11 ? -2.467 69.346 7.302 1.00 37.85 19 LEU B C 1
ATOM 2740 O O . LEU B 1 11 ? -2.322 68.152 7.510 1.00 36.89 19 LEU B O 1
ATOM 2745 N N . GLY B 1 12 ? -1.655 70.286 7.805 1.00 37.77 20 GLY B N 1
ATOM 2746 C CA . GLY B 1 12 ? -0.534 69.945 8.711 1.00 37.75 20 GLY B CA 1
ATOM 2747 C C . GLY B 1 12 ? 0.743 69.746 7.927 1.00 37.25 20 GLY B C 1
ATOM 2748 O O . GLY B 1 12 ? 0.740 69.153 6.857 1.00 36.60 20 GLY B O 1
ATOM 2749 N N . TYR B 1 13 ? 1.845 70.275 8.448 1.00 37.10 21 TYR B N 1
ATOM 2750 C CA . TYR B 1 13 ? 3.113 70.159 7.768 1.00 35.84 21 TYR B CA 1
ATOM 2751 C C . TYR B 1 13 ? 4.244 69.716 8.736 1.00 36.59 21 TYR B C 1
ATOM 2752 O O . TYR B 1 13 ? 5.369 70.240 8.703 1.00 34.50 21 TYR B O 1
ATOM 2761 N N . GLY B 1 14 ? 3.904 68.748 9.590 1.00 37.49 22 GLY B N 1
ATOM 2762 C CA . GLY B 1 14 ? 4.871 67.973 10.379 1.00 36.68 22 GLY B CA 1
ATOM 2763 C C . GLY B 1 14 ? 5.549 66.927 9.518 1.00 37.25 22 GLY B C 1
ATOM 2764 O O . GLY B 1 14 ? 5.785 67.124 8.305 1.00 36.94 22 GLY B O 1
ATOM 2765 N N . LEU B 1 15 ? 5.876 65.807 10.147 1.00 37.16 23 LEU B N 1
ATOM 2766 C CA . LEU B 1 15 ? 6.535 64.687 9.482 1.00 37.39 23 LEU B CA 1
ATOM 2767 C C . LEU B 1 15 ? 5.747 64.114 8.268 1.00 36.61 23 LEU B C 1
ATOM 2768 O O . LEU B 1 15 ? 6.321 63.947 7.194 1.00 34.77 23 LEU B O 1
ATOM 2773 N N . SER B 1 16 ? 4.462 63.787 8.449 1.00 36.83 24 SER B N 1
ATOM 2774 C CA . SER B 1 16 ? 3.661 63.233 7.332 1.00 37.90 24 SER B CA 1
ATOM 2775 C C . SER B 1 16 ? 3.571 64.213 6.205 1.00 37.13 24 SER B C 1
ATOM 2776 O O . SER B 1 16 ? 3.823 63.852 5.078 1.00 38.22 24 SER B O 1
ATOM 2779 N N . GLY B 1 17 ? 3.222 65.466 6.505 1.00 37.99 25 GLY B N 1
ATOM 2780 C CA . GLY B 1 17 ? 2.993 66.454 5.442 1.00 36.53 25 GLY B CA 1
ATOM 2781 C C . GLY B 1 17 ? 4.233 66.754 4.630 1.00 36.64 25 GLY B C 1
ATOM 2782 O O . GLY B 1 17 ? 4.218 66.666 3.383 1.00 37.30 25 GLY B O 1
ATOM 2783 N N . SER B 1 18 ? 5.321 67.071 5.335 1.00 35.92 26 SER B N 1
ATOM 2784 C CA . SER B 1 18 ? 6.578 67.545 4.726 1.00 35.03 26 SER B CA 1
ATOM 2785 C C . SER B 1 18 ? 7.489 66.448 4.217 1.00 34.48 26 SER B C 1
ATOM 2786 O O . SER B 1 18 ? 8.357 66.696 3.374 1.00 33.95 26 SER B O 1
ATOM 2789 N N . VAL B 1 19 ? 7.352 65.246 4.763 1.00 34.60 27 VAL B N 1
ATOM 2790 C CA . VAL B 1 19 ? 8.273 64.161 4.385 1.00 34.31 27 VAL B CA 1
ATOM 2791 C C . VAL B 1 19 ? 7.554 63.056 3.613 1.00 33.83 27 VAL B C 1
ATOM 2792 O O . VAL B 1 19 ? 8.049 62.589 2.599 1.00 33.76 27 VAL B O 1
ATOM 2796 N N . PHE B 1 20 ? 6.397 62.626 4.091 1.00 34.03 28 PHE B N 1
ATOM 2797 C CA . PHE B 1 20 ? 5.734 61.431 3.472 1.00 35.05 28 PHE B CA 1
ATOM 2798 C C . PHE B 1 20 ? 4.772 61.746 2.303 1.00 35.02 28 PHE B C 1
ATOM 2799 O O . PHE B 1 20 ? 4.541 60.886 1.457 1.00 35.45 28 PHE B O 1
ATOM 2807 N N . HIS B 1 21 ? 4.231 62.968 2.243 1.00 34.67 29 HIS B N 1
ATOM 2808 C CA . HIS B 1 21 ? 3.228 63.292 1.214 1.00 35.45 29 HIS B CA 1
ATOM 2809 C C . HIS B 1 21 ? 3.707 64.326 0.222 1.00 35.32 29 HIS B C 1
ATOM 2810 O O . HIS B 1 21 ? 3.682 64.100 -1.001 1.00 36.81 29 HIS B O 1
ATOM 2817 N N . GLY B 1 22 ? 4.137 65.461 0.760 1.00 36.18 30 GLY B N 1
ATOM 2818 C CA . GLY B 1 22 ? 4.646 66.581 -0.001 1.00 36.35 30 GLY B CA 1
ATOM 2819 C C . GLY B 1 22 ? 5.601 66.231 -1.107 1.00 37.33 30 GLY B C 1
ATOM 2820 O O . GLY B 1 22 ? 5.344 66.588 -2.248 1.00 37.72 30 GLY B O 1
ATOM 2821 N N . PRO B 1 23 ? 6.709 65.528 -0.785 1.00 37.46 31 PRO B N 1
ATOM 2822 C CA . PRO B 1 23 ? 7.698 65.204 -1.800 1.00 37.49 31 PRO B CA 1
ATOM 2823 C C . PRO B 1 23 ? 7.142 64.312 -2.911 1.00 37.82 31 PRO B C 1
ATOM 2824 O O . PRO B 1 23 ? 7.615 64.377 -4.046 1.00 38.89 31 PRO B O 1
ATOM 2828 N N . LEU B 1 24 ? 6.176 63.455 -2.594 1.00 37.94 32 LEU B N 1
ATOM 2829 C CA . LEU B 1 24 ? 5.609 62.566 -3.612 1.00 37.82 32 LEU B CA 1
ATOM 2830 C C . LEU B 1 24 ? 4.678 63.362 -4.546 1.00 38.59 32 LEU B C 1
ATOM 2831 O O . LEU B 1 24 ? 4.737 63.227 -5.778 1.00 38.91 32 LEU B O 1
ATOM 2836 N N . LEU B 1 25 ? 3.823 64.185 -3.939 1.00 38.86 33 LEU B N 1
ATOM 2837 C CA . LEU B 1 25 ? 2.877 65.019 -4.686 1.00 39.39 33 LEU B CA 1
ATOM 2838 C C . LEU B 1 25 ? 3.654 65.957 -5.594 1.00 40.49 33 LEU B C 1
ATOM 2839 O O . LEU B 1 25 ? 3.325 66.105 -6.763 1.00 41.04 33 LEU B O 1
ATOM 2844 N N . ASP B 1 26 ? 4.748 66.494 -5.070 1.00 41.43 34 ASP B N 1
ATOM 2845 C CA . ASP B 1 26 ? 5.685 67.348 -5.809 1.00 41.67 34 ASP B CA 1
ATOM 2846 C C . ASP B 1 26 ? 6.230 66.787 -7.130 1.00 42.13 34 ASP B C 1
ATOM 2847 O O . ASP B 1 26 ? 6.496 67.564 -8.042 1.00 41.80 34 ASP B O 1
ATOM 2852 N N . VAL B 1 27 ? 6.445 65.475 -7.252 1.00 42.59 35 VAL B N 1
ATOM 2853 C CA . VAL B 1 27 ? 6.997 64.968 -8.528 1.00 43.30 35 VAL B CA 1
ATOM 2854 C C . VAL B 1 27 ? 5.936 64.543 -9.555 1.00 43.06 35 VAL B C 1
ATOM 2855 O O . VAL B 1 27 ? 6.272 64.131 -10.655 1.00 43.15 35 VAL B O 1
ATOM 2859 N N . LEU B 1 28 ? 4.667 64.615 -9.188 1.00 42.83 36 LEU B N 1
ATOM 2860 C CA . LEU B 1 28 ? 3.598 64.170 -10.073 1.00 43.61 36 LEU B CA 1
ATOM 2861 C C . LEU B 1 28 ? 2.922 65.362 -10.770 1.00 44.88 36 LEU B C 1
ATOM 2862 O O . LEU B 1 28 ? 2.255 66.149 -10.117 1.00 43.77 36 LEU B O 1
ATOM 2867 N N . ASP B 1 29 ? 3.074 65.513 -12.086 1.00 46.72 37 ASP B N 1
ATOM 2868 C CA . ASP B 1 29 ? 2.409 66.683 -12.703 1.00 47.90 37 ASP B CA 1
ATOM 2869 C C . ASP B 1 29 ? 0.873 66.690 -12.717 1.00 47.04 37 ASP B C 1
ATOM 2870 O O . ASP B 1 29 ? 0.267 67.747 -12.968 1.00 46.50 37 ASP B O 1
ATOM 2875 N N . GLU B 1 30 ? 0.254 65.547 -12.398 1.00 45.68 38 GLU B N 1
ATOM 2876 C CA . GLU B 1 30 ? -1.175 65.483 -12.164 1.00 45.28 38 GLU B CA 1
ATOM 2877 C C . GLU B 1 30 ? -1.654 66.396 -11.027 1.00 43.90 38 GLU B C 1
ATOM 2878 O O . GLU B 1 30 ? -2.864 66.593 -10.843 1.00 44.21 38 GLU B O 1
ATOM 2884 N N . TYR B 1 31 ? -0.723 66.902 -10.215 1.00 42.64 39 TYR B N 1
ATOM 2885 C CA . TYR B 1 31 ? -1.085 67.610 -8.966 1.00 40.63 39 TYR B CA 1
ATOM 2886 C C . TYR B 1 31 ? -0.515 69.012 -8.873 1.00 40.26 39 TYR B C 1
ATOM 2887 O O . TYR B 1 31 ? 0.560 69.286 -9.392 1.00 38.75 39 TYR B O 1
ATOM 2896 N N . GLN B 1 32 ? -1.256 69.880 -8.199 1.00 40.29 40 GLN B N 1
ATOM 2897 C CA . GLN B 1 32 ? -0.754 71.180 -7.819 1.00 42.33 40 GLN B CA 1
ATOM 2898 C C . GLN B 1 32 ? -1.004 71.361 -6.334 1.00 42.20 40 GLN B C 1
ATOM 2899 O O . GLN B 1 32 ? -2.161 71.331 -5.875 1.00 42.61 40 GLN B O 1
ATOM 2905 N N . ILE B 1 33 ? 0.070 71.551 -5.575 1.00 42.83 41 ILE B N 1
ATOM 2906 C CA . ILE B 1 33 ? -0.091 71.863 -4.160 1.00 43.41 41 ILE B CA 1
ATOM 2907 C C . ILE B 1 33 ? -0.419 73.341 -4.061 1.00 43.19 41 ILE B C 1
ATOM 2908 O O . ILE B 1 33 ? 0.435 74.158 -4.348 1.00 44.32 41 ILE B O 1
ATOM 2913 N N . SER B 1 34 ? -1.644 73.680 -3.673 1.00 43.11 42 SER B N 1
ATOM 2914 C CA . SER B 1 34 ? -2.087 75.087 -3.638 1.00 43.43 42 SER B CA 1
ATOM 2915 C C . SER B 1 34 ? -2.007 75.699 -2.255 1.00 42.76 42 SER B C 1
ATOM 2916 O O . SER B 1 34 ? -1.526 76.827 -2.091 1.00 42.68 42 SER B O 1
ATOM 2919 N N . LYS B 1 35 ? -2.513 74.974 -1.265 1.00 42.05 43 LYS B N 1
ATOM 2920 C CA . LYS B 1 35 ? -2.545 75.493 0.091 1.00 41.09 43 LYS B CA 1
ATOM 2921 C C . LYS B 1 35 ? -2.070 74.449 1.117 1.00 40.83 43 LYS B C 1
ATOM 2922 O O . LYS B 1 35 ? -2.236 73.233 0.926 1.00 38.58 43 LYS B O 1
ATOM 2928 N N . ILE B 1 36 ? -1.459 74.944 2.194 1.00 40.25 44 ILE B N 1
ATOM 2929 C CA . ILE B 1 36 ? -1.027 74.095 3.320 1.00 39.47 44 ILE B CA 1
ATOM 2930 C C . ILE B 1 36 ? -1.378 74.815 4.605 1.00 39.32 44 ILE B C 1
ATOM 2931 O O . ILE B 1 36 ? -0.997 75.971 4.787 1.00 39.07 44 ILE B O 1
ATOM 2936 N N . MET B 1 37 ? -2.137 74.131 5.465 1.00 39.26 45 MET B N 1
ATOM 2937 C CA . MET B 1 37 ? -2.530 74.642 6.769 1.00 39.89 45 MET B CA 1
ATOM 2938 C C . MET B 1 37 ? -1.432 74.306 7.802 1.00 40.71 45 MET B C 1
ATOM 2939 O O . MET B 1 37 ? -1.260 73.139 8.156 1.00 39.93 45 MET B O 1
ATOM 2944 N N . THR B 1 38 ? -0.697 75.330 8.264 1.00 41.06 46 THR B N 1
ATOM 2945 C CA . THR B 1 38 ? 0.481 75.141 9.145 1.00 42.29 46 THR B CA 1
ATOM 2946 C C . THR B 1 38 ? 0.997 76.500 9.654 1.00 43.18 46 THR B C 1
ATOM 2947 O O . THR B 1 38 ? 0.789 77.540 9.013 1.00 43.35 46 THR B O 1
ATOM 2951 N N . SER B 1 39 ? 1.698 76.492 10.787 1.00 44.20 47 SER B N 1
ATOM 2952 C CA . SER B 1 39 ? 2.396 77.693 11.248 1.00 44.32 47 SER B CA 1
ATOM 2953 C C . SER B 1 39 ? 3.862 77.683 10.791 1.00 44.93 47 SER B C 1
ATOM 2954 O O . SER B 1 39 ? 4.636 78.604 11.125 1.00 46.58 47 SER B O 1
ATOM 2957 N N . ARG B 1 40 ? 4.268 76.654 10.044 1.00 44.19 48 ARG B N 1
ATOM 2958 C CA . ARG B 1 40 ? 5.629 76.590 9.519 1.00 43.13 48 ARG B CA 1
ATOM 2959 C C . ARG B 1 40 ? 5.765 77.337 8.207 1.00 43.63 48 ARG B C 1
ATOM 2960 O O . ARG B 1 40 ? 6.097 76.744 7.162 1.00 43.51 48 ARG B O 1
ATOM 2968 N N . THR B 1 41 ? 5.538 78.648 8.275 1.00 44.13 49 THR B N 1
ATOM 2969 C CA . THR B 1 41 ? 5.527 79.516 7.084 1.00 44.44 49 THR B CA 1
ATOM 2970 C C . THR B 1 41 ? 6.828 79.471 6.280 1.00 44.31 49 THR B C 1
ATOM 2971 O O . THR B 1 41 ? 6.792 79.321 5.051 1.00 43.53 49 THR B O 1
ATOM 2975 N N . GLU B 1 42 ? 7.967 79.590 6.965 1.00 44.13 50 GLU B N 1
ATOM 2976 C CA . GLU B 1 42 ? 9.266 79.571 6.294 1.00 44.60 50 GLU B CA 1
ATOM 2977 C C . GLU B 1 42 ? 9.594 78.245 5.638 1.00 44.12 50 GLU B C 1
ATOM 2978 O O . GLU B 1 42 ? 10.251 78.223 4.582 1.00 43.42 50 GLU B O 1
ATOM 2984 N N . GLU B 1 43 ? 9.210 77.135 6.277 1.00 44.29 51 GLU B N 1
ATOM 2985 C CA . GLU B 1 43 ? 9.538 75.806 5.713 1.00 44.69 51 GLU B CA 1
ATOM 2986 C C . GLU B 1 43 ? 8.829 75.659 4.385 1.00 44.80 51 GLU B C 1
ATOM 2987 O O . GLU B 1 43 ? 9.436 75.248 3.409 1.00 45.15 51 GLU B O 1
ATOM 2993 N N . VAL B 1 44 ? 7.553 76.029 4.359 1.00 45.39 52 VAL B N 1
ATOM 2994 C CA . VAL B 1 44 ? 6.760 75.923 3.137 1.00 46.31 52 VAL B CA 1
ATOM 2995 C C . VAL B 1 44 ? 7.288 76.842 2.034 1.00 47.13 52 VAL B C 1
ATOM 2996 O O . VAL B 1 44 ? 7.298 76.465 0.863 1.00 47.17 52 VAL B O 1
ATOM 3000 N N . LYS B 1 45 ? 7.720 78.044 2.404 1.00 48.03 53 LYS B N 1
ATOM 3001 C CA . LYS B 1 45 ? 8.270 78.978 1.417 1.00 49.13 53 LYS B CA 1
ATOM 3002 C C . LYS B 1 45 ? 9.506 78.374 0.740 1.00 49.80 53 LYS B C 1
ATOM 3003 O O . LYS B 1 45 ? 9.705 78.532 -0.468 1.00 50.15 53 LYS B O 1
ATOM 3009 N N . ARG B 1 46 ? 10.318 77.669 1.520 1.00 49.80 54 ARG B N 1
ATOM 3010 C CA . ARG B 1 46 ? 11.514 77.004 1.005 1.00 50.30 54 ARG B CA 1
ATOM 3011 C C . ARG B 1 46 ? 11.221 75.689 0.275 1.00 49.96 54 ARG B C 1
ATOM 3012 O O . ARG B 1 46 ? 11.910 75.348 -0.680 1.00 50.14 54 ARG B O 1
ATOM 3020 N N . ASP B 1 47 ? 10.207 74.951 0.719 1.00 49.76 55 ASP B N 1
ATOM 3021 C CA . ASP B 1 47 ? 9.867 73.657 0.100 1.00 49.35 55 ASP B CA 1
ATOM 3022 C C . ASP B 1 47 ? 8.971 73.829 -1.135 1.00 49.19 55 ASP B C 1
ATOM 3023 O O . ASP B 1 47 ? 9.225 73.225 -2.178 1.00 49.37 55 ASP B O 1
ATOM 3028 N N . PHE B 1 48 ? 7.917 74.634 -0.996 1.00 48.40 56 PHE B N 1
ATOM 3029 C CA . PHE B 1 48 ? 6.960 74.896 -2.076 1.00 47.99 56 PHE B CA 1
ATOM 3030 C C . PHE B 1 48 ? 6.788 76.406 -2.278 1.00 47.63 56 PHE B C 1
ATOM 3031 O O . PHE B 1 48 ? 5.820 76.986 -1.765 1.00 45.77 56 PHE B O 1
ATOM 3039 N N . PRO B 1 49 ? 7.714 77.041 -3.036 1.00 47.94 57 PRO B N 1
ATOM 3040 C CA . PRO B 1 49 ? 7.642 78.497 -3.204 1.00 49.21 57 PRO B CA 1
ATOM 3041 C C . PRO B 1 49 ? 6.272 79.022 -3.643 1.00 49.89 57 PRO B C 1
ATOM 3042 O O . PRO B 1 49 ? 5.936 80.154 -3.297 1.00 50.74 57 PRO B O 1
ATOM 3046 N N . ASP B 1 50 ? 5.479 78.212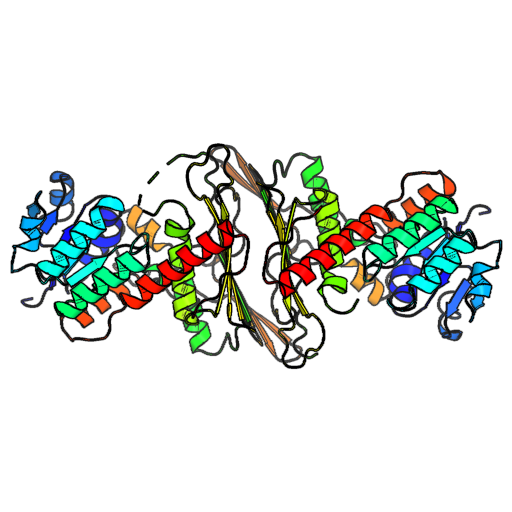 -4.353 1.00 50.32 58 ASP B N 1
ATOM 3047 C CA . ASP B 1 50 ? 4.206 78.675 -4.912 1.00 50.61 58 ASP B CA 1
ATOM 3048 C C . ASP B 1 50 ? 2.979 78.347 -4.070 1.00 50.95 58 ASP B C 1
ATOM 3049 O O . ASP B 1 50 ? 1.870 78.788 -4.400 1.00 51.02 58 ASP B O 1
ATOM 3054 N N . ALA B 1 51 ? 3.148 77.556 -3.018 1.00 49.77 59 ALA B N 1
ATOM 3055 C CA . ALA B 1 51 ? 2.017 77.216 -2.164 1.00 49.66 59 ALA B CA 1
ATOM 3056 C C . ALA B 1 51 ? 1.635 78.423 -1.319 1.00 49.34 59 ALA B C 1
ATOM 3057 O O . ALA B 1 51 ? 2.461 79.278 -1.061 1.00 50.27 59 ALA B O 1
ATOM 3059 N N . GLU B 1 52 ? 0.390 78.511 -0.890 1.00 48.95 60 GLU B N 1
ATOM 3060 C CA . GLU B 1 52 ? 0.012 79.554 0.023 1.00 48.90 60 GLU B CA 1
ATOM 3061 C C . GLU B 1 52 ? -0.159 78.926 1.415 1.00 49.05 60 GLU B C 1
ATOM 3062 O O . GLU B 1 52 ? -0.871 77.917 1.571 1.00 48.20 60 GLU B O 1
ATOM 3068 N N . VAL B 1 53 ? 0.497 79.510 2.422 1.00 48.13 61 VAL B N 1
ATOM 3069 C CA . VAL B 1 53 ? 0.247 79.089 3.792 1.00 48.24 61 VAL B CA 1
ATOM 3070 C C . VAL B 1 53 ? -1.036 79.719 4.303 1.00 48.79 61 VAL B C 1
ATOM 3071 O O . VAL B 1 53 ? -1.319 80.894 4.029 1.00 49.21 61 VAL B O 1
ATOM 3075 N N . VAL B 1 54 ? -1.815 78.933 5.035 1.00 48.78 62 VAL B N 1
ATOM 3076 C CA . VAL B 1 54 ? -3.031 79.397 5.658 1.00 49.35 62 VAL B CA 1
ATOM 3077 C C . VAL B 1 54 ? -3.003 78.862 7.090 1.00 50.25 62 VAL B C 1
ATOM 3078 O O . VAL B 1 54 ? -2.294 77.896 7.371 1.00 50.55 62 VAL B O 1
ATOM 3082 N N . HIS B 1 55 ? -3.774 79.470 7.983 1.00 51.43 63 HIS B N 1
ATOM 3083 C CA . HIS B 1 55 ? -3.816 79.027 9.376 1.00 53.02 63 HIS B CA 1
ATOM 3084 C C . HIS B 1 55 ? -5.216 78.632 9.809 1.00 53.41 63 HIS B C 1
ATOM 3085 O O . HIS B 1 55 ? -5.406 78.111 10.899 1.00 53.88 63 HIS B O 1
ATOM 3092 N N . GLU B 1 56 ? -6.202 78.859 8.953 1.00 53.91 64 GLU B N 1
ATOM 3093 C CA . GLU B 1 56 ? -7.562 78.403 9.264 1.00 54.56 64 GLU B CA 1
ATOM 3094 C C . GLU B 1 56 ? -7.984 77.267 8.354 1.00 53.80 64 GLU B C 1
ATOM 3095 O O . GLU B 1 56 ? -7.652 77.283 7.173 1.00 52.84 64 GLU B O 1
ATOM 3101 N N . LEU B 1 57 ? -8.735 76.311 8.905 1.00 53.47 65 LEU B N 1
ATOM 3102 C CA . LEU B 1 57 ? -9.291 75.218 8.102 1.00 53.59 65 LEU B CA 1
ATOM 3103 C C . LEU B 1 57 ? -10.158 75.738 6.940 1.00 54.05 65 LEU B C 1
ATOM 3104 O O . LEU B 1 57 ? -10.027 75.261 5.815 1.00 53.57 65 LEU B O 1
ATOM 3109 N N . GLU B 1 58 ? -10.982 76.759 7.218 1.00 54.80 66 GLU B N 1
ATOM 3110 C CA . GLU B 1 58 ? -11.874 77.391 6.222 1.00 55.41 66 GLU B CA 1
ATOM 3111 C C . GLU B 1 58 ? -11.161 77.901 5.007 1.00 54.48 66 GLU B C 1
ATOM 3112 O O . GLU B 1 58 ? -11.740 77.929 3.919 1.00 55.27 66 GLU B O 1
ATOM 3118 N N . GLU B 1 59 ? -9.928 78.351 5.189 1.00 53.38 67 GLU B N 1
ATOM 3119 C CA . GLU B 1 59 ? -9.137 78.831 4.069 1.00 53.06 67 GLU B CA 1
ATOM 3120 C C . GLU B 1 59 ? -8.884 77.715 3.026 1.00 51.91 67 GLU B C 1
ATOM 3121 O O . GLU B 1 59 ? -8.434 77.968 1.904 1.00 51.31 67 GLU B O 1
ATOM 3127 N N . ILE B 1 60 ? -9.153 76.476 3.428 1.00 51.05 68 ILE B N 1
ATOM 3128 C CA . ILE B 1 60 ? -9.119 75.330 2.524 1.00 50.02 68 ILE B CA 1
ATOM 3129 C C . ILE B 1 60 ? -10.548 74.858 2.214 1.00 49.37 68 ILE B C 1
ATOM 3130 O O . ILE B 1 60 ? -10.882 74.612 1.049 1.00 48.04 68 ILE B O 1
ATOM 3135 N N . THR B 1 61 ? -11.381 74.722 3.246 1.00 48.82 69 THR B N 1
ATOM 3136 C CA . THR B 1 61 ? -12.714 74.154 3.047 1.00 50.25 69 THR B CA 1
ATOM 3137 C C . THR B 1 61 ? -13.666 75.068 2.249 1.00 50.67 69 THR B C 1
ATOM 3138 O O . THR B 1 61 ? -14.542 74.570 1.549 1.00 51.21 69 THR B O 1
ATOM 3142 N N . ASN B 1 62 ? -13.484 76.386 2.358 1.00 51.07 70 ASN B N 1
ATOM 3143 C CA . ASN B 1 62 ? -14.302 77.350 1.622 1.00 51.16 70 ASN B CA 1
ATOM 3144 C C . ASN B 1 62 ? -13.712 77.742 0.307 1.00 50.66 70 ASN B C 1
ATOM 3145 O O . ASN B 1 62 ? -14.351 78.471 -0.453 1.00 51.09 70 ASN B O 1
ATOM 3150 N N . ASP B 1 63 ? -12.481 77.321 0.045 1.00 50.36 71 ASP B N 1
ATOM 3151 C CA . ASP B 1 63 ? -11.872 77.661 -1.228 1.00 49.35 71 ASP B CA 1
ATOM 3152 C C . ASP B 1 63 ? -12.390 76.703 -2.307 1.00 49.29 71 ASP B C 1
ATOM 3153 O O . ASP B 1 63 ? -12.009 75.515 -2.329 1.00 48.29 71 ASP B O 1
ATOM 3158 N N . PRO B 1 64 ? -13.248 77.218 -3.224 1.00 48.66 72 PRO B N 1
ATOM 3159 C CA . PRO B 1 64 ? -13.843 76.393 -4.307 1.00 47.83 72 PRO B CA 1
ATOM 3160 C C . PRO B 1 64 ? -12.858 75.831 -5.320 1.00 46.45 72 PRO B C 1
ATOM 3161 O O . PRO B 1 64 ? -13.191 74.903 -6.058 1.00 46.89 72 PRO B O 1
ATOM 3165 N N . ALA B 1 65 ? -11.669 76.392 -5.416 1.00 44.68 73 ALA B N 1
ATOM 3166 C CA . ALA B 1 65 ? -10.726 75.820 -6.351 1.00 43.83 73 ALA B CA 1
ATOM 3167 C C . ALA B 1 65 ? -10.096 74.506 -5.802 1.00 43.14 73 ALA B C 1
ATOM 3168 O O . ALA B 1 65 ? -9.620 73.690 -6.577 1.00 43.14 73 ALA B O 1
ATOM 3170 N N . ILE B 1 66 ? -10.106 74.325 -4.483 1.00 41.79 74 ILE B N 1
ATOM 3171 C CA . ILE B 1 66 ? -9.483 73.153 -3.840 1.00 41.17 74 ILE B CA 1
ATOM 3172 C C . ILE B 1 66 ? -10.314 71.884 -4.089 1.00 40.07 74 ILE B C 1
ATOM 3173 O O . ILE B 1 66 ? -11.496 71.860 -3.752 1.00 40.70 74 ILE B O 1
ATOM 3178 N N . GLU B 1 67 ? -9.694 70.851 -4.657 1.00 38.75 75 GLU B N 1
ATOM 3179 C CA . GLU B 1 67 ? -10.413 69.607 -4.999 1.00 39.28 75 GLU B CA 1
ATOM 3180 C C . GLU B 1 67 ? -10.137 68.415 -4.046 1.00 38.50 75 GLU B C 1
ATOM 3181 O O . GLU B 1 67 ? -11.052 67.622 -3.735 1.00 37.44 75 GLU B O 1
ATOM 3187 N N . LEU B 1 68 ? -8.867 68.300 -3.628 1.00 37.44 76 LEU B N 1
ATOM 3188 C CA . LEU B 1 68 ? -8.402 67.212 -2.730 1.00 36.87 76 LEU B CA 1
ATOM 3189 C C . LEU B 1 68 ? -7.698 67.792 -1.492 1.00 36.68 76 LEU B C 1
ATOM 3190 O O . LEU B 1 68 ? -6.825 68.657 -1.625 1.00 35.83 76 LEU B O 1
ATOM 3195 N N . VAL B 1 69 ? -8.126 67.334 -0.313 1.00 36.55 77 VAL B N 1
ATOM 3196 C CA . VAL B 1 69 ? -7.473 67.659 0.964 1.00 37.09 77 VAL B CA 1
ATOM 3197 C C . VAL B 1 69 ? -6.737 66.393 1.478 1.00 36.55 77 VAL B C 1
ATOM 3198 O O . VAL B 1 69 ? -7.324 65.287 1.510 1.00 36.16 77 VAL B O 1
ATOM 3202 N N . ILE B 1 70 ? -5.459 66.558 1.838 1.00 35.87 78 ILE B N 1
ATOM 3203 C CA . ILE B 1 70 ? -4.698 65.511 2.576 1.00 35.04 78 ILE B CA 1
ATOM 3204 C C . ILE B 1 70 ? -4.731 65.793 4.080 1.00 35.70 78 ILE B C 1
ATOM 3205 O O . ILE B 1 70 ? -4.309 66.849 4.538 1.00 35.57 78 ILE B O 1
ATOM 3210 N N . VAL B 1 71 ? -5.303 64.894 4.851 1.00 36.27 79 VAL B N 1
ATOM 3211 C CA . VAL B 1 71 ? -5.386 65.144 6.277 1.00 37.84 79 VAL B CA 1
ATOM 3212 C C . VAL B 1 71 ? -4.203 64.472 7.021 1.00 39.02 79 VAL B C 1
ATOM 3213 O O . VAL B 1 71 ? -4.107 63.256 7.097 1.00 38.08 79 VAL B O 1
ATOM 3217 N N . THR B 1 72 ? -3.280 65.297 7.500 1.00 40.13 80 THR B N 1
ATOM 3218 C CA . THR B 1 72 ? -2.209 64.797 8.344 1.00 41.69 80 THR B CA 1
ATOM 3219 C C . THR B 1 72 ? -2.260 65.399 9.777 1.00 44.03 80 THR B C 1
ATOM 3220 O O . THR B 1 72 ? -1.320 65.263 10.519 1.00 44.72 80 THR B O 1
ATOM 3224 N N . THR B 1 73 ? -3.343 66.048 10.173 1.00 46.89 81 THR B N 1
ATOM 3225 C CA . THR B 1 73 ? -3.380 66.616 11.517 1.00 50.30 81 THR B CA 1
ATOM 3226 C C . THR B 1 73 ? -3.363 65.472 12.549 1.00 52.21 81 THR B C 1
ATOM 3227 O O . THR B 1 73 ? -3.650 64.328 12.178 1.00 52.38 81 THR B O 1
ATOM 3231 N N . PRO B 1 74 ? -2.977 65.754 13.827 1.00 53.84 82 PRO B N 1
ATOM 3232 C CA . PRO B 1 74 ? -2.801 64.635 14.782 1.00 55.15 82 PRO B CA 1
ATOM 3233 C C . PRO B 1 74 ? -4.087 63.835 15.031 1.00 56.65 82 PRO B C 1
ATOM 3234 O O . PRO B 1 74 ? -5.196 64.390 14.934 1.00 57.17 82 PRO B O 1
ATOM 3238 N N . SER B 1 75 ? -3.922 62.547 15.350 1.00 58.45 83 SER B N 1
ATOM 3239 C CA . SER B 1 75 ? -5.028 61.599 15.614 1.00 60.04 83 SER B CA 1
ATOM 3240 C C . SER B 1 75 ? -6.315 62.164 16.259 1.00 60.81 83 SER B C 1
ATOM 3241 O O . SER B 1 75 ? -7.408 61.793 15.851 1.00 61.76 83 SER B O 1
ATOM 3244 N N . GLY B 1 76 ? -6.200 63.043 17.250 1.00 61.18 84 GLY B N 1
ATOM 3245 C CA . GLY B 1 76 ? -7.404 63.601 17.891 1.00 62.17 84 GLY B CA 1
ATOM 3246 C C . GLY B 1 76 ? -8.306 64.424 16.976 1.00 62.51 84 GLY B C 1
ATOM 3247 O O . GLY B 1 76 ? -9.424 64.026 16.629 1.00 62.40 84 GLY B O 1
ATOM 3248 N N . LEU B 1 77 ? -7.790 65.578 16.567 1.00 62.89 85 LEU B N 1
ATOM 3249 C CA . LEU B 1 77 ? -8.533 66.577 15.799 1.00 62.29 85 LEU B CA 1
ATOM 3250 C C . LEU B 1 77 ? -8.860 66.190 14.332 1.00 61.54 85 LEU B C 1
ATOM 3251 O O . LEU B 1 77 ? -9.513 66.954 13.600 1.00 61.51 85 LEU B O 1
ATOM 3256 N N . HIS B 1 78 ? -8.435 65.012 13.894 1.00 59.95 86 HIS B N 1
ATOM 3257 C CA . HIS B 1 78 ? -8.446 64.733 12.458 1.00 58.69 86 HIS B CA 1
ATOM 3258 C C . HIS B 1 78 ? -9.807 64.229 11.923 1.00 58.14 86 HIS B C 1
ATOM 3259 O O . HIS B 1 78 ? -10.078 64.296 10.714 1.00 56.76 86 HIS B O 1
ATOM 3266 N N . TYR B 1 79 ? -10.613 63.668 12.829 1.00 57.33 87 TYR B N 1
ATOM 3267 C CA . TYR B 1 79 ? -11.951 63.192 12.520 1.00 56.54 87 TYR B CA 1
ATOM 3268 C C . TYR B 1 79 ? -12.831 64.401 12.179 1.00 55.81 87 TYR B C 1
ATOM 3269 O O . TYR B 1 79 ? -13.575 64.401 11.192 1.00 55.90 87 TYR B O 1
ATOM 3278 N N . GLU B 1 80 ? -12.719 65.418 13.023 1.00 54.91 88 GLU B N 1
ATOM 3279 C CA . GLU B 1 80 ? -13.344 66.724 12.852 1.00 54.39 88 GLU B CA 1
ATOM 3280 C C . GLU B 1 80 ? -12.987 67.347 11.498 1.00 52.78 88 GLU B C 1
ATOM 3281 O O . GLU B 1 80 ? -13.854 67.759 10.733 1.00 52.10 88 GLU B O 1
ATOM 3287 N N . HIS B 1 81 ? -11.688 67.411 11.224 1.00 50.76 89 HIS B N 1
ATOM 3288 C CA . HIS B 1 81 ? -11.161 67.959 9.985 1.00 49.45 89 HIS B CA 1
ATOM 3289 C C . HIS B 1 81 ? -11.679 67.217 8.751 1.00 47.95 89 HIS B C 1
ATOM 3290 O O . HIS B 1 81 ? -12.118 67.846 7.788 1.00 47.56 89 HIS B O 1
ATOM 3297 N N . THR B 1 82 ? -11.637 65.891 8.794 1.00 45.99 90 THR B N 1
ATOM 3298 C CA . THR B 1 82 ? -12.121 65.072 7.699 1.00 44.88 90 THR B CA 1
ATOM 3299 C C . THR B 1 82 ? -13.618 65.333 7.429 1.00 44.59 90 THR B C 1
ATOM 3300 O O . THR B 1 82 ? -14.012 65.510 6.274 1.00 43.93 90 THR B O 1
ATOM 3304 N N . MET B 1 83 ? -14.426 65.357 8.490 1.00 44.18 91 MET B N 1
ATOM 3305 C CA . MET B 1 83 ? -15.848 65.604 8.349 1.00 44.51 91 MET B CA 1
ATOM 3306 C C . MET B 1 83 ? -16.072 66.967 7.705 1.00 45.02 91 MET B C 1
ATOM 3307 O O . MET B 1 83 ? -16.825 67.069 6.729 1.00 45.64 91 MET B O 1
ATOM 3312 N N . ALA B 1 84 ? -15.393 67.988 8.234 1.00 44.65 92 ALA B N 1
ATOM 3313 C CA . ALA B 1 84 ? -15.444 69.341 7.706 1.00 45.04 92 ALA B CA 1
ATOM 3314 C C . ALA B 1 84 ? -15.104 69.368 6.226 1.00 45.46 92 ALA B C 1
ATOM 3315 O O . ALA B 1 84 ? -15.740 70.084 5.451 1.00 45.00 92 ALA B O 1
ATOM 3317 N N . CYS B 1 85 ? -14.113 68.583 5.812 1.00 45.41 93 CYS B N 1
ATOM 3318 C CA . CYS B 1 85 ? -13.761 68.556 4.390 1.00 45.47 93 CYS B CA 1
ATOM 3319 C C . CYS B 1 85 ? -14.844 67.890 3.567 1.00 45.60 93 CYS B C 1
ATOM 3320 O O . CYS B 1 85 ? -15.178 68.354 2.458 1.00 44.76 93 CYS B O 1
ATOM 3323 N N . ILE B 1 86 ? -15.371 66.791 4.103 1.00 45.96 94 ILE B N 1
ATOM 3324 C CA . ILE B 1 86 ? -16.461 66.080 3.466 1.00 46.67 94 ILE B CA 1
ATOM 3325 C C . ILE B 1 86 ? -17.679 67.019 3.351 1.00 47.58 94 ILE B C 1
ATOM 3326 O O . ILE B 1 86 ? -18.226 67.161 2.272 1.00 47.73 94 ILE B O 1
ATOM 3331 N N . GLN B 1 87 ? -18.069 67.673 4.447 1.00 48.78 95 GLN B N 1
ATOM 3332 C CA . GLN B 1 87 ? -19.189 68.621 4.417 1.00 49.60 95 GLN B CA 1
ATOM 3333 C C . GLN B 1 87 ? -18.984 69.705 3.352 1.00 49.29 95 GLN B C 1
ATOM 3334 O O . GLN B 1 87 ? -19.937 70.155 2.760 1.00 50.10 95 GLN B O 1
ATOM 3340 N N . ALA B 1 88 ? -17.745 70.097 3.092 1.00 48.33 96 ALA B N 1
ATOM 3341 C CA . ALA B 1 88 ? -17.470 71.160 2.131 1.00 47.03 96 ALA B CA 1
ATOM 3342 C C . ALA B 1 88 ? -17.335 70.652 0.699 1.00 46.58 96 ALA B C 1
ATOM 3343 O O . ALA B 1 88 ? -17.012 71.423 -0.222 1.00 46.22 96 ALA B O 1
ATOM 3345 N N . GLY B 1 89 ? -17.582 69.355 0.502 1.00 45.30 97 GLY B N 1
ATOM 3346 C CA . GLY B 1 89 ? -17.595 68.798 -0.840 1.00 43.78 97 GLY B CA 1
ATOM 3347 C C . GLY B 1 89 ? -16.208 68.518 -1.380 1.00 43.61 97 GLY B C 1
ATOM 3348 O O . GLY B 1 89 ? -16.020 68.453 -2.602 1.00 42.11 97 GLY B O 1
ATOM 3349 N N . LYS B 1 90 ? -15.238 68.327 -0.475 1.00 42.19 98 LYS B N 1
ATOM 3350 C CA . LYS B 1 90 ? -13.866 67.953 -0.877 1.00 42.24 98 LYS B CA 1
ATOM 3351 C C . LYS B 1 90 ? -13.630 66.432 -0.842 1.00 40.80 98 LYS B C 1
ATOM 3352 O O . LYS B 1 90 ? -14.153 65.736 0.048 1.00 40.93 98 LYS B O 1
ATOM 3358 N N . HIS B 1 91 ? -12.871 65.942 -1.824 1.00 39.47 99 HIS B N 1
ATOM 3359 C CA . HIS B 1 91 ? -12.233 64.593 -1.781 1.00 39.07 99 HIS B CA 1
ATOM 3360 C C . HIS B 1 91 ? -11.175 64.615 -0.666 1.00 38.69 99 HIS B C 1
ATOM 3361 O O . HIS B 1 91 ? -10.556 65.671 -0.436 1.00 38.90 99 HIS B O 1
ATOM 3368 N N . VAL B 1 92 ? -10.977 63.482 0.024 1.00 37.98 100 VAL B N 1
ATOM 3369 C CA . VAL B 1 92 ? -10.108 63.432 1.227 1.00 36.83 100 VAL B CA 1
ATOM 3370 C C . VAL B 1 92 ? -9.272 62.148 1.225 1.00 37.03 100 VAL B C 1
ATOM 3371 O O . VAL B 1 92 ? -9.801 61.044 0.972 1.00 35.96 100 VAL B O 1
ATOM 3375 N N . VAL B 1 93 ? -7.966 62.338 1.424 1.00 35.97 101 VAL B N 1
ATOM 3376 C CA . VAL B 1 93 ? -7.010 61.267 1.791 1.00 35.06 101 VAL B CA 1
ATOM 3377 C C . VAL B 1 93 ? -6.675 61.402 3.288 1.00 34.81 101 VAL B C 1
ATOM 3378 O O . VAL B 1 93 ? -6.215 62.456 3.728 1.00 34.09 101 VAL B O 1
ATOM 3382 N N . MET B 1 94 ? -6.921 60.335 4.050 1.00 34.63 102 MET B N 1
ATOM 3383 C CA . MET B 1 94 ? -6.687 60.295 5.506 1.00 34.83 102 MET B CA 1
ATOM 3384 C C . MET B 1 94 ? -5.441 59.443 5.754 1.00 35.02 102 MET B C 1
ATOM 3385 O O . MET B 1 94 ? -5.175 58.502 5.002 1.00 34.64 102 MET B O 1
ATOM 3390 N N . GLU B 1 95 ? -4.693 59.734 6.820 1.00 35.63 103 GLU B N 1
ATOM 3391 C CA A GLU B 1 95 ? -3.578 58.837 7.189 0.50 34.94 103 GLU B CA 1
ATOM 3392 C CA B GLU B 1 95 ? -3.593 58.873 7.274 0.50 35.69 103 GLU B CA 1
ATOM 3393 C C . GLU B 1 95 ? -4.141 57.571 7.837 1.00 35.27 103 GLU B C 1
ATOM 3394 O O . GLU B 1 95 ? -5.293 57.552 8.286 1.00 35.83 103 GLU B O 1
ATOM 3405 N N . LYS B 1 96 ? -3.346 56.498 7.832 1.00 34.73 104 LYS B N 1
ATOM 3406 C CA . LYS B 1 96 ? -3.638 55.359 8.706 1.00 36.53 104 LYS B CA 1
ATOM 3407 C C . LYS B 1 96 ? -3.183 55.717 10.142 1.00 37.13 104 LYS B C 1
ATOM 3408 O O . LYS B 1 96 ? -2.360 56.591 10.307 1.00 37.54 104 LYS B O 1
ATOM 3414 N N . PRO B 1 97 ? -3.760 55.101 11.187 1.00 37.67 105 PRO B N 1
ATOM 3415 C CA . PRO B 1 97 ? -4.942 54.285 11.186 1.00 37.79 105 PRO B CA 1
ATOM 3416 C C . PRO B 1 97 ? -6.105 55.228 10.996 1.00 37.54 105 PRO B C 1
ATOM 3417 O O . PRO B 1 97 ? -6.084 56.327 11.543 1.00 38.25 105 PRO B O 1
ATOM 3421 N N . MET B 1 98 ? -7.083 54.814 10.197 1.00 37.64 106 MET B N 1
ATOM 3422 C CA . MET B 1 98 ? -8.224 55.672 9.817 1.00 38.16 106 MET B CA 1
ATOM 3423 C C . MET B 1 98 ? -8.830 56.431 11.022 1.00 38.07 106 MET B C 1
ATOM 3424 O O . MET B 1 98 ? -8.793 57.657 11.054 1.00 38.26 106 MET B O 1
ATOM 3429 N N . THR B 1 99 ? -9.372 55.705 11.996 1.00 38.07 107 THR B N 1
ATOM 3430 C CA . THR B 1 99 ? -9.897 56.302 13.242 1.00 39.28 107 THR B CA 1
ATOM 3431 C C . THR B 1 99 ? -9.630 55.333 14.399 1.00 39.39 107 THR B C 1
ATOM 3432 O O . THR B 1 99 ? -9.164 54.229 14.161 1.00 39.14 107 THR B O 1
ATOM 3436 N N . ALA B 1 100 ? -9.982 55.699 15.632 1.00 39.67 108 ALA B N 1
ATOM 3437 C CA . ALA B 1 100 ? -9.890 54.757 16.743 1.00 40.11 108 ALA B CA 1
ATOM 3438 C C . ALA B 1 100 ? -10.956 53.641 16.714 1.00 41.11 108 ALA B C 1
ATOM 3439 O O . ALA B 1 100 ? -10.703 52.516 17.159 1.00 39.55 108 ALA B O 1
ATOM 3441 N N . THR B 1 101 ? -12.161 53.951 16.215 1.00 41.51 109 THR B N 1
ATOM 3442 C CA . THR B 1 101 ? -13.245 52.960 16.221 1.00 41.81 109 THR B CA 1
ATOM 3443 C C . THR B 1 101 ? -13.806 52.783 14.826 1.00 41.86 109 THR B C 1
ATOM 3444 O O . THR B 1 101 ? -13.742 53.704 13.984 1.00 41.80 109 THR B O 1
ATOM 3448 N N . ALA B 1 102 ? -14.366 51.603 14.589 1.00 41.50 110 ALA B N 1
ATOM 3449 C CA . ALA B 1 102 ? -14.982 51.285 13.311 1.00 41.87 110 ALA B CA 1
ATOM 3450 C C . ALA B 1 102 ? -16.225 52.174 13.047 1.00 42.45 110 ALA B C 1
ATOM 3451 O O . ALA B 1 102 ? -16.468 52.582 11.913 1.00 41.73 110 ALA B O 1
ATOM 3453 N N . GLU B 1 103 ? -16.978 52.446 14.115 1.00 43.60 111 GLU B N 1
ATOM 3454 C CA . GLU B 1 103 ? -18.195 53.292 14.134 1.00 45.38 111 GLU B CA 1
ATOM 3455 C C . GLU B 1 103 ? -17.910 54.721 13.656 1.00 45.01 111 GLU B C 1
ATOM 3456 O O . GLU B 1 103 ? -18.675 55.300 12.871 1.00 45.52 111 GLU B O 1
ATOM 3462 N N . GLU B 1 104 ? -16.793 55.288 14.097 1.00 45.11 112 GLU B N 1
ATOM 3463 C CA . GLU B 1 104 ? -16.361 56.595 13.614 1.00 44.96 112 GLU B CA 1
ATOM 3464 C C . GLU B 1 104 ? -16.039 56.541 12.133 1.00 44.57 112 GLU B C 1
ATOM 3465 O O . GLU B 1 104 ? -16.418 57.435 11.373 1.00 43.89 112 GLU B O 1
ATOM 3471 N N . GLY B 1 105 ? -15.325 55.499 11.723 1.00 43.90 113 GLY B N 1
ATOM 3472 C CA . GLY B 1 105 ? -15.037 55.281 10.317 1.00 43.93 113 GLY B CA 1
ATOM 3473 C C . GLY B 1 105 ? -16.268 55.125 9.422 1.00 44.26 113 GLY B C 1
ATOM 3474 O O . GLY B 1 105 ? -16.282 55.659 8.292 1.00 43.95 113 GLY B O 1
ATOM 3475 N N . GLU B 1 106 ? -17.284 54.379 9.889 1.00 44.85 114 GLU B N 1
ATOM 3476 C CA . GLU B 1 106 ? -18.539 54.173 9.102 1.00 45.86 114 GLU B CA 1
ATOM 3477 C C . GLU B 1 106 ? -19.266 55.512 8.912 1.00 45.26 114 GLU B C 1
ATOM 3478 O O . GLU B 1 106 ? -19.737 55.819 7.805 1.00 45.30 114 GLU B O 1
ATOM 3484 N N . THR B 1 107 ? -19.303 56.304 9.986 1.00 44.74 115 THR B N 1
ATOM 3485 C CA . THR B 1 107 ? -19.891 57.642 9.963 1.00 45.10 115 THR B CA 1
ATOM 3486 C C . THR B 1 107 ? -19.271 58.501 8.881 1.00 45.04 115 THR B C 1
ATOM 3487 O O . THR B 1 107 ? -20.007 59.171 8.145 1.00 44.46 115 THR B O 1
ATOM 3491 N N . LEU B 1 108 ? -17.938 58.464 8.755 1.00 44.23 116 LEU B N 1
ATOM 3492 C CA . LEU B 1 108 ? -17.285 59.257 7.709 1.00 44.14 116 LEU B CA 1
ATOM 3493 C C . LEU B 1 108 ? -17.633 58.715 6.361 1.00 44.10 116 LEU B C 1
ATOM 3494 O O . LEU B 1 108 ? -17.847 59.485 5.418 1.00 44.65 116 LEU B O 1
ATOM 3499 N N . LYS B 1 109 ? -17.670 57.388 6.248 1.00 44.16 117 LYS B N 1
ATOM 3500 C CA . LYS B 1 109 ? -17.977 56.777 4.963 1.00 45.15 117 LYS B CA 1
ATOM 3501 C C . LYS B 1 109 ? -19.390 57.177 4.493 1.00 45.05 117 LYS B C 1
ATOM 3502 O O . LYS B 1 109 ? -19.606 57.426 3.319 1.00 44.77 117 LYS B O 1
ATOM 3508 N N . ARG B 1 110 ? -20.341 57.196 5.412 1.00 45.99 118 ARG B N 1
ATOM 3509 C CA . ARG B 1 110 ? -21.728 57.464 5.022 1.00 48.04 118 ARG B CA 1
ATOM 3510 C C . ARG B 1 110 ? -21.870 58.936 4.628 1.00 48.05 118 ARG B C 1
ATOM 3511 O O . ARG B 1 110 ? -22.489 59.240 3.613 1.00 49.11 118 ARG B O 1
ATOM 3519 N N . ALA B 1 111 ? -21.219 59.826 5.383 1.00 47.72 119 ALA B N 1
ATOM 3520 C CA . ALA B 1 111 ? -21.199 61.235 5.045 1.00 47.06 119 ALA B CA 1
ATOM 3521 C C . ALA B 1 111 ? -20.581 61.501 3.661 1.00 47.28 119 ALA B C 1
ATOM 3522 O O . ALA B 1 111 ? -21.140 62.304 2.895 1.00 46.75 119 ALA B O 1
ATOM 3524 N N . ALA B 1 112 ? -19.475 60.820 3.320 1.00 46.95 120 ALA B N 1
ATOM 3525 C CA . ALA B 1 112 ? -18.848 60.931 1.977 1.00 47.80 120 ALA B CA 1
ATOM 3526 C C . ALA B 1 112 ? -19.712 60.398 0.833 1.00 48.83 120 ALA B C 1
ATOM 3527 O O . ALA B 1 112 ? -19.766 60.994 -0.249 1.00 48.59 120 ALA B O 1
ATOM 3529 N N . ASP B 1 113 ? -20.323 59.238 1.059 1.00 50.09 121 ASP B N 1
ATOM 3530 C CA . ASP B 1 113 ? -21.282 58.651 0.118 1.00 51.66 121 ASP B CA 1
ATOM 3531 C C . ASP B 1 113 ? -22.497 59.590 -0.063 1.00 52.54 121 ASP B C 1
ATOM 3532 O O . ASP B 1 113 ? -22.867 59.902 -1.176 1.00 52.86 121 ASP B O 1
ATOM 3537 N N . GLU B 1 114 ? -23.073 60.048 1.046 1.00 53.78 122 GLU B N 1
ATOM 3538 C CA . GLU B 1 114 ? -24.162 61.019 1.047 1.00 55.11 122 GLU B CA 1
ATOM 3539 C C . GLU B 1 114 ? -23.813 62.245 0.227 1.00 54.83 122 GLU B C 1
ATOM 3540 O O . GLU B 1 114 ? -24.684 62.836 -0.380 1.00 55.24 122 GLU B O 1
ATOM 3546 N N . LYS B 1 115 ? -22.538 62.627 0.212 1.00 54.11 123 LYS B N 1
ATOM 3547 C CA . LYS B 1 115 ? -22.126 63.908 -0.353 1.00 53.28 123 LYS B CA 1
ATOM 3548 C C . LYS B 1 115 ? -21.474 63.790 -1.728 1.00 51.77 123 LYS B C 1
ATOM 3549 O O . LYS B 1 115 ? -21.204 64.796 -2.370 1.00 52.61 123 LYS B O 1
ATOM 3555 N N . GLY B 1 116 ? -21.235 62.566 -2.183 1.00 50.31 124 GLY B N 1
ATOM 3556 C CA . GLY B 1 116 ? -20.689 62.310 -3.517 1.00 48.07 124 GLY B CA 1
ATOM 3557 C C . GLY B 1 116 ? -19.197 62.549 -3.661 1.00 47.21 124 GLY B C 1
ATOM 3558 O O . GLY B 1 116 ? -18.698 62.847 -4.754 1.00 46.57 124 GLY B O 1
ATOM 3559 N N . VAL B 1 117 ? -18.469 62.407 -2.557 1.00 45.73 125 VAL B N 1
ATOM 3560 C CA . VAL B 1 117 ? -17.024 62.663 -2.565 1.00 44.56 125 VAL B CA 1
ATOM 3561 C C . VAL B 1 117 ? -16.197 61.371 -2.353 1.00 43.41 125 VAL B C 1
ATOM 3562 O O . VAL B 1 117 ? -16.692 60.409 -1.756 1.00 42.61 125 VAL B O 1
ATOM 3566 N N . LEU B 1 118 ? -14.963 61.360 -2.867 1.00 40.93 126 LEU B N 1
ATOM 3567 C CA . LEU B 1 118 ? -14.051 60.237 -2.673 1.00 39.23 126 LEU B CA 1
ATOM 3568 C C . LEU B 1 118 ? -13.338 60.310 -1.322 1.00 38.49 126 LEU B C 1
ATOM 3569 O O . LEU B 1 118 ? -12.719 61.331 -0.988 1.00 38.72 126 LEU B O 1
ATOM 3574 N N . LEU B 1 119 ? -13.422 59.229 -0.561 1.00 38.02 127 LEU B N 1
ATOM 3575 C CA . LEU B 1 119 ? -12.753 59.110 0.737 1.00 36.88 127 LEU B CA 1
ATOM 3576 C C . LEU B 1 119 ? -11.802 57.910 0.701 1.00 36.94 127 LEU B C 1
ATOM 3577 O O . LEU B 1 119 ? -12.221 56.756 0.445 1.00 37.09 127 LEU B O 1
ATOM 3582 N N . SER B 1 120 ? -10.513 58.186 0.905 1.00 35.83 128 SER B N 1
ATOM 3583 C CA . SER B 1 120 ? -9.494 57.140 0.885 1.00 34.17 128 SER B CA 1
ATOM 3584 C C . SER B 1 120 ? -8.619 57.236 2.168 1.00 34.75 128 SER B C 1
ATOM 3585 O O . SER B 1 120 ? -8.704 58.233 2.942 1.00 32.82 128 SER B O 1
ATOM 3588 N N . VAL B 1 121 ? -7.826 56.185 2.407 1.00 33.50 129 VAL B N 1
ATOM 3589 C CA . VAL B 1 121 ? -6.969 56.089 3.605 1.00 32.65 129 VAL B CA 1
ATOM 3590 C C . VAL B 1 121 ? -5.594 55.729 3.073 1.00 31.84 129 VAL B C 1
ATOM 3591 O O . VAL B 1 121 ? -5.484 54.875 2.225 1.00 30.14 129 VAL B O 1
ATOM 3595 N N . TYR B 1 122 ? -4.555 56.409 3.540 1.00 32.17 130 TYR B N 1
ATOM 3596 C CA . TYR B 1 122 ? -3.212 56.203 2.984 1.00 32.88 130 TYR B CA 1
ATOM 3597 C C . TYR B 1 122 ? -2.559 54.899 3.548 1.00 32.30 130 TYR B C 1
ATOM 3598 O O . TYR B 1 122 ? -1.667 54.977 4.419 1.00 32.82 130 TYR B O 1
ATOM 3607 N N . HIS B 1 123 ? -3.013 53.730 3.069 1.00 31.39 131 HIS B N 1
ATOM 3608 C CA . HIS B 1 123 ? -2.387 52.431 3.381 1.00 31.19 131 HIS B CA 1
ATOM 3609 C C . HIS B 1 123 ? -1.354 52.129 2.326 1.00 31.44 131 HIS B C 1
ATOM 3610 O O . HIS B 1 123 ? -1.524 51.238 1.476 1.00 31.57 131 HIS B O 1
ATOM 3617 N N . ASN B 1 124 ? -0.287 52.912 2.369 1.00 31.51 132 ASN B N 1
ATOM 3618 C CA . ASN B 1 124 ? 0.681 52.869 1.296 1.00 33.32 132 ASN B CA 1
ATOM 3619 C C . ASN B 1 124 ? 1.607 51.668 1.353 1.00 33.23 132 ASN B C 1
ATOM 3620 O O . ASN B 1 124 ? 2.286 51.421 0.379 1.00 32.79 132 ASN B O 1
ATOM 3625 N N . ARG B 1 125 ? 1.629 50.929 2.475 1.00 33.44 133 ARG B N 1
ATOM 3626 C CA . ARG B 1 125 ? 2.456 49.704 2.544 1.00 34.69 133 ARG B CA 1
ATOM 3627 C C . ARG B 1 125 ? 1.981 48.624 1.580 1.00 33.52 133 ARG B C 1
ATOM 3628 O O . ARG B 1 125 ? 2.640 47.591 1.465 1.00 34.44 133 ARG B O 1
ATOM 3636 N N . ARG B 1 126 ? 0.852 48.827 0.891 1.00 33.59 134 ARG B N 1
ATOM 3637 C CA . ARG B 1 126 ? 0.519 47.936 -0.216 1.00 32.82 134 ARG B CA 1
ATOM 3638 C C . ARG B 1 126 ? 1.490 48.164 -1.380 1.00 32.82 134 ARG B C 1
ATOM 3639 O O . ARG B 1 126 ? 1.509 47.369 -2.303 1.00 32.72 134 ARG B O 1
ATOM 3647 N N . TRP B 1 127 ? 2.245 49.258 -1.359 1.00 32.50 135 TRP B N 1
ATOM 3648 C CA . TRP B 1 127 ? 3.276 49.503 -2.419 1.00 33.37 135 TRP B CA 1
ATOM 3649 C C . TRP B 1 127 ? 4.727 49.447 -1.892 1.00 33.30 135 TRP B C 1
ATOM 3650 O O . TRP B 1 127 ? 5.652 49.987 -2.521 1.00 34.24 135 TRP B O 1
ATOM 3661 N N . ASP B 1 128 ? 4.919 48.789 -0.737 1.00 33.76 136 ASP B N 1
ATOM 3662 C CA . ASP B 1 128 ? 6.251 48.417 -0.229 1.00 34.06 136 ASP B CA 1
ATOM 3663 C C . ASP B 1 128 ? 6.878 47.369 -1.160 1.00 34.15 136 ASP B C 1
ATOM 3664 O O . ASP B 1 128 ? 6.157 46.516 -1.718 1.00 34.03 136 ASP B O 1
ATOM 3669 N N . ASN B 1 129 ? 8.205 47.443 -1.355 1.00 34.23 137 ASN B N 1
ATOM 3670 C CA . ASN B 1 129 ? 8.863 46.457 -2.229 1.00 34.07 137 ASN B CA 1
ATOM 3671 C C . ASN B 1 129 ? 8.524 44.996 -1.919 1.00 34.90 137 ASN B C 1
ATOM 3672 O O . ASN B 1 129 ? 8.094 44.244 -2.805 1.00 34.99 137 ASN B O 1
ATOM 3677 N N . ASP B 1 130 ? 8.691 44.598 -0.653 1.00 35.22 138 ASP B N 1
ATOM 3678 C CA . ASP B 1 130 ? 8.479 43.205 -0.263 1.00 34.87 138 ASP B CA 1
ATOM 3679 C C . ASP B 1 130 ? 7.059 42.749 -0.574 1.00 34.76 138 ASP B C 1
ATOM 3680 O O . ASP B 1 130 ? 6.855 41.672 -1.171 1.00 34.93 138 ASP B O 1
ATOM 3685 N N . PHE B 1 131 ? 6.076 43.563 -0.182 1.00 34.42 139 PHE B N 1
ATOM 3686 C CA . PHE B 1 131 ? 4.689 43.225 -0.438 1.00 33.79 139 PHE B CA 1
ATOM 3687 C C . PHE B 1 131 ? 4.390 43.132 -1.942 1.00 35.07 139 PHE B C 1
ATOM 3688 O O . PHE B 1 131 ? 3.681 42.238 -2.379 1.00 35.45 139 PHE B O 1
ATOM 3696 N N . LEU B 1 132 ? 4.977 44.014 -2.729 1.00 35.45 140 LEU B N 1
ATOM 3697 C CA . LEU B 1 132 ? 4.772 43.969 -4.157 1.00 36.88 140 LEU B CA 1
ATOM 3698 C C . LEU B 1 132 ? 5.332 42.666 -4.692 1.00 37.38 140 LEU B C 1
ATOM 3699 O O . LEU B 1 132 ? 4.709 42.039 -5.558 1.00 37.75 140 LEU B O 1
ATOM 3704 N N . THR B 1 133 ? 6.497 42.276 -4.168 1.00 37.43 141 THR B N 1
ATOM 3705 C CA . THR B 1 133 ? 7.166 41.030 -4.575 1.00 37.85 141 THR B CA 1
ATOM 3706 C C . THR B 1 133 ? 6.271 39.812 -4.319 1.00 38.00 141 THR B C 1
ATOM 3707 O O . THR B 1 133 ? 6.041 39.018 -5.235 1.00 39.19 141 THR B O 1
ATOM 3711 N N . ILE B 1 134 ? 5.767 39.688 -3.089 1.00 37.58 142 ILE B N 1
ATOM 3712 C CA . ILE B 1 134 ? 4.707 38.722 -2.735 1.00 36.83 142 ILE B CA 1
ATOM 3713 C C . ILE B 1 134 ? 3.475 38.674 -3.676 1.00 37.75 142 ILE B C 1
ATOM 3714 O O . ILE B 1 134 ? 3.063 37.581 -4.122 1.00 37.08 142 ILE B O 1
ATOM 3719 N N . LYS B 1 135 ? 2.866 39.826 -3.948 1.00 38.46 143 LYS B N 1
ATOM 3720 C CA . LYS B 1 135 ? 1.760 39.869 -4.929 1.00 40.02 143 LYS B CA 1
ATOM 3721 C C . LYS B 1 135 ? 2.193 39.368 -6.323 1.00 40.08 143 LYS B C 1
ATOM 3722 O O . LYS B 1 135 ? 1.446 38.678 -7.003 1.00 39.92 143 LYS B O 1
ATOM 3728 N N . LYS B 1 136 ? 3.406 39.707 -6.733 1.00 41.58 144 LYS B N 1
ATOM 3729 C CA . LYS B 1 136 ? 3.912 39.207 -8.007 1.00 43.53 144 LYS B CA 1
ATOM 3730 C C . LYS B 1 136 ? 4.102 37.666 -8.000 1.00 44.31 144 LYS B C 1
ATOM 3731 O O . LYS B 1 136 ? 3.704 36.976 -8.962 1.00 44.30 144 LYS B O 1
ATOM 3737 N N . LEU B 1 137 ? 4.660 37.128 -6.911 1.00 43.65 145 LEU B N 1
ATOM 3738 C CA . LEU B 1 137 ? 4.797 35.686 -6.789 1.00 44.06 145 LEU B CA 1
ATOM 3739 C C . LEU B 1 137 ? 3.445 34.991 -6.765 1.00 44.36 145 LEU B C 1
ATOM 3740 O O . LEU B 1 137 ? 3.290 33.917 -7.364 1.00 45.01 145 LEU B O 1
ATOM 3745 N N . ILE B 1 138 ? 2.472 35.584 -6.082 1.00 43.78 146 ILE B N 1
ATOM 3746 C CA . ILE B 1 138 ? 1.154 34.979 -6.014 1.00 44.23 146 ILE B CA 1
ATOM 3747 C C . ILE B 1 138 ? 0.538 34.926 -7.434 1.00 45.29 146 ILE B C 1
ATOM 3748 O O . ILE B 1 138 ? 0.042 33.876 -7.864 1.00 44.36 146 ILE B O 1
ATOM 3753 N N . SER B 1 139 ? 0.614 36.043 -8.158 1.00 46.14 147 SER B N 1
ATOM 3754 C CA . SER B 1 139 ? -0.051 36.147 -9.462 1.00 48.02 147 SER B CA 1
ATOM 3755 C C . SER B 1 139 ? 0.610 35.204 -10.492 1.00 49.12 147 SER B C 1
ATOM 3756 O O . SER B 1 139 ? -0.061 34.649 -11.346 1.00 49.78 147 SER B O 1
ATOM 3759 N N . GLU B 1 140 ? 1.917 34.995 -10.373 1.00 49.55 148 GLU B N 1
ATOM 3760 C CA . GLU B 1 140 ? 2.631 34.087 -11.266 1.00 49.60 148 GLU B CA 1
ATOM 3761 C C . GLU B 1 140 ? 2.526 32.593 -10.857 1.00 49.56 148 GLU B C 1
ATOM 3762 O O . GLU B 1 140 ? 3.247 31.742 -11.402 1.00 49.77 148 GLU B O 1
ATOM 3768 N N . GLY B 1 141 ? 1.636 32.279 -9.907 1.00 48.35 149 GLY B N 1
ATOM 3769 C CA . GLY B 1 141 ? 1.438 30.897 -9.443 1.00 47.70 149 GLY B CA 1
ATOM 3770 C C . GLY B 1 141 ? 2.551 30.237 -8.614 1.00 47.61 149 GLY B C 1
ATOM 3771 O O . GLY B 1 141 ? 2.571 29.004 -8.466 1.00 47.81 149 GLY B O 1
ATOM 3772 N N . SER B 1 142 ? 3.471 31.032 -8.063 1.00 46.37 150 SER B N 1
ATOM 3773 C CA . SER B 1 142 ? 4.633 30.471 -7.353 1.00 45.55 150 SER B CA 1
ATOM 3774 C C . SER B 1 142 ? 4.393 30.357 -5.838 1.00 44.46 150 SER B C 1
ATOM 3775 O O . SER B 1 142 ? 5.298 29.962 -5.085 1.00 43.44 150 SER B O 1
ATOM 3778 N N . LEU B 1 143 ? 3.170 30.679 -5.417 1.00 43.31 151 LEU B N 1
ATOM 3779 C CA . LEU B 1 143 ? 2.775 30.633 -4.015 1.00 43.00 151 LEU B CA 1
ATOM 3780 C C . LEU B 1 143 ? 1.320 30.230 -3.893 1.00 42.70 151 LEU B C 1
ATOM 3781 O O . LEU B 1 143 ? 0.518 30.971 -3.340 1.00 42.35 151 LEU B O 1
ATOM 3786 N N . GLU B 1 144 ? 0.987 29.052 -4.397 1.00 43.09 152 GLU B N 1
ATOM 3787 C CA . GLU B 1 144 ? -0.384 28.502 -4.367 1.00 43.25 152 GLU B CA 1
ATOM 3788 C C . GLU B 1 144 ? -0.871 27.955 -3.023 1.00 42.60 152 GLU B C 1
ATOM 3789 O O . GLU B 1 144 ? -0.084 27.360 -2.256 1.00 42.48 152 GLU B O 1
ATOM 3795 N N . ASP B 1 145 ? -2.174 28.143 -2.767 1.00 40.71 153 ASP B N 1
ATOM 3796 C CA . ASP B 1 145 ? -2.866 27.567 -1.624 1.00 40.72 153 ASP B CA 1
ATOM 3797 C C . ASP B 1 145 ? -2.033 27.840 -0.363 1.00 39.48 153 ASP B C 1
ATOM 3798 O O . ASP B 1 145 ? -1.468 26.925 0.237 1.00 38.98 153 ASP B O 1
ATOM 3803 N N . ILE B 1 146 ? -1.922 29.111 -0.022 1.00 37.27 154 ILE B N 1
ATOM 3804 C CA . ILE B 1 146 ? -1.152 29.534 1.140 1.00 37.06 154 ILE B CA 1
ATOM 3805 C C . ILE B 1 146 ? -1.875 28.997 2.367 1.00 35.79 154 ILE B C 1
ATOM 3806 O O . ILE B 1 146 ? -3.104 29.136 2.468 1.00 34.43 154 ILE B O 1
ATOM 3811 N N . ASN B 1 147 ? -1.127 28.332 3.258 1.00 34.43 155 ASN B N 1
ATOM 3812 C CA . ASN B 1 147 ? -1.750 27.764 4.455 1.00 33.45 155 ASN B CA 1
ATOM 3813 C C . ASN B 1 147 ? -1.340 28.507 5.737 1.00 32.74 155 ASN B C 1
ATOM 3814 O O . ASN B 1 147 ? -2.034 28.453 6.740 1.00 31.45 155 ASN B O 1
ATOM 3819 N N . THR B 1 148 ? -0.196 29.181 5.688 1.00 32.15 156 THR B N 1
ATOM 3820 C CA . THR B 1 148 ? 0.332 29.894 6.850 1.00 31.93 156 THR B CA 1
ATOM 3821 C C . THR B 1 148 ? 0.978 31.185 6.369 1.00 31.92 156 THR B C 1
ATOM 3822 O O . THR B 1 148 ? 1.818 31.179 5.418 1.00 31.90 156 THR B O 1
ATOM 3826 N N . TYR B 1 149 ? 0.658 32.282 7.060 1.00 30.74 157 TYR B N 1
ATOM 3827 C CA . TYR B 1 149 ? 1.101 33.626 6.625 1.00 30.04 157 TYR B CA 1
ATOM 3828 C C . TYR B 1 149 ? 1.487 34.397 7.869 1.00 29.54 157 TYR B C 1
ATOM 3829 O O . TYR B 1 149 ? 0.617 34.819 8.663 1.00 29.31 157 TYR B O 1
ATOM 3838 N N . GLN B 1 150 ? 2.786 34.527 8.090 1.00 29.30 158 GLN B N 1
ATOM 3839 C CA . GLN B 1 150 ? 3.286 35.016 9.396 1.00 28.92 158 GLN B CA 1
ATOM 3840 C C . GLN B 1 150 ? 4.129 36.222 9.153 1.00 27.45 158 GLN B C 1
ATOM 3841 O O . GLN B 1 150 ? 5.094 36.168 8.366 1.00 25.60 158 GLN B O 1
ATOM 3847 N N . VAL B 1 151 ? 3.754 37.318 9.796 1.00 25.96 159 VAL B N 1
ATOM 3848 C CA . VAL B 1 151 ? 4.424 38.602 9.532 1.00 27.55 159 VAL B CA 1
ATOM 3849 C C . VAL B 1 151 ? 4.865 39.181 10.858 1.00 28.47 159 VAL B C 1
ATOM 3850 O O . VAL B 1 151 ? 4.065 39.222 11.827 1.00 27.64 159 VAL B O 1
ATOM 3854 N N . SER B 1 152 ? 6.124 39.586 10.943 1.00 30.37 160 SER B N 1
ATOM 3855 C CA . SER B 1 152 ? 6.541 40.289 12.181 1.00 33.08 160 SER B CA 1
ATOM 3856 C C . SER B 1 152 ? 7.020 41.685 11.951 1.00 33.52 160 SER B C 1
ATOM 3857 O O . SER B 1 152 ? 7.589 42.007 10.905 1.00 35.89 160 SER B O 1
ATOM 3860 N N . TYR B 1 153 ? 6.788 42.552 12.919 1.00 31.92 161 TYR B N 1
ATOM 3861 C CA . TYR B 1 153 ? 7.074 43.975 12.716 1.00 31.44 161 TYR B CA 1
ATOM 3862 C C . TYR B 1 153 ? 7.579 44.527 14.035 1.00 30.76 161 TYR B C 1
ATOM 3863 O O . TYR B 1 153 ? 6.817 45.056 14.836 1.00 28.75 161 TYR B O 1
ATOM 3872 N N . ASN B 1 154 ? 8.878 44.386 14.250 1.00 31.52 162 ASN B N 1
ATOM 3873 C CA . ASN B 1 154 ? 9.449 44.556 15.563 1.00 31.67 162 ASN B CA 1
ATOM 3874 C C . ASN B 1 154 ? 10.244 45.827 15.588 1.00 33.08 162 ASN B C 1
ATOM 3875 O O . ASN B 1 154 ? 10.621 46.338 14.547 1.00 33.94 162 ASN B O 1
ATOM 3880 N N . ARG B 1 155 ? 10.578 46.316 16.771 1.00 33.24 163 ARG B N 1
ATOM 3881 C CA . ARG B 1 155 ? 11.577 47.370 16.844 1.00 33.80 163 ARG B CA 1
ATOM 3882 C C . ARG B 1 155 ? 12.377 47.168 18.151 1.00 33.53 163 ARG B C 1
ATOM 3883 O O . ARG B 1 155 ? 11.959 46.404 19.028 1.00 32.65 163 ARG B O 1
ATOM 3891 N N . TYR B 1 156 ? 13.501 47.864 18.276 1.00 33.26 164 TYR B N 1
ATOM 3892 C CA . TYR B 1 156 ? 14.244 47.913 19.545 1.00 34.23 164 TYR B CA 1
ATOM 3893 C C . TYR B 1 156 ? 14.156 49.327 20.109 1.00 35.70 164 TYR B C 1
ATOM 3894 O O . TYR B 1 156 ? 14.887 50.196 19.716 1.00 34.60 164 TYR B O 1
ATOM 3903 N N . ARG B 1 157 ? 13.230 49.534 21.033 1.00 37.42 165 ARG B N 1
ATOM 3904 C CA A ARG B 1 157 ? 13.039 50.837 21.652 0.50 39.06 165 ARG B CA 1
ATOM 3905 C CA B ARG B 1 157 ? 12.991 50.842 21.637 0.50 39.18 165 ARG B CA 1
ATOM 3906 C C . ARG B 1 157 ? 12.699 50.572 23.115 1.00 39.71 165 ARG B C 1
ATOM 3907 O O . ARG B 1 157 ? 11.574 50.716 23.545 1.00 39.92 165 ARG B O 1
ATOM 3922 N N . PRO B 1 158 ? 13.718 50.130 23.895 1.00 41.65 166 PRO B N 1
ATOM 3923 C CA . PRO B 1 158 ? 13.525 49.668 25.277 1.00 43.25 166 PRO B CA 1
ATOM 3924 C C . PRO B 1 158 ? 13.135 50.777 26.246 1.00 46.12 166 PRO B C 1
ATOM 3925 O O . PRO B 1 158 ? 12.512 50.515 27.264 1.00 46.89 166 PRO B O 1
ATOM 3929 N N . GLU B 1 159 ? 13.480 52.010 25.902 1.00 48.88 167 GLU B N 1
ATOM 3930 C CA . GLU B 1 159 ? 13.169 53.183 26.708 1.00 51.73 167 GLU B CA 1
ATOM 3931 C C . GLU B 1 159 ? 11.858 53.814 26.194 1.00 52.43 167 GLU B C 1
ATOM 3932 O O . GLU B 1 159 ? 11.718 54.114 24.986 1.00 51.58 167 GLU B O 1
ATOM 3938 N N . VAL B 1 160 ? 10.896 53.982 27.097 1.00 53.64 168 VAL B N 1
ATOM 3939 C CA . VAL B 1 160 ? 9.616 54.581 26.738 1.00 55.81 168 VAL B CA 1
ATOM 3940 C C . VAL B 1 160 ? 9.841 56.077 26.465 1.00 56.85 168 VAL B C 1
ATOM 3941 O O . VAL B 1 160 ? 10.214 56.806 27.384 1.00 57.44 168 VAL B O 1
ATOM 3945 N N . GLN B 1 161 ? 9.643 56.505 25.207 1.00 57.97 169 GLN B N 1
ATOM 3946 C CA . GLN B 1 161 ? 9.946 57.887 24.735 1.00 58.52 169 GLN B CA 1
ATOM 3947 C C . GLN B 1 161 ? 9.213 58.999 25.494 1.00 58.81 169 GLN B C 1
ATOM 3948 O O . GLN B 1 161 ? 8.115 58.793 26.038 1.00 58.95 169 GLN B O 1
ATOM 3950 N N . ALA B 1 171 ? -6.133 56.575 19.617 1.00 43.52 179 ALA B N 1
ATOM 3951 C CA . ALA B 1 171 ? -5.549 55.620 18.669 1.00 43.14 179 ALA B CA 1
ATOM 3952 C C . ALA B 1 171 ? -4.029 55.474 18.870 1.00 42.40 179 ALA B C 1
ATOM 3953 O O . ALA B 1 171 ? -3.261 55.697 17.937 1.00 42.99 179 ALA B O 1
ATOM 3955 N N . THR B 1 172 ? -3.586 55.130 20.078 1.00 41.21 180 THR B N 1
ATOM 3956 C CA . THR B 1 172 ? -2.129 55.155 20.394 1.00 40.65 180 THR B CA 1
ATOM 3957 C C . THR B 1 172 ? -1.524 53.735 20.384 1.00 38.07 180 THR B C 1
ATOM 3958 O O . THR B 1 172 ? -2.248 52.746 20.400 1.00 38.68 180 THR B O 1
ATOM 3962 N N . GLY B 1 173 ? -0.207 53.634 20.387 1.00 36.51 181 GLY B N 1
ATOM 3963 C CA . GLY B 1 173 ? 0.444 52.328 20.610 1.00 34.48 181 GLY B CA 1
ATOM 3964 C C . GLY B 1 173 ? 0.777 51.654 19.292 1.00 33.25 181 GLY B C 1
ATOM 3965 O O . GLY B 1 173 ? 0.380 52.135 18.212 1.00 32.22 181 GLY B O 1
ATOM 3966 N N . THR B 1 174 ? 1.461 50.512 19.362 1.00 31.17 182 THR B N 1
ATOM 3967 C CA . THR B 1 174 ? 2.055 49.969 18.147 1.00 29.88 182 THR B CA 1
ATOM 3968 C C . THR B 1 174 ? 1.082 49.133 17.290 1.00 28.96 182 THR B C 1
ATOM 3969 O O . THR B 1 174 ? 1.365 48.913 16.117 1.00 29.44 182 THR B O 1
ATOM 3973 N N . LEU B 1 175 ? -0.008 48.638 17.855 1.00 28.78 183 LEU B N 1
ATOM 3974 C CA . LEU B 1 175 ? -0.995 47.905 17.055 1.00 29.96 183 LEU B CA 1
ATOM 3975 C C . LEU B 1 175 ? -1.710 48.857 16.061 1.00 29.90 183 LEU B C 1
ATOM 3976 O O . LEU B 1 175 ? -1.847 48.557 14.865 1.00 30.31 183 LEU B O 1
ATOM 3981 N N . TYR B 1 176 ? -2.139 50.025 16.547 1.00 30.71 184 TYR B N 1
ATOM 3982 C CA . TYR B 1 176 ? -2.632 51.068 15.634 1.00 31.25 184 TYR B CA 1
ATOM 3983 C C . TYR B 1 176 ? -1.552 51.566 14.683 1.00 32.26 184 TYR B C 1
ATOM 3984 O O . TYR B 1 176 ? -1.776 51.681 13.479 1.00 31.70 184 TYR B O 1
ATOM 3993 N N . ASP B 1 177 ? -0.378 51.849 15.208 1.00 31.20 185 ASP B N 1
ATOM 3994 C CA . ASP B 1 177 ? 0.622 52.506 14.392 1.00 33.39 185 ASP B CA 1
ATOM 3995 C C . ASP B 1 177 ? 1.326 51.564 13.390 1.00 32.67 185 ASP B C 1
ATOM 3996 O O . ASP B 1 177 ? 1.521 51.920 12.229 1.00 33.89 185 ASP B O 1
ATOM 4001 N N . LEU B 1 178 ? 1.660 50.360 13.814 1.00 32.00 186 LEU B N 1
ATOM 4002 C CA . LEU B 1 178 ? 2.418 49.423 12.961 1.00 31.46 186 LEU B CA 1
ATOM 4003 C C . LEU B 1 178 ? 1.547 48.272 12.535 1.00 30.98 186 LEU B C 1
ATOM 4004 O O . LEU B 1 178 ? 1.565 47.879 11.362 1.00 31.31 186 LEU B O 1
ATOM 4009 N N . GLY B 1 179 ? 0.783 47.731 13.491 1.00 29.98 187 GLY B N 1
ATOM 4010 C CA . GLY B 1 179 ? -0.106 46.607 13.209 1.00 29.90 187 GLY B CA 1
ATOM 4011 C C . GLY B 1 179 ? -1.056 46.896 12.055 1.00 29.67 187 GLY B C 1
ATOM 4012 O O . GLY B 1 179 ? -1.319 46.006 11.237 1.00 28.56 187 GLY B O 1
ATOM 4013 N N . SER B 1 180 ? -1.524 48.148 11.973 1.00 29.52 188 SER B N 1
ATOM 4014 C CA . SER B 1 180 ? -2.465 48.552 10.925 1.00 30.11 188 SER B CA 1
ATOM 4015 C C . SER B 1 180 ? -1.913 48.264 9.523 1.00 29.93 188 SER B C 1
ATOM 4016 O O . SER B 1 180 ? -2.617 47.749 8.661 1.00 31.13 188 SER B O 1
ATOM 4019 N N . HIS B 1 181 ? -0.632 48.509 9.318 1.00 29.88 189 HIS B N 1
ATOM 4020 C CA . HIS B 1 181 ? -0.009 48.243 8.014 1.00 29.57 189 HIS B CA 1
ATOM 4021 C C . HIS B 1 181 ? -0.038 46.763 7.584 1.00 29.53 189 HIS B C 1
ATOM 4022 O O . HIS B 1 181 ? -0.256 46.459 6.406 1.00 30.20 189 HIS B O 1
ATOM 4029 N N . ILE B 1 182 ? 0.255 45.852 8.508 1.00 28.44 190 ILE B N 1
ATOM 4030 C CA . ILE B 1 182 ? 0.385 44.442 8.126 1.00 28.58 190 ILE B CA 1
ATOM 4031 C C . ILE B 1 182 ? -0.970 43.729 8.157 1.00 29.52 190 ILE B C 1
ATOM 4032 O O . ILE B 1 182 ? -1.180 42.740 7.455 1.00 28.98 190 ILE B O 1
ATOM 4037 N N . ILE B 1 183 ? -1.903 44.287 8.942 1.00 30.20 191 ILE B N 1
ATOM 4038 C CA . ILE B 1 183 ? -3.303 43.893 8.900 1.00 31.15 191 ILE B CA 1
ATOM 4039 C C . ILE B 1 183 ? -3.903 44.247 7.522 1.00 31.35 191 ILE B C 1
ATOM 4040 O O . ILE B 1 183 ? -4.590 43.430 6.902 1.00 32.00 191 ILE B O 1
ATOM 4045 N N . ASP B 1 184 ? -3.619 45.444 7.032 1.00 31.41 192 ASP B N 1
ATOM 4046 C CA . ASP B 1 184 ? -4.175 45.894 5.750 1.00 32.12 192 ASP B CA 1
ATOM 4047 C C . ASP B 1 184 ? -3.702 44.963 4.641 1.00 32.75 192 ASP B C 1
ATOM 4048 O O . ASP B 1 184 ? -4.487 44.563 3.733 1.00 32.66 192 ASP B O 1
ATOM 4053 N N . GLN B 1 185 ? -2.418 44.610 4.710 1.00 32.31 193 GLN B N 1
ATOM 4054 C CA . GLN B 1 185 ? -1.819 43.739 3.704 1.00 30.82 193 GLN B CA 1
ATOM 4055 C C . GLN B 1 185 ? -2.532 42.393 3.709 1.00 30.95 193 GLN B C 1
ATOM 4056 O O . GLN B 1 185 ? -2.884 41.848 2.647 1.00 28.24 193 GLN B O 1
ATOM 4062 N N . THR B 1 186 ? -2.767 41.881 4.919 1.00 30.40 194 THR B N 1
ATOM 4063 C CA . THR B 1 186 ? -3.417 40.580 5.100 1.00 31.69 194 THR B CA 1
ATOM 4064 C C . THR B 1 186 ? -4.845 40.601 4.575 1.00 32.25 194 THR B C 1
ATOM 4065 O O . THR B 1 186 ? -5.277 39.636 3.903 1.00 32.78 194 THR B O 1
ATOM 4069 N N . LEU B 1 187 ? -5.589 41.665 4.912 1.00 32.95 195 LEU B N 1
ATOM 4070 C CA . LEU B 1 187 ? -6.975 41.823 4.424 1.00 32.74 195 LEU B CA 1
ATOM 4071 C C . LEU B 1 187 ? -6.948 41.941 2.901 1.00 33.76 195 LEU B C 1
ATOM 4072 O O . LEU B 1 187 ? -7.773 41.352 2.220 1.00 34.38 195 LEU B O 1
ATOM 4077 N N . HIS B 1 188 ? -5.948 42.640 2.385 1.00 33.36 196 HIS B N 1
ATOM 4078 C CA . HIS B 1 188 ? -5.822 42.853 0.950 1.00 34.56 196 HIS B CA 1
ATOM 4079 C C . HIS B 1 188 ? -5.668 41.523 0.257 1.00 35.07 196 HIS B C 1
ATOM 4080 O O . HIS B 1 188 ? -6.279 41.281 -0.791 1.00 35.37 196 HIS B O 1
ATOM 4087 N N . LEU B 1 189 ? -4.845 40.654 0.832 1.00 35.07 197 LEU B N 1
ATOM 4088 C CA . LEU B 1 189 ? -4.578 39.361 0.203 1.00 34.86 197 LEU B CA 1
ATOM 4089 C C . LEU B 1 189 ? -5.717 38.358 0.337 1.00 34.94 197 LEU B C 1
ATOM 4090 O O . LEU B 1 189 ? -5.966 37.639 -0.590 1.00 34.87 197 LEU B O 1
ATOM 4095 N N . PHE B 1 190 ? -6.398 38.287 1.483 1.00 35.15 198 PHE B N 1
ATOM 4096 C CA . PHE B 1 190 ? -7.260 37.138 1.734 1.00 35.33 198 PHE B CA 1
ATOM 4097 C C . PHE B 1 190 ? -8.675 37.493 2.190 1.00 35.55 198 PHE B C 1
ATOM 4098 O O . PHE B 1 190 ? -9.443 36.586 2.528 1.00 36.19 198 PHE B O 1
ATOM 4106 N N . GLY B 1 191 ? -9.028 38.773 2.229 1.00 35.80 199 GLY B N 1
ATOM 4107 C CA . GLY B 1 191 ? -10.367 39.180 2.697 1.00 35.74 199 GLY B CA 1
ATOM 4108 C C . GLY B 1 191 ? -10.471 39.101 4.204 1.00 36.26 199 GLY B C 1
ATOM 4109 O O . GLY B 1 191 ? -9.456 39.003 4.905 1.00 37.07 199 GLY B O 1
ATOM 4110 N N . MET B 1 192 ? -11.686 39.139 4.725 1.00 35.75 200 MET B N 1
ATOM 4111 C CA . MET B 1 192 ? -11.890 39.136 6.150 1.00 36.03 200 MET B CA 1
ATOM 4112 C C . MET B 1 192 ? -11.784 37.719 6.694 1.00 37.24 200 MET B C 1
ATOM 4113 O O . MET B 1 192 ? -12.263 36.768 6.047 1.00 36.67 200 MET B O 1
ATOM 4118 N N . PRO B 1 193 ? -11.182 37.571 7.903 1.00 37.71 201 PRO B N 1
ATOM 4119 C CA . PRO B 1 193 ? -11.098 36.278 8.569 1.00 37.28 201 PRO B CA 1
ATOM 4120 C C . PRO B 1 193 ? -12.410 35.944 9.280 1.00 38.24 201 PRO B C 1
ATOM 4121 O O . PRO B 1 193 ? -13.305 36.772 9.363 1.00 37.56 201 PRO B O 1
ATOM 4125 N N . LYS B 1 194 ? -12.533 34.749 9.829 1.00 38.81 202 LYS B N 1
ATOM 4126 C CA . LYS B 1 194 ? -13.744 34.491 10.575 1.00 39.10 202 LYS B CA 1
ATOM 4127 C C . LYS B 1 194 ? -13.603 34.723 12.065 1.00 38.79 202 LYS B C 1
ATOM 4128 O O . LYS B 1 194 ? -14.607 34.775 12.768 1.00 38.24 202 LYS B O 1
ATOM 4134 N N . ALA B 1 195 ? -12.365 34.899 12.542 1.00 36.16 203 ALA B N 1
ATOM 4135 C CA . ALA B 1 195 ? -12.164 35.170 13.946 1.00 34.64 203 ALA B CA 1
ATOM 4136 C C . ALA B 1 195 ? -10.793 35.777 14.169 1.00 33.83 203 ALA B C 1
ATOM 4137 O O . ALA B 1 195 ? -9.925 35.711 13.276 1.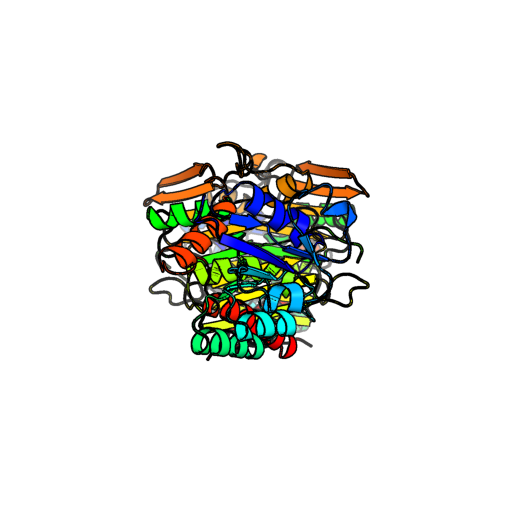00 32.45 203 ALA B O 1
ATOM 4139 N N . VAL B 1 196 ? -10.621 36.408 15.333 1.00 32.62 204 VAL B N 1
ATOM 4140 C CA . VAL B 1 196 ? -9.346 37.027 15.709 1.00 32.05 204 VAL B CA 1
ATOM 4141 C C . VAL B 1 196 ? -9.065 36.576 17.126 1.00 32.19 204 VAL B C 1
ATOM 4142 O O . VAL B 1 196 ? -9.958 36.632 17.990 1.00 32.16 204 VAL B O 1
ATOM 4146 N N . THR B 1 197 ? -7.843 36.109 17.374 1.00 32.23 205 THR B N 1
ATOM 4147 C CA . THR B 1 197 ? -7.411 35.776 18.738 1.00 31.72 205 THR B CA 1
ATOM 4148 C C . THR B 1 197 ? -6.149 36.620 18.996 1.00 32.22 205 THR B C 1
ATOM 4149 O O . THR B 1 197 ? -5.229 36.652 18.159 1.00 31.61 205 THR B O 1
ATOM 4153 N N . ALA B 1 198 ? -6.075 37.328 20.116 1.00 32.22 206 ALA B N 1
ATOM 4154 C CA . ALA B 1 198 ? -4.958 38.277 20.236 1.00 32.51 206 ALA B CA 1
ATOM 4155 C C . ALA B 1 198 ? -4.497 38.488 21.662 1.00 33.15 206 ALA B C 1
ATOM 4156 O O . ALA B 1 198 ? -5.274 38.359 22.608 1.00 31.80 206 ALA B O 1
ATOM 4158 N N . ASN B 1 199 ? -3.221 38.858 21.786 1.00 32.93 207 ASN B N 1
ATOM 4159 C CA . ASN B 1 199 ? -2.678 39.388 23.016 1.00 33.42 207 ASN B CA 1
ATOM 4160 C C . ASN B 1 199 ? -2.092 40.758 22.678 1.00 34.12 207 ASN B C 1
ATOM 4161 O O . ASN B 1 199 ? -1.264 40.908 21.756 1.00 33.51 207 ASN B O 1
ATOM 4166 N N . VAL B 1 200 ? -2.540 41.776 23.398 1.00 34.26 208 VAL B N 1
ATOM 4167 C CA . VAL B 1 200 ? -2.107 43.136 23.110 1.00 35.62 208 VAL B CA 1
ATOM 4168 C C . VAL B 1 200 ? -1.709 43.717 24.482 1.00 36.65 208 VAL B C 1
ATOM 4169 O O . VAL B 1 200 ? -2.517 43.707 25.422 1.00 36.62 208 VAL B O 1
ATOM 4173 N N . MET B 1 201 ? -0.457 44.150 24.604 1.00 36.76 209 MET B N 1
ATOM 4174 C CA . MET B 1 201 ? 0.088 44.550 25.895 1.00 37.41 209 MET B CA 1
ATOM 4175 C C . MET B 1 201 ? 1.210 45.559 25.770 1.00 38.15 209 MET B C 1
ATOM 4176 O O . MET B 1 201 ? 1.685 45.910 24.664 1.00 37.65 209 MET B O 1
ATOM 4181 N N . ALA B 1 202 ? 1.614 46.013 26.954 1.00 39.47 210 ALA B N 1
ATOM 4182 C CA . ALA B 1 202 ? 2.796 46.832 27.193 1.00 40.71 210 ALA B CA 1
ATOM 4183 C C . ALA B 1 202 ? 3.832 45.958 27.923 1.00 41.29 210 ALA B C 1
ATOM 4184 O O . ALA B 1 202 ? 3.687 45.652 29.101 1.00 41.85 210 ALA B O 1
ATOM 4186 N N . GLN B 1 203 ? 4.860 45.537 27.199 1.00 42.30 211 GLN B N 1
ATOM 4187 C CA . GLN B 1 203 ? 6.010 44.878 27.788 1.00 42.73 211 GLN B CA 1
ATOM 4188 C C . GLN B 1 203 ? 6.973 45.782 28.543 1.00 43.69 211 GLN B C 1
ATOM 4189 O O . GLN B 1 203 ? 7.597 45.350 29.505 1.00 43.63 211 GLN B O 1
ATOM 4195 N N . ARG B 1 204 ? 7.153 47.006 28.067 1.00 45.05 212 ARG B N 1
ATOM 4196 C CA . ARG B 1 204 ? 8.238 47.833 28.587 1.00 46.92 212 ARG B CA 1
ATOM 4197 C C . ARG B 1 204 ? 7.962 48.312 30.011 1.00 49.02 212 ARG B C 1
ATOM 4198 O O . ARG B 1 204 ? 6.797 48.451 30.428 1.00 47.96 212 ARG B O 1
ATOM 4206 N N . GLU B 1 205 ? 9.059 48.547 30.733 1.00 51.95 213 GLU B N 1
ATOM 4207 C CA . GLU B 1 205 ? 9.052 48.797 32.172 1.00 55.36 213 GLU B CA 1
ATOM 4208 C C . GLU B 1 205 ? 8.010 49.814 32.650 1.00 55.98 213 GLU B C 1
ATOM 4209 O O . GLU B 1 205 ? 7.210 49.515 33.555 1.00 57.40 213 GLU B O 1
ATOM 4215 N N . ASN B 1 206 ? 8.002 51.002 32.061 1.00 56.37 214 ASN B N 1
ATOM 4216 C CA . ASN B 1 206 ? 7.046 52.012 32.516 1.00 57.63 214 ASN B CA 1
ATOM 4217 C C . ASN B 1 206 ? 5.960 52.355 31.489 1.00 57.43 214 ASN B C 1
ATOM 4218 O O . ASN B 1 206 ? 5.381 53.435 31.540 1.00 58.02 214 ASN B O 1
ATOM 4223 N N . ALA B 1 207 ? 5.680 51.420 30.581 1.00 56.79 215 ALA B N 1
ATOM 4224 C CA . ALA B 1 207 ? 4.862 51.681 29.382 1.00 56.30 215 ALA B CA 1
ATOM 4225 C C . ALA B 1 207 ? 3.404 52.113 29.627 1.00 55.56 215 ALA B C 1
ATOM 4226 O O . ALA B 1 207 ? 2.682 51.476 30.392 1.00 55.15 215 ALA B O 1
ATOM 4228 N N . GLU B 1 208 ? 2.987 53.169 28.921 1.00 55.08 216 GLU B N 1
ATOM 4229 C CA . GLU B 1 208 ? 1.614 53.694 28.962 1.00 54.23 216 GLU B CA 1
ATOM 4230 C C . GLU B 1 208 ? 0.720 53.020 27.930 1.00 52.06 216 GLU B C 1
ATOM 4231 O O . GLU B 1 208 ? -0.451 52.720 28.187 1.00 53.02 216 GLU B O 1
ATOM 4237 N N . THR B 1 209 ? 1.263 52.843 26.735 1.00 48.01 217 THR B N 1
ATOM 4238 C CA . THR B 1 209 ? 0.478 52.403 25.616 1.00 44.48 217 THR B CA 1
ATOM 4239 C C . THR B 1 209 ? 0.947 51.010 25.170 1.00 41.98 217 THR B C 1
ATOM 4240 O O . THR B 1 209 ? 1.967 50.493 25.639 1.00 39.93 217 THR B O 1
ATOM 4244 N N . VAL B 1 210 ? 0.180 50.398 24.277 1.00 38.50 218 VAL B N 1
ATOM 4245 C CA . VAL B 1 210 ? 0.540 49.130 23.704 1.00 35.32 218 VAL B CA 1
ATOM 4246 C C . VAL B 1 210 ? 1.901 49.208 23.015 1.00 33.77 218 VAL B C 1
ATOM 4247 O O . VAL B 1 210 ? 2.169 50.128 22.248 1.00 30.78 218 VAL B O 1
ATOM 4251 N N . ASP B 1 211 ? 2.738 48.207 23.267 1.00 33.13 219 ASP B N 1
ATOM 4252 C CA . ASP B 1 211 ? 4.056 48.102 22.594 1.00 32.09 219 ASP B CA 1
ATOM 4253 C C . ASP B 1 211 ? 4.378 46.659 22.128 1.00 31.17 219 ASP B C 1
ATOM 4254 O O . ASP B 1 211 ? 5.456 46.367 21.551 1.00 30.47 219 ASP B O 1
ATOM 4259 N N . TYR B 1 212 ? 3.401 45.789 22.336 1.00 29.60 220 TYR B N 1
ATOM 4260 C CA . TYR B 1 212 ? 3.464 44.402 21.943 1.00 29.51 220 TYR B CA 1
ATOM 4261 C C . TYR B 1 212 ? 2.095 43.923 21.461 1.00 28.70 220 TYR B C 1
ATOM 4262 O O . TYR B 1 212 ? 1.064 44.142 22.124 1.00 28.13 220 TYR B O 1
ATOM 4271 N N . PHE B 1 213 ? 2.081 43.230 20.328 1.00 28.65 221 PHE B N 1
ATOM 4272 C CA . PHE B 1 213 ? 0.859 42.572 19.880 1.00 27.77 221 PHE B CA 1
ATOM 4273 C C . PHE B 1 213 ? 1.200 41.278 19.173 1.00 27.87 221 PHE B C 1
ATOM 4274 O O . PHE B 1 213 ? 2.225 41.160 18.444 1.00 27.13 221 PHE B O 1
ATOM 4282 N N . HIS B 1 214 ? 0.314 40.325 19.366 1.00 26.51 222 HIS B N 1
ATOM 4283 C CA . HIS B 1 214 ? 0.363 39.066 18.662 1.00 27.44 222 HIS B CA 1
ATOM 4284 C C . HIS B 1 214 ? -1.079 38.710 18.233 1.00 27.73 222 HIS B C 1
ATOM 4285 O O . HIS B 1 214 ? -1.934 38.443 19.077 1.00 28.20 222 HIS B O 1
ATOM 4292 N N . LEU B 1 215 ? -1.364 38.731 16.947 1.00 28.23 223 LEU B N 1
ATOM 4293 C CA . LEU B 1 215 ? -2.727 38.452 16.490 1.00 28.62 223 LEU B CA 1
ATOM 4294 C C . LEU B 1 215 ? -2.772 37.203 15.631 1.00 29.35 223 LEU B C 1
ATOM 4295 O O . LEU B 1 215 ? -1.893 36.995 14.793 1.00 28.88 223 LEU B O 1
ATOM 4300 N N . THR B 1 216 ? -3.798 36.391 15.830 1.00 29.11 224 THR B N 1
ATOM 4301 C CA . THR B 1 216 ? -4.091 35.299 14.915 1.00 32.16 224 THR B CA 1
ATOM 4302 C C . THR B 1 216 ? -5.413 35.602 14.192 1.00 32.19 224 THR B C 1
ATOM 4303 O O . THR B 1 216 ? -6.475 35.757 14.856 1.00 32.91 224 THR B O 1
ATOM 4307 N N . LEU B 1 217 ? -5.344 35.698 12.876 1.00 30.91 225 LEU B N 1
ATOM 4308 C CA . LEU B 1 217 ? -6.555 35.799 12.024 1.00 32.66 225 LEU B CA 1
ATOM 4309 C C . LEU B 1 217 ? -6.929 34.452 11.421 1.00 32.70 225 LEU B C 1
ATOM 4310 O O . LEU B 1 217 ? -6.152 33.845 10.652 1.00 31.11 225 LEU B O 1
ATOM 4315 N N . ASP B 1 218 ? -8.117 33.989 11.819 1.00 32.91 226 ASP B N 1
ATOM 4316 C CA . ASP B 1 218 ? -8.550 32.636 11.554 1.00 34.97 226 ASP B CA 1
ATOM 4317 C C . ASP B 1 218 ? -9.261 32.611 10.202 1.00 35.46 226 ASP B C 1
ATOM 4318 O O . ASP B 1 218 ? -10.350 33.176 10.057 1.00 35.12 226 ASP B O 1
ATOM 4323 N N . TYR B 1 219 ? -8.617 32.008 9.215 1.00 34.97 227 TYR B N 1
ATOM 4324 C CA . TYR B 1 219 ? -9.255 31.765 7.922 1.00 36.06 227 TYR B CA 1
ATOM 4325 C C . TYR B 1 219 ? -9.436 30.246 7.718 1.00 36.79 227 TYR B C 1
ATOM 4326 O O . TYR B 1 219 ? -9.283 29.772 6.617 1.00 38.57 227 TYR B O 1
ATOM 4335 N N . GLY B 1 220 ? -9.693 29.484 8.779 1.00 37.01 228 GLY B N 1
ATOM 4336 C CA . GLY B 1 220 ? -9.928 28.029 8.638 1.00 37.68 228 GLY B CA 1
ATOM 4337 C C . GLY B 1 220 ? -8.607 27.295 8.463 1.00 37.80 228 GLY B C 1
ATOM 4338 O O . GLY B 1 220 ? -7.793 27.200 9.398 1.00 38.07 228 GLY B O 1
ATOM 4339 N N . LYS B 1 221 ? -8.385 26.768 7.270 1.00 37.81 229 LYS B N 1
ATOM 4340 C CA . LYS B 1 221 ? -7.156 26.062 6.983 1.00 38.58 229 LYS B CA 1
ATOM 4341 C C . LYS B 1 221 ? -5.976 27.057 7.021 1.00 37.31 229 LYS B C 1
ATOM 4342 O O . LYS B 1 221 ? -4.906 26.748 7.575 1.00 37.49 229 LYS B O 1
ATOM 4348 N N . LEU B 1 222 ? -6.194 28.235 6.443 1.00 35.88 230 LEU B N 1
ATOM 4349 C CA . LEU B 1 222 ? -5.225 29.341 6.451 1.00 34.56 230 LEU B CA 1
ATOM 4350 C C . LEU B 1 222 ? -5.185 30.043 7.815 1.00 33.27 230 LEU B C 1
ATOM 4351 O O . LEU B 1 222 ? -6.237 30.443 8.377 1.00 32.54 230 LEU B O 1
ATOM 4356 N N . GLN B 1 223 ? -3.967 30.190 8.353 1.00 30.85 231 GLN B N 1
ATOM 4357 C CA . GLN B 1 223 ? -3.780 30.928 9.630 1.00 30.53 231 GLN B CA 1
ATOM 4358 C C . GLN B 1 223 ? -2.834 32.071 9.359 1.00 29.69 231 GLN B C 1
ATOM 4359 O O . GLN B 1 223 ? -1.750 31.858 8.780 1.00 29.29 231 GLN B O 1
ATOM 4365 N N . ALA B 1 224 ? -3.270 33.280 9.691 1.00 28.81 232 ALA B N 1
ATOM 4366 C CA . ALA B 1 224 ? -2.472 34.484 9.443 1.00 28.92 232 ALA B CA 1
ATOM 4367 C C . ALA B 1 224 ? -2.061 34.943 10.818 1.00 29.42 232 ALA B C 1
ATOM 4368 O O . ALA B 1 224 ? -2.931 35.090 11.704 1.00 27.76 232 ALA B O 1
ATOM 4370 N N . ILE B 1 225 ? -0.749 35.135 11.024 1.00 29.30 233 ILE B N 1
ATOM 4371 C CA . ILE B 1 225 ? -0.244 35.436 12.365 1.00 28.91 233 ILE B CA 1
ATOM 4372 C C . ILE B 1 225 ? 0.499 36.758 12.238 1.00 28.66 233 ILE B C 1
ATOM 4373 O O . ILE B 1 225 ? 1.437 36.836 11.443 1.00 27.81 233 ILE B O 1
ATOM 4378 N N . LEU B 1 226 ? 0.109 37.778 13.009 1.00 27.12 234 LEU B N 1
ATOM 4379 C CA . LEU B 1 226 ? 0.703 39.118 12.848 1.00 28.32 234 LEU B CA 1
ATOM 4380 C C . LEU B 1 226 ? 1.144 39.588 14.206 1.00 28.33 234 LEU B C 1
ATOM 4381 O O . LEU B 1 226 ? 0.343 39.593 15.159 1.00 27.97 234 LEU B O 1
ATOM 4386 N N . TYR B 1 227 ? 2.434 39.917 14.314 1.00 27.95 235 TYR B N 1
ATOM 4387 C CA . TYR B 1 227 ? 2.992 40.176 15.628 1.00 27.81 235 TYR B CA 1
ATOM 4388 C C . TYR B 1 227 ? 4.111 41.174 15.564 1.00 27.27 235 TYR B C 1
ATOM 4389 O O . TYR B 1 227 ? 4.715 41.396 14.499 1.00 25.76 235 TYR B O 1
ATOM 4398 N N . GLY B 1 228 ? 4.400 41.760 16.708 1.00 25.75 236 GLY B N 1
ATOM 4399 C CA . GLY B 1 228 ? 5.327 42.875 16.788 1.00 27.90 236 GLY B CA 1
ATOM 4400 C C . GLY B 1 228 ? 5.688 43.104 18.236 1.00 29.39 236 GLY B C 1
ATOM 4401 O O . GLY B 1 228 ? 4.794 43.134 19.102 1.00 30.32 236 GLY B O 1
ATOM 4402 N N . GLY B 1 229 ? 6.986 43.215 18.511 1.00 29.71 237 GLY B N 1
ATOM 4403 C CA . GLY B 1 229 ? 7.440 43.716 19.835 1.00 28.97 237 GLY B CA 1
ATOM 4404 C C . GLY B 1 229 ? 8.333 44.939 19.794 1.00 28.88 237 GLY B C 1
ATOM 4405 O O . GLY B 1 229 ? 8.811 45.359 18.715 1.00 28.39 237 GLY B O 1
ATOM 4406 N N . SER B 1 230 ? 8.549 45.547 20.970 1.00 29.13 238 SER B N 1
ATOM 4407 C CA . SER B 1 230 ? 9.361 46.744 21.066 1.00 28.39 238 SER B CA 1
ATOM 4408 C C . SER B 1 230 ? 10.692 46.554 21.827 1.00 29.30 238 SER B C 1
ATOM 4409 O O . SER B 1 230 ? 11.401 47.533 22.073 1.00 28.53 238 SER B O 1
ATOM 4412 N N . ILE B 1 231 ? 11.019 45.317 22.203 1.00 28.28 239 ILE B N 1
ATOM 4413 C CA . ILE B 1 231 ? 12.290 45.005 22.873 1.00 29.01 239 ILE B CA 1
ATOM 4414 C C . ILE B 1 231 ? 12.895 43.874 22.095 1.00 27.67 239 ILE B C 1
ATOM 4415 O O . ILE B 1 231 ? 13.020 42.777 22.593 1.00 26.61 239 ILE B O 1
ATOM 4420 N N . VAL B 1 232 ? 13.259 44.160 20.849 1.00 28.57 240 VAL B N 1
ATOM 4421 C CA . VAL B 1 232 ? 13.679 43.131 19.940 1.00 29.37 240 VAL B CA 1
ATOM 4422 C C . VAL B 1 232 ? 14.993 43.556 19.294 1.00 30.38 240 VAL B C 1
ATOM 4423 O O . VAL B 1 232 ? 14.981 44.247 18.280 1.00 29.81 240 VAL B O 1
ATOM 4427 N N . PRO B 1 233 ? 16.136 43.144 19.893 1.00 30.71 241 PRO B N 1
ATOM 4428 C CA . PRO B 1 233 ? 17.435 43.598 19.346 1.00 30.58 241 PRO B CA 1
ATOM 4429 C C . PRO B 1 233 ? 17.620 43.182 17.889 1.00 30.50 241 PRO B C 1
ATOM 4430 O O . PRO B 1 233 ? 18.093 43.957 17.093 1.00 31.23 241 PRO B O 1
ATOM 4434 N N . ALA B 1 234 ? 17.252 41.965 17.522 1.00 32.26 242 ALA B N 1
ATOM 4435 C CA . ALA B 1 234 ? 17.372 41.600 16.103 1.00 34.40 242 ALA B CA 1
ATOM 4436 C C . ALA B 1 234 ? 16.124 40.921 15.635 1.00 35.31 242 ALA B C 1
ATOM 4437 O O . ALA B 1 234 ? 15.553 40.109 16.375 1.00 35.84 242 ALA B O 1
ATOM 4439 N N . ASN B 1 235 ? 15.690 41.309 14.431 1.00 35.96 243 ASN B N 1
ATOM 4440 C CA . ASN B 1 235 ? 14.450 40.836 13.835 1.00 36.32 243 ASN B CA 1
ATOM 4441 C C . ASN B 1 235 ? 14.657 39.487 13.178 1.00 35.45 243 ASN B C 1
ATOM 4442 O O . ASN B 1 235 ? 15.693 39.218 12.554 1.00 36.87 243 ASN B O 1
ATOM 4447 N N . GLY B 1 236 ? 13.666 38.638 13.258 1.00 33.20 244 GLY B N 1
ATOM 4448 C CA . GLY B 1 236 ? 13.702 37.460 12.409 1.00 33.08 244 GLY B CA 1
ATOM 4449 C C . GLY B 1 236 ? 13.160 37.878 11.057 1.00 31.72 244 GLY B C 1
ATOM 4450 O O . GLY B 1 236 ? 13.086 39.060 10.761 1.00 32.24 244 GLY B O 1
ATOM 4451 N N . PRO B 1 237 ? 12.762 36.921 10.226 1.00 31.54 245 PRO B N 1
ATOM 4452 C CA . PRO B 1 237 ? 12.104 37.317 8.986 1.00 30.93 245 PRO B CA 1
ATOM 4453 C C . PRO B 1 237 ? 10.833 38.182 9.210 1.00 30.48 245 PRO B C 1
ATOM 4454 O O . PRO B 1 237 ? 10.077 37.994 10.204 1.00 27.87 245 PRO B O 1
ATOM 4458 N N . ARG B 1 238 ? 10.663 39.165 8.335 1.00 29.82 246 ARG B N 1
ATOM 4459 C CA . ARG B 1 238 ? 9.432 39.985 8.256 1.00 29.72 246 ARG B CA 1
ATOM 4460 C C . ARG B 1 238 ? 8.281 39.089 7.776 1.00 29.23 246 ARG B C 1
ATOM 4461 O O . ARG B 1 238 ? 7.216 39.058 8.404 1.00 28.23 246 ARG B O 1
ATOM 4469 N N . TYR B 1 239 ? 8.514 38.346 6.699 1.00 29.24 247 TYR B N 1
ATOM 4470 C CA . TYR B 1 239 ? 7.527 37.401 6.131 1.00 29.66 247 TYR B CA 1
ATOM 4471 C C . TYR B 1 239 ? 7.990 35.961 6.149 1.00 29.26 247 TYR B C 1
ATOM 4472 O O . TYR B 1 239 ? 9.098 35.643 5.735 1.00 29.33 247 TYR B O 1
ATOM 4481 N N . GLN B 1 240 ? 7.090 35.092 6.568 1.00 29.84 248 GLN B N 1
ATOM 4482 C CA . GLN B 1 240 ? 7.232 33.670 6.368 1.00 31.07 248 GLN B CA 1
ATOM 4483 C C . GLN B 1 240 ? 5.901 33.179 5.860 1.00 30.99 248 GLN B C 1
ATOM 4484 O O . GLN B 1 240 ? 4.862 33.182 6.597 1.00 28.92 248 GLN B O 1
ATOM 4490 N N . ILE B 1 241 ? 5.919 32.726 4.609 1.00 30.89 249 ILE B N 1
ATOM 4491 C CA . ILE B 1 241 ? 4.685 32.320 3.954 1.00 31.00 249 ILE B CA 1
ATOM 4492 C C . ILE B 1 241 ? 4.786 30.910 3.382 1.00 31.81 249 ILE B C 1
ATOM 4493 O O . ILE B 1 241 ? 5.669 30.656 2.549 1.00 32.14 249 ILE B O 1
ATOM 4498 N N . HIS B 1 242 ? 3.875 30.029 3.787 1.00 30.67 250 HIS B N 1
ATOM 4499 C CA . HIS B 1 242 ? 3.901 28.614 3.389 1.00 32.48 250 HIS B CA 1
ATOM 4500 C C . HIS B 1 242 ? 2.649 28.235 2.630 1.00 33.31 250 HIS B C 1
ATOM 4501 O O . HIS B 1 242 ? 1.517 28.423 3.138 1.00 34.41 250 HIS B O 1
ATOM 4508 N N . GLY B 1 243 ? 2.847 27.702 1.425 1.00 35.06 251 GLY B N 1
ATOM 4509 C CA . GLY B 1 243 ? 1.746 27.175 0.588 1.00 36.22 251 GLY B CA 1
ATOM 4510 C C . GLY B 1 243 ? 1.883 25.684 0.283 1.00 38.36 251 GLY B C 1
ATOM 4511 O O . GLY B 1 243 ? 2.765 25.014 0.840 1.00 38.03 251 GLY B O 1
ATOM 4512 N N . LYS B 1 244 ? 1.060 25.146 -0.623 1.00 39.55 252 LYS B N 1
ATOM 4513 C CA . LYS B 1 244 ? 1.119 23.678 -0.872 1.00 41.37 252 LYS B CA 1
ATOM 4514 C C . LYS B 1 244 ? 2.487 23.134 -1.288 1.00 41.74 252 LYS B C 1
ATOM 4515 O O . LYS B 1 244 ? 2.839 22.030 -0.889 1.00 41.98 252 LYS B O 1
ATOM 4521 N N . ASP B 1 245 ? 3.282 23.953 -1.980 1.00 42.80 253 ASP B N 1
ATOM 4522 C CA . ASP B 1 245 ? 4.473 23.537 -2.749 1.00 43.04 253 ASP B CA 1
ATOM 4523 C C . ASP B 1 245 ? 5.698 24.359 -2.472 1.00 42.01 253 ASP B C 1
ATOM 4524 O O . ASP B 1 245 ? 6.813 23.997 -2.869 1.00 41.87 253 ASP B O 1
ATOM 4529 N N . SER B 1 246 ? 5.476 25.530 -1.884 1.00 40.73 254 SER B N 1
ATOM 4530 C CA . SER B 1 246 ? 6.514 26.529 -1.749 1.00 39.46 254 SER B CA 1
ATOM 4531 C C . SER B 1 246 ? 6.358 27.361 -0.476 1.00 38.34 254 SER B C 1
ATOM 4532 O O . SER B 1 246 ? 5.275 27.412 0.122 1.00 38.08 254 SER B O 1
ATOM 4535 N N . SER B 1 247 ? 7.467 27.987 -0.095 1.00 37.45 255 SER B N 1
ATOM 4536 C CA . SER B 1 247 ? 7.613 28.871 1.059 1.00 36.51 255 SER B CA 1
ATOM 4537 C C . SER B 1 247 ? 8.391 30.091 0.599 1.00 36.62 255 SER B C 1
ATOM 4538 O O . SER B 1 247 ? 9.379 29.963 -0.186 1.00 36.49 255 SER B O 1
ATOM 4541 N N . PHE B 1 248 ? 7.975 31.260 1.078 1.00 34.86 256 PHE B N 1
ATOM 4542 C CA . PHE B 1 248 ? 8.714 32.507 0.838 1.00 33.80 256 PHE B CA 1
ATOM 4543 C C . PHE B 1 248 ? 9.126 33.062 2.180 1.00 32.96 256 PHE B C 1
ATOM 4544 O O . PHE B 1 248 ? 8.270 33.267 3.058 1.00 31.92 256 PHE B O 1
ATOM 4552 N N . ILE B 1 249 ? 10.429 33.256 2.385 1.00 33.09 257 ILE B N 1
ATOM 4553 C CA . ILE B 1 249 ? 10.932 33.774 3.680 1.00 32.83 257 ILE B CA 1
ATOM 4554 C C . ILE B 1 249 ? 11.763 34.982 3.385 1.00 32.69 257 ILE B C 1
ATOM 4555 O O . ILE B 1 249 ? 12.681 34.905 2.560 1.00 33.82 257 ILE B O 1
ATOM 4560 N N . LYS B 1 250 ? 11.458 36.108 4.024 1.00 31.76 258 LYS B N 1
ATOM 4561 C CA . LYS B 1 250 ? 12.179 37.338 3.699 1.00 32.10 258 LYS B CA 1
ATOM 4562 C C . LYS B 1 250 ? 12.406 38.227 4.906 1.00 31.81 258 LYS B C 1
ATOM 4563 O O . LYS B 1 250 ? 11.483 38.407 5.733 1.00 31.53 258 LYS B O 1
ATOM 4569 N N . TYR B 1 251 ? 13.604 38.802 4.979 1.00 31.58 259 TYR B N 1
ATOM 4570 C CA . TYR B 1 251 ? 13.957 39.806 5.990 1.00 33.40 259 TYR B CA 1
ATOM 4571 C C . TYR B 1 251 ? 13.905 41.238 5.417 1.00 33.37 259 TYR B C 1
ATOM 4572 O O . TYR B 1 251 ? 13.963 41.439 4.215 1.00 34.89 259 TYR B O 1
ATOM 4581 N N . GLY B 1 252 ? 13.839 42.226 6.296 1.00 33.71 260 GLY B N 1
ATOM 4582 C CA . GLY B 1 252 ? 14.142 43.609 5.893 1.00 34.13 260 GLY B CA 1
ATOM 4583 C C . GLY B 1 252 ? 12.838 44.407 5.810 1.00 34.86 260 GLY B C 1
ATOM 4584 O O . GLY B 1 252 ? 11.727 43.862 5.982 1.00 33.11 260 GLY B O 1
ATOM 4585 N N . ILE B 1 253 ? 12.996 45.695 5.551 1.00 34.96 261 ILE B N 1
ATOM 4586 C CA . ILE B 1 253 ? 11.881 46.619 5.465 1.00 35.59 261 ILE B CA 1
ATOM 4587 C C . ILE B 1 253 ? 12.118 47.521 4.242 1.00 35.09 261 ILE B C 1
ATOM 4588 O O . ILE B 1 253 ? 13.270 47.757 3.840 1.00 33.96 261 ILE B O 1
ATOM 4593 N N . ASP B 1 254 ? 11.025 47.966 3.624 1.00 34.98 262 ASP B N 1
ATOM 4594 C CA . ASP B 1 254 ? 11.049 48.869 2.459 1.00 34.14 262 ASP B CA 1
ATOM 4595 C C . ASP B 1 254 ? 11.864 50.131 2.751 1.00 33.97 262 ASP B C 1
ATOM 4596 O O . ASP B 1 254 ? 11.737 50.708 3.830 1.00 34.09 262 ASP B O 1
ATOM 4601 N N . GLY B 1 255 ? 12.745 50.508 1.817 1.00 33.31 263 GLY B N 1
ATOM 4602 C CA . GLY B 1 255 ? 13.603 51.692 1.951 1.00 34.07 263 GLY B CA 1
ATOM 4603 C C . GLY B 1 255 ? 12.999 53.090 1.642 1.00 35.34 263 GLY B C 1
ATOM 4604 O O . GLY B 1 255 ? 13.630 54.106 1.926 1.00 35.55 263 GLY B O 1
ATOM 4605 N N . GLN B 1 256 ? 11.774 53.178 1.113 1.00 35.20 264 GLN B N 1
ATOM 4606 C CA . GLN B 1 256 ? 11.228 54.515 0.713 1.00 35.06 264 GLN B CA 1
ATOM 4607 C C . GLN B 1 256 ? 11.091 55.577 1.808 1.00 35.30 264 GLN B C 1
ATOM 4608 O O . GLN B 1 256 ? 11.487 56.731 1.614 1.00 34.28 264 GLN B O 1
ATOM 4614 N N . GLU B 1 257 ? 10.523 55.219 2.956 1.00 35.84 265 GLU B N 1
ATOM 4615 C CA . GLU B 1 257 ? 10.459 56.198 4.025 1.00 37.02 265 GLU B CA 1
ATOM 4616 C C . GLU B 1 257 ? 11.820 56.768 4.423 1.00 37.23 265 GLU B C 1
ATOM 4617 O O . GLU B 1 257 ? 11.914 57.953 4.697 1.00 37.03 265 GLU B O 1
ATOM 4623 N N . ASP B 1 258 ? 12.869 55.945 4.447 1.00 38.36 266 ASP B N 1
ATOM 4624 C CA . ASP B 1 258 ? 14.210 56.448 4.777 1.00 38.80 266 ASP B CA 1
ATOM 4625 C C . ASP B 1 258 ? 14.748 57.348 3.687 1.00 38.99 266 ASP B C 1
ATOM 4626 O O . ASP B 1 258 ? 15.375 58.357 3.990 1.00 39.27 266 ASP B O 1
ATOM 4631 N N . ALA B 1 259 ? 14.545 56.973 2.431 1.00 38.24 267 ALA B N 1
ATOM 4632 C CA . ALA B 1 259 ? 14.925 57.875 1.333 1.00 38.78 267 ALA B CA 1
ATOM 4633 C C . ALA B 1 259 ? 14.230 59.245 1.477 1.00 38.59 267 ALA B C 1
ATOM 4634 O O . ALA B 1 259 ? 14.876 60.288 1.323 1.00 37.68 267 ALA B O 1
ATOM 4636 N N . LEU B 1 260 ? 12.933 59.233 1.803 1.00 38.87 268 LEU B N 1
ATOM 4637 C CA . LEU B 1 260 ? 12.159 60.471 2.012 1.00 39.02 268 LEU B CA 1
ATOM 4638 C C . LEU B 1 260 ? 12.662 61.273 3.201 1.00 39.98 268 LEU B C 1
ATOM 4639 O O . LEU B 1 260 ? 12.716 62.490 3.136 1.00 39.40 268 LEU B O 1
ATOM 4644 N N . ARG B 1 261 ? 13.024 60.602 4.302 1.00 41.16 269 ARG B N 1
ATOM 4645 C CA . ARG B 1 261 ? 13.613 61.310 5.460 1.00 41.57 269 ARG B CA 1
ATOM 4646 C C . ARG B 1 261 ? 14.961 61.956 5.099 1.00 42.41 269 ARG B C 1
ATOM 4647 O O . ARG B 1 261 ? 15.291 63.016 5.607 1.00 42.25 269 ARG B O 1
ATOM 4655 N N . ALA B 1 262 ? 15.716 61.335 4.208 1.00 43.15 270 ALA B N 1
ATOM 4656 C CA . ALA B 1 262 ? 16.998 61.890 3.775 1.00 44.85 270 ALA B CA 1
ATOM 4657 C C . ALA B 1 262 ? 16.877 62.993 2.713 1.00 46.06 270 ALA B C 1
ATOM 4658 O O . ALA B 1 262 ? 17.878 63.335 2.068 1.00 47.50 270 ALA B O 1
ATOM 4660 N N . GLY B 1 263 ? 15.667 63.519 2.490 1.00 46.27 271 GLY B N 1
ATOM 4661 C CA . GLY B 1 263 ? 15.419 64.528 1.438 1.00 46.44 271 GLY B CA 1
ATOM 4662 C C . GLY B 1 263 ? 15.517 64.086 -0.019 1.00 46.90 271 GLY B C 1
ATOM 4663 O O . GLY B 1 263 ? 15.622 64.930 -0.908 1.00 47.67 271 GLY B O 1
ATOM 4664 N N . ARG B 1 264 ? 15.481 62.784 -0.298 1.00 47.34 272 ARG B N 1
ATOM 4665 C CA A ARG B 1 264 ? 15.488 62.310 -1.685 0.50 47.64 272 ARG B CA 1
ATOM 4666 C CA B ARG B 1 264 ? 15.477 62.272 -1.682 0.50 47.69 272 ARG B CA 1
ATOM 4667 C C . ARG B 1 264 ? 14.058 62.230 -2.237 1.00 47.95 272 ARG B C 1
ATOM 4668 O O . ARG B 1 264 ? 13.086 62.134 -1.479 1.00 47.84 272 ARG B O 1
ATOM 4683 N N . LYS B 1 265 ? 13.941 62.294 -3.555 1.00 48.54 273 LYS B N 1
ATOM 4684 C CA . LYS B 1 265 ? 12.656 62.304 -4.248 1.00 49.69 273 LYS B CA 1
ATOM 4685 C C . LYS B 1 265 ? 12.698 61.200 -5.256 1.00 49.07 273 LYS B C 1
ATOM 4686 O O . LYS B 1 265 ? 13.777 60.827 -5.660 1.00 48.50 273 LYS B O 1
ATOM 4692 N N . PRO B 1 266 ? 11.528 60.682 -5.676 1.00 49.40 274 PRO B N 1
ATOM 4693 C CA . PRO B 1 266 ? 11.499 59.726 -6.795 1.00 50.43 274 PRO B CA 1
ATOM 4694 C C . PRO B 1 266 ? 11.820 60.420 -8.132 1.00 52.01 274 PRO B C 1
ATOM 4695 O O . PRO B 1 266 ? 11.098 61.329 -8.530 1.00 51.87 274 PRO B O 1
ATOM 4699 N N . GLU B 1 267 ? 12.895 60.017 -8.805 1.00 53.26 275 GLU B N 1
ATOM 4700 C CA . GLU B 1 267 ? 13.320 60.732 -10.013 1.00 55.59 275 GLU B CA 1
ATOM 4701 C C . GLU B 1 267 ? 13.807 59.818 -11.104 1.00 56.23 275 GLU B C 1
ATOM 4702 O O . GLU B 1 267 ? 13.942 60.249 -12.252 1.00 56.61 275 GLU B O 1
ATOM 4708 N N . ASP B 1 268 ? 14.080 58.564 -10.748 1.00 56.86 276 ASP B N 1
ATOM 4709 C CA . ASP B 1 268 ? 14.456 57.550 -11.732 1.00 57.55 276 ASP B CA 1
ATOM 4710 C C . ASP B 1 268 ? 13.966 56.169 -11.302 1.00 57.67 276 ASP B C 1
ATOM 4711 O O . ASP B 1 268 ? 13.315 56.034 -10.254 1.00 57.80 276 ASP B O 1
ATOM 4716 N N . ASP B 1 269 ? 14.317 55.152 -12.095 1.00 57.30 277 ASP B N 1
ATOM 4717 C CA . ASP B 1 269 ? 13.857 53.763 -11.905 1.00 56.97 277 ASP B CA 1
ATOM 4718 C C . ASP B 1 269 ? 14.455 53.022 -10.698 1.00 55.14 277 ASP B C 1
ATOM 4719 O O . ASP B 1 269 ? 13.991 51.942 -10.330 1.00 55.11 277 ASP B O 1
ATOM 4724 N N . SER B 1 270 ? 15.480 53.603 -10.093 1.00 53.64 278 SER B N 1
ATOM 4725 C CA . SER B 1 270 ? 16.103 53.036 -8.902 1.00 51.88 278 SER B CA 1
ATOM 4726 C C . SER B 1 270 ? 15.361 53.411 -7.598 1.00 50.26 278 SER B C 1
ATOM 4727 O O . SER B 1 270 ? 15.800 53.047 -6.515 1.00 50.54 278 SER B O 1
ATOM 4730 N N . TRP B 1 271 ? 14.266 54.166 -7.692 1.00 48.00 279 TRP B N 1
ATOM 4731 C CA . TRP B 1 271 ? 13.466 54.456 -6.508 1.00 45.17 279 TRP B CA 1
ATOM 4732 C C . TRP B 1 271 ? 12.785 53.187 -5.982 1.00 43.88 279 TRP B C 1
ATOM 4733 O O . TRP B 1 271 ? 12.169 52.427 -6.748 1.00 43.03 279 TRP B O 1
ATOM 4744 N N . GLY B 1 272 ? 12.923 52.969 -4.672 1.00 43.29 280 GLY B N 1
ATOM 4745 C CA . GLY B 1 272 ? 12.254 51.860 -3.976 1.00 42.15 280 GLY B CA 1
ATOM 4746 C C . GLY B 1 272 ? 12.936 50.506 -4.105 1.00 41.48 280 GLY B C 1
ATOM 4747 O O . GLY B 1 272 ? 12.382 49.490 -3.671 1.00 41.29 280 GLY B O 1
ATOM 4748 N N . ALA B 1 273 ? 14.137 50.492 -4.699 1.00 41.37 281 ALA B N 1
ATOM 4749 C CA . ALA B 1 273 ? 14.916 49.252 -4.885 1.00 40.93 281 ALA B CA 1
ATOM 4750 C C . ALA B 1 273 ? 15.282 48.636 -3.523 1.00 40.67 281 ALA B C 1
ATOM 4751 O O . ALA B 1 273 ? 15.629 49.345 -2.580 1.00 38.29 281 ALA B O 1
ATOM 4753 N N . ASP B 1 274 ? 15.220 47.322 -3.449 1.00 40.69 282 ASP B N 1
ATOM 4754 C CA . ASP B 1 274 ? 15.609 46.616 -2.242 1.00 41.75 282 ASP B CA 1
ATOM 4755 C C . ASP B 1 274 ? 17.116 46.375 -2.278 1.00 43.32 282 ASP B C 1
ATOM 4756 O O . ASP B 1 274 ? 17.746 46.472 -3.344 1.00 43.31 282 ASP B O 1
ATOM 4761 N N . VAL B 1 275 ? 17.692 46.119 -1.109 1.00 44.62 283 VAL B N 1
ATOM 4762 C CA . VAL B 1 275 ? 19.098 45.737 -0.976 1.00 45.78 283 VAL B CA 1
ATOM 4763 C C . VAL B 1 275 ? 19.244 44.223 -1.270 1.00 45.90 283 VAL B C 1
ATOM 4764 O O . VAL B 1 275 ? 18.490 43.422 -0.723 1.00 46.14 283 VAL B O 1
ATOM 4768 N N . PRO B 1 276 ? 20.191 43.831 -2.156 1.00 45.93 284 PRO B N 1
ATOM 4769 C CA . PRO B 1 276 ? 20.407 42.415 -2.534 1.00 45.65 284 PRO B CA 1
ATOM 4770 C C . PRO B 1 276 ? 20.526 41.422 -1.376 1.00 45.15 284 PRO B C 1
ATOM 4771 O O . PRO B 1 276 ? 20.111 40.279 -1.517 1.00 45.12 284 PRO B O 1
ATOM 4775 N N . GLU B 1 277 ? 21.079 41.860 -0.248 1.00 44.84 285 GLU B N 1
ATOM 4776 C CA . GLU B 1 277 ? 21.238 40.986 0.912 1.00 45.53 285 GLU B CA 1
ATOM 4777 C C . GLU B 1 277 ? 19.879 40.639 1.494 1.00 44.41 285 GLU B C 1
ATOM 4778 O O . GLU B 1 277 ? 19.751 39.638 2.196 1.00 44.21 285 GLU B O 1
ATOM 4784 N N . PHE B 1 278 ? 18.859 41.438 1.163 1.00 42.76 286 PHE B N 1
ATOM 4785 C CA . PHE B 1 278 ? 17.545 41.300 1.806 1.00 41.93 286 PHE B CA 1
ATOM 4786 C C . PHE B 1 278 ? 16.505 40.697 0.905 1.00 41.35 286 PHE B C 1
ATOM 4787 O O . PHE B 1 278 ? 15.346 40.583 1.306 1.00 40.38 286 PHE B O 1
ATOM 4795 N N . TYR B 1 279 ? 16.909 40.313 -0.315 1.00 40.90 287 TYR B N 1
ATOM 4796 C CA . TYR B 1 279 ? 15.987 39.688 -1.258 1.00 40.96 287 TYR B CA 1
ATOM 4797 C C . TYR B 1 279 ? 15.442 38.428 -0.585 1.00 41.38 287 TYR B C 1
ATOM 4798 O O . TYR B 1 279 ? 16.194 37.735 0.134 1.00 41.42 287 TYR B O 1
ATOM 4807 N N . GLY B 1 280 ? 14.155 38.147 -0.790 1.00 40.43 288 GLY B N 1
ATOM 4808 C CA . GLY B 1 280 ? 13.532 36.967 -0.220 1.00 41.13 288 GLY B CA 1
ATOM 4809 C C . GLY B 1 280 ? 14.011 35.657 -0.843 1.00 41.37 288 GLY B C 1
ATOM 4810 O O . GLY B 1 280 ? 14.459 35.638 -1.987 1.00 40.76 288 GLY B O 1
ATOM 4811 N N . LYS B 1 281 ? 13.922 34.567 -0.081 1.00 41.20 289 LYS B N 1
ATOM 4812 C CA . LYS B 1 281 ? 14.161 33.223 -0.614 1.00 41.80 289 LYS B CA 1
ATOM 4813 C C . LYS B 1 281 ? 12.871 32.457 -0.799 1.00 41.50 289 LYS B C 1
ATOM 4814 O O . LYS B 1 281 ? 12.063 32.319 0.142 1.00 40.49 289 LYS B O 1
ATOM 4820 N N . LEU B 1 282 ? 12.685 31.973 -2.025 1.00 41.27 290 LEU B N 1
ATOM 4821 C CA . LEU B 1 282 ? 11.570 31.119 -2.373 1.00 42.89 290 LEU B CA 1
ATOM 4822 C C . LEU B 1 282 ? 12.083 29.693 -2.484 1.00 43.75 290 LEU B C 1
ATOM 4823 O O . LEU B 1 282 ? 13.019 29.413 -3.242 1.00 44.27 290 LEU B O 1
ATOM 4828 N N . THR B 1 283 ? 11.455 28.805 -1.730 1.00 44.42 291 THR B N 1
ATOM 4829 C CA . THR B 1 283 ? 11.760 27.383 -1.765 1.00 45.04 291 THR B CA 1
ATOM 4830 C C . THR B 1 283 ? 10.578 26.668 -2.391 1.00 45.77 291 THR B C 1
ATOM 4831 O O . THR B 1 283 ? 9.441 26.877 -1.958 1.00 45.27 291 THR B O 1
ATOM 4835 N N . THR B 1 284 ? 10.861 25.874 -3.435 1.00 46.59 292 THR B N 1
ATOM 4836 C CA . THR B 1 284 ? 9.840 25.090 -4.141 1.00 48.32 292 THR B CA 1
ATOM 4837 C C . THR B 1 284 ? 10.136 23.582 -4.129 1.00 49.39 292 THR B C 1
ATOM 4838 O O . THR B 1 284 ? 11.266 23.158 -4.387 1.00 49.61 292 THR B O 1
ATOM 4842 N N . ILE B 1 285 ? 9.115 22.795 -3.812 1.00 50.95 293 ILE B N 1
ATOM 4843 C CA . ILE B 1 285 ? 9.235 21.345 -3.828 1.00 53.21 293 ILE B CA 1
ATOM 4844 C C . ILE B 1 285 ? 8.289 20.682 -4.832 1.00 54.53 293 ILE B C 1
ATOM 4845 O O . ILE B 1 285 ? 7.063 20.710 -4.662 1.00 54.78 293 ILE B O 1
ATOM 4850 N N . ARG B 1 286 ? 8.885 20.083 -5.864 1.00 55.87 294 ARG B N 1
ATOM 4851 C CA . ARG B 1 286 ? 8.185 19.192 -6.808 1.00 57.57 294 ARG B CA 1
ATOM 4852 C C . ARG B 1 286 ? 8.652 17.757 -6.538 1.00 58.74 294 ARG B C 1
ATOM 4853 O O . ARG B 1 286 ? 9.818 17.407 -6.789 1.00 58.86 294 ARG B O 1
ATOM 4855 N N . GLY B 1 287 ? 7.750 16.946 -5.986 1.00 59.77 295 GLY B N 1
ATOM 4856 C CA . GLY B 1 287 ? 8.062 15.565 -5.627 1.00 61.34 295 GLY B CA 1
ATOM 4857 C C . GLY B 1 287 ? 9.217 15.406 -4.650 1.00 62.06 295 GLY B C 1
ATOM 4858 O O . GLY B 1 287 ? 9.069 15.627 -3.446 1.00 62.50 295 GLY B O 1
ATOM 4859 N N . SER B 1 288 ? 10.374 15.022 -5.173 1.00 62.57 296 SER B N 1
ATOM 4860 C CA . SER B 1 288 ? 11.543 14.714 -4.340 1.00 62.45 296 SER B CA 1
ATOM 4861 C C . SER B 1 288 ? 12.520 15.874 -4.320 1.00 62.29 296 SER B C 1
ATOM 4862 O O . SER B 1 288 ? 13.308 16.013 -3.381 1.00 62.60 296 SER B O 1
ATOM 4865 N N . ASP B 1 289 ? 12.468 16.704 -5.359 1.00 61.83 297 ASP B N 1
ATOM 4866 C CA . ASP B 1 289 ? 13.424 17.801 -5.513 1.00 61.19 297 ASP B CA 1
ATOM 4867 C C . ASP B 1 289 ? 12.990 19.122 -4.836 1.00 60.15 297 ASP B C 1
ATOM 4868 O O . ASP B 1 289 ? 11.840 19.560 -4.947 1.00 59.11 297 ASP B O 1
ATOM 4873 N N . LYS B 1 290 ? 13.944 19.726 -4.135 1.00 59.02 298 LYS B N 1
ATOM 4874 C CA . LYS B 1 290 ? 13.730 20.910 -3.322 1.00 58.50 298 LYS B CA 1
ATOM 4875 C C . LYS B 1 290 ? 14.691 21.969 -3.841 1.00 57.90 298 LYS B C 1
ATOM 4876 O O . LYS B 1 290 ? 15.904 21.782 -3.826 1.00 57.90 298 LYS B O 1
ATOM 4882 N N . LYS B 1 291 ? 14.131 23.065 -4.339 1.00 56.98 299 LYS B N 1
ATOM 4883 C CA . LYS B 1 291 ? 14.899 24.112 -5.004 1.00 56.21 299 LYS B CA 1
ATOM 4884 C C . LYS B 1 291 ? 14.749 25.410 -4.194 1.00 54.98 299 LYS B C 1
ATOM 4885 O O . LYS B 1 291 ? 13.645 25.741 -3.786 1.00 54.86 299 LYS B O 1
ATOM 4891 N N . THR B 1 292 ? 15.855 26.109 -3.935 1.00 53.62 300 THR B N 1
ATOM 4892 C CA . THR B 1 292 ? 15.804 27.429 -3.294 1.00 52.79 300 THR B CA 1
ATOM 4893 C C . THR B 1 292 ? 16.287 28.523 -4.244 1.00 52.36 300 THR B C 1
ATOM 4894 O O . THR B 1 292 ? 17.353 28.408 -4.830 1.00 51.81 300 THR B O 1
ATOM 4898 N N . GLU B 1 293 ? 15.500 29.589 -4.374 1.00 51.67 301 GLU B N 1
ATOM 4899 C CA . GLU B 1 293 ? 15.795 30.689 -5.301 1.00 51.32 301 GLU B CA 1
ATOM 4900 C C . GLU B 1 293 ? 15.766 32.036 -4.569 1.00 50.40 301 GLU B C 1
ATOM 4901 O O . GLU B 1 293 ? 14.857 32.290 -3.779 1.00 50.30 301 GLU B O 1
ATOM 4907 N N . THR B 1 294 ? 16.746 32.891 -4.821 1.00 49.27 302 THR B N 1
ATOM 4908 C CA . THR B 1 294 ? 16.724 34.267 -4.335 1.00 48.85 302 THR B CA 1
ATOM 4909 C C . THR B 1 294 ? 15.904 35.126 -5.310 1.00 48.51 302 THR B C 1
ATOM 4910 O O . THR B 1 294 ? 16.235 35.185 -6.495 1.00 48.54 302 THR B O 1
ATOM 4914 N N . ILE B 1 295 ? 14.832 35.770 -4.820 1.00 47.56 303 ILE B N 1
ATOM 4915 C CA . ILE B 1 295 ? 13.932 36.581 -5.667 1.00 46.09 303 ILE B CA 1
ATOM 4916 C C . ILE B 1 295 ? 14.243 38.084 -5.558 1.00 46.25 303 ILE B C 1
ATOM 4917 O O . ILE B 1 295 ? 14.034 38.683 -4.490 1.00 45.58 303 ILE B O 1
ATOM 4922 N N . PRO B 1 296 ? 14.764 38.704 -6.649 1.00 45.26 304 PRO B N 1
ATOM 4923 C CA . PRO B 1 296 ? 15.002 40.156 -6.562 1.00 45.12 304 PRO B CA 1
ATOM 4924 C C . PRO B 1 296 ? 13.664 40.875 -6.350 1.00 44.53 304 PRO B C 1
ATOM 4925 O O . PRO B 1 296 ? 12.691 40.565 -7.020 1.00 44.20 304 PRO B O 1
ATOM 4929 N N . SER B 1 297 ? 13.603 41.773 -5.370 1.00 44.38 305 SER B N 1
ATOM 4930 C CA . SER B 1 297 ? 12.340 42.412 -4.999 1.00 43.82 305 SER B CA 1
ATOM 4931 C C . SER B 1 297 ? 11.854 43.377 -6.092 1.00 43.51 305 SER B C 1
ATOM 4932 O O . SER B 1 297 ? 12.661 44.076 -6.683 1.00 43.43 305 SER B O 1
ATOM 4935 N N . VAL B 1 298 ? 10.553 43.407 -6.366 1.00 43.69 306 VAL B N 1
ATOM 4936 C CA . VAL B 1 298 ? 9.940 44.483 -7.183 1.00 43.42 306 VAL B CA 1
ATOM 4937 C C . VAL B 1 298 ? 10.222 45.805 -6.459 1.00 43.12 306 VAL B C 1
ATOM 4938 O O . VAL B 1 298 ? 10.148 45.846 -5.231 1.00 44.03 306 VAL B O 1
ATOM 4942 N N . ASN B 1 299 ? 10.578 46.856 -7.189 1.00 42.20 307 ASN B N 1
ATOM 4943 C CA . ASN B 1 299 ? 10.810 48.172 -6.596 1.00 41.80 307 ASN B CA 1
ATOM 4944 C C . ASN B 1 299 ? 9.563 48.676 -5.862 1.00 40.52 307 ASN B C 1
ATOM 4945 O O . ASN B 1 299 ? 8.473 48.485 -6.331 1.00 40.80 307 ASN B O 1
ATOM 4950 N N . GLY B 1 300 ? 9.728 49.277 -4.690 1.00 40.62 308 GLY B N 1
ATOM 4951 C CA . GLY B 1 300 ? 8.587 49.870 -3.982 1.00 40.34 308 GLY B CA 1
ATOM 4952 C C . GLY B 1 300 ? 8.116 51.105 -4.750 1.00 40.24 308 GLY B C 1
ATOM 4953 O O . GLY B 1 300 ? 8.942 51.809 -5.368 1.00 40.95 308 GLY B O 1
ATOM 4954 N N . SER B 1 301 ? 6.815 51.384 -4.707 1.00 39.28 309 SER B N 1
ATOM 4955 C CA . SER B 1 301 ? 6.212 52.421 -5.583 1.00 39.00 309 SER B CA 1
ATOM 4956 C C . SER B 1 301 ? 5.079 53.190 -4.908 1.00 37.89 309 SER B C 1
ATOM 4957 O O . SER B 1 301 ? 3.904 53.003 -5.262 1.00 37.90 309 SER B O 1
ATOM 4960 N N . TYR B 1 302 ? 5.406 54.025 -3.917 1.00 37.11 310 TYR B N 1
ATOM 4961 C CA . TYR B 1 302 ? 4.371 54.768 -3.194 1.00 36.86 310 TYR B CA 1
ATOM 4962 C C . TYR B 1 302 ? 3.639 55.764 -4.127 1.00 36.74 310 TYR B C 1
ATOM 4963 O O . TYR B 1 302 ? 2.491 56.111 -3.879 1.00 35.86 310 TYR B O 1
ATOM 4972 N N . LEU B 1 303 ? 4.328 56.232 -5.164 1.00 36.25 311 LEU B N 1
ATOM 4973 C CA . LEU B 1 303 ? 3.720 57.104 -6.198 1.00 37.42 311 LEU B CA 1
ATOM 4974 C C . LEU B 1 303 ? 2.446 56.502 -6.743 1.00 37.48 311 LEU B C 1
ATOM 4975 O O . LEU B 1 303 ? 1.487 57.240 -7.069 1.00 38.02 311 LEU B O 1
ATOM 4980 N N . THR B 1 304 ? 2.426 55.167 -6.830 1.00 37.05 312 THR B N 1
ATOM 4981 C CA . THR B 1 304 ? 1.303 54.468 -7.426 1.00 36.45 312 THR B CA 1
ATOM 4982 C C . THR B 1 304 ? -0.006 54.832 -6.713 1.00 37.16 312 THR B C 1
ATOM 4983 O O . THR B 1 304 ? -1.017 55.068 -7.392 1.00 36.96 312 THR B O 1
ATOM 4987 N N . TYR B 1 305 ? 0.002 54.914 -5.371 1.00 35.77 313 TYR B N 1
ATOM 4988 C CA . TYR B 1 305 ? -1.200 55.342 -4.656 1.00 35.28 313 TYR B CA 1
ATOM 4989 C C . TYR B 1 305 ? -1.692 56.706 -5.216 1.00 35.49 313 TYR B C 1
ATOM 4990 O O . TYR B 1 305 ? -2.880 56.894 -5.482 1.00 34.46 313 TYR B O 1
ATOM 4999 N N . TYR B 1 306 ? -0.785 57.651 -5.411 1.00 35.12 314 TYR B N 1
ATOM 5000 C CA . TYR B 1 306 ? -1.261 58.956 -5.846 1.00 35.81 314 TYR B CA 1
ATOM 5001 C C . TYR B 1 306 ? -1.638 59.050 -7.345 1.00 36.31 314 TYR B C 1
ATOM 5002 O O . TYR B 1 306 ? -2.501 59.831 -7.697 1.00 36.17 314 TYR B O 1
ATOM 5011 N N . ARG B 1 307 ? -0.979 58.285 -8.212 1.00 37.64 315 ARG B N 1
ATOM 5012 C CA . ARG B 1 307 ? -1.399 58.219 -9.620 1.00 39.12 315 ARG B CA 1
ATOM 5013 C C . ARG B 1 307 ? -2.803 57.628 -9.703 1.00 39.73 315 ARG B C 1
ATOM 5014 O O . ARG B 1 307 ? -3.629 58.056 -10.526 1.00 40.23 315 ARG B O 1
ATOM 5022 N N . LYS B 1 308 ? -3.092 56.678 -8.825 1.00 39.85 316 LYS B N 1
ATOM 5023 C CA . LYS B 1 308 ? -4.416 56.072 -8.795 1.00 40.55 316 LYS B CA 1
ATOM 5024 C C . LYS B 1 308 ? -5.488 57.009 -8.243 1.00 39.55 316 LYS B C 1
ATOM 5025 O O . LYS B 1 308 ? -6.584 57.067 -8.804 1.00 39.56 316 LYS B O 1
ATOM 5031 N N . ILE B 1 309 ? -5.181 57.740 -7.169 1.00 38.47 317 ILE B N 1
ATOM 5032 C CA . ILE B 1 309 ? -6.095 58.741 -6.648 1.00 37.74 317 ILE B CA 1
ATOM 5033 C C . ILE B 1 309 ? -6.458 59.773 -7.761 1.00 38.21 317 ILE B C 1
ATOM 5034 O O . ILE B 1 309 ? -7.614 60.135 -7.923 1.00 37.87 317 ILE B O 1
ATOM 5039 N N . ALA B 1 310 ? -5.459 60.229 -8.503 1.00 38.69 318 ALA B N 1
ATOM 5040 C CA . ALA B 1 310 ? -5.681 61.125 -9.627 1.00 40.04 318 ALA B CA 1
ATOM 5041 C C . ALA B 1 310 ? -6.647 60.512 -10.665 1.00 41.32 318 ALA B C 1
ATOM 5042 O O . ALA B 1 310 ? -7.555 61.201 -11.170 1.00 41.38 318 ALA B O 1
ATOM 5044 N N . GLU B 1 311 ? -6.491 59.218 -10.942 1.00 41.89 319 GLU B N 1
ATOM 5045 C CA . GLU B 1 311 ? -7.414 58.503 -11.855 1.00 42.58 319 GLU B CA 1
ATOM 5046 C C . GLU B 1 311 ? -8.825 58.321 -11.298 1.00 42.67 319 GLU B C 1
ATOM 5047 O O . GLU B 1 311 ? -9.783 58.353 -12.079 1.00 42.95 319 GLU B O 1
ATOM 5053 N N . SER B 1 312 ? -8.985 58.184 -9.972 1.00 41.91 320 SER B N 1
ATOM 5054 C CA . SER B 1 312 ? -10.324 58.196 -9.378 1.00 41.59 320 SER B CA 1
ATOM 5055 C C . SER B 1 312 ? -11.012 59.555 -9.506 1.00 41.97 320 SER B C 1
ATOM 5056 O O . SER B 1 312 ? -12.198 59.618 -9.795 1.00 41.55 320 SER B O 1
ATOM 5059 N N . ILE B 1 313 ? -10.271 60.626 -9.243 1.00 41.24 321 ILE B N 1
ATOM 5060 C CA . ILE B 1 313 ? -10.833 61.977 -9.247 1.00 41.71 321 ILE B CA 1
ATOM 5061 C C . ILE B 1 313 ? -11.303 62.403 -10.659 1.00 42.41 321 ILE B C 1
ATOM 5062 O O . ILE B 1 313 ? -12.440 62.866 -10.821 1.00 41.91 321 ILE B O 1
ATOM 5067 N N . ARG B 1 314 ? -10.415 62.224 -11.645 1.00 42.95 322 ARG B N 1
ATOM 5068 C CA . ARG B 1 314 ? -10.589 62.704 -13.016 1.00 44.32 322 ARG B CA 1
ATOM 5069 C C . ARG B 1 314 ? -11.394 61.740 -13.934 1.00 45.51 322 ARG B C 1
ATOM 5070 O O . ARG B 1 314 ? -12.192 62.193 -14.777 1.00 46.38 322 ARG B O 1
ATOM 5078 N N . GLU B 1 315 ? -11.164 60.429 -13.771 1.00 45.97 323 GLU B N 1
ATOM 5079 C CA A GLU B 1 315 ? -11.650 59.397 -14.678 0.50 46.02 323 GLU B CA 1
ATOM 5080 C CA B GLU B 1 315 ? -11.722 59.421 -14.693 0.50 45.95 323 GLU B CA 1
ATOM 5081 C C . GLU B 1 315 ? -12.724 58.527 -14.005 1.00 45.88 323 GLU B C 1
ATOM 5082 O O . GLU B 1 315 ? -13.391 57.746 -14.663 1.00 46.72 323 GLU B O 1
ATOM 5093 N N . GLY B 1 316 ? -12.868 58.651 -12.683 1.00 44.71 324 GLY B N 1
ATOM 5094 C CA . GLY B 1 316 ? -13.864 57.843 -11.954 1.00 43.64 324 GLY B CA 1
ATOM 5095 C C . GLY B 1 316 ? -13.490 56.377 -11.691 1.00 42.96 324 GLY B C 1
ATOM 5096 O O . GLY B 1 316 ? -14.311 55.605 -11.146 1.00 42.38 324 GLY B O 1
ATOM 5097 N N . ALA B 1 317 ? -12.267 55.989 -12.076 1.00 41.94 325 ALA B N 1
ATOM 5098 C CA . ALA B 1 317 ? -11.678 54.678 -11.701 1.00 41.19 325 ALA B CA 1
ATOM 5099 C C . ALA B 1 317 ? -11.802 54.376 -10.204 1.00 40.52 325 ALA B C 1
ATOM 5100 O O . ALA B 1 317 ? -11.838 55.281 -9.367 1.00 39.63 325 ALA B O 1
ATOM 5102 N N . ALA B 1 318 ? -11.882 53.091 -9.874 1.00 39.79 326 ALA B N 1
ATOM 5103 C CA . ALA B 1 318 ? -12.026 52.655 -8.482 1.00 38.48 326 ALA B CA 1
ATOM 5104 C C . ALA B 1 318 ? -10.790 53.093 -7.687 1.00 37.32 326 ALA B C 1
ATOM 5105 O O . ALA B 1 318 ? -9.653 53.195 -8.228 1.00 35.41 326 ALA B O 1
ATOM 5107 N N . LEU B 1 319 ? -11.025 53.403 -6.419 1.00 36.73 327 LEU B N 1
ATOM 5108 C CA . LEU B 1 319 ? -9.980 53.976 -5.528 1.00 36.19 327 LEU B CA 1
ATOM 5109 C C . LEU B 1 319 ? -8.898 52.966 -5.178 1.00 37.03 327 LEU B C 1
ATOM 5110 O O . LEU B 1 319 ? -9.216 51.777 -4.975 1.00 38.28 327 LEU B O 1
ATOM 5115 N N . PRO B 1 320 ? -7.628 53.428 -5.033 1.00 36.49 328 PRO B N 1
ATOM 5116 C CA . PRO B 1 320 ? -6.533 52.516 -4.651 1.00 36.43 328 PRO B CA 1
ATOM 5117 C C . PRO B 1 320 ? -6.710 51.864 -3.258 1.00 36.21 328 PRO B C 1
ATOM 5118 O O . PRO B 1 320 ? -6.316 50.693 -3.067 1.00 36.89 328 PRO B O 1
ATOM 5122 N N . VAL B 1 321 ? -7.287 52.604 -2.320 1.00 34.32 329 VAL B N 1
ATOM 5123 C CA . VAL B 1 321 ? -7.679 52.064 -1.016 1.00 33.99 329 VAL B CA 1
ATOM 5124 C C . VAL B 1 321 ? -9.042 52.686 -0.764 1.00 34.25 329 VAL B C 1
ATOM 5125 O O . VAL B 1 321 ? -9.189 53.881 -0.972 1.00 35.06 329 VAL B O 1
ATOM 5129 N N . THR B 1 322 ? -10.018 51.928 -0.267 1.00 34.75 330 THR B N 1
ATOM 5130 C CA . THR B 1 322 ? -11.367 52.461 -0.085 1.00 35.43 330 THR B CA 1
ATOM 5131 C C . THR B 1 322 ? -11.650 52.665 1.394 1.00 35.90 330 THR B C 1
ATOM 5132 O O . THR B 1 322 ? -10.971 52.103 2.228 1.00 35.11 330 THR B O 1
ATOM 5136 N N . ALA B 1 323 ? -12.694 53.425 1.713 1.00 35.99 331 ALA B N 1
ATOM 5137 C CA . ALA B 1 323 ? -13.060 53.700 3.077 1.00 37.26 331 ALA B CA 1
ATOM 5138 C C . ALA B 1 323 ? -13.410 52.417 3.810 1.00 36.97 331 ALA B C 1
ATOM 5139 O O . ALA B 1 323 ? -13.011 52.254 4.973 1.00 38.73 331 ALA B O 1
ATOM 5141 N N . GLU B 1 324 ? -14.162 51.545 3.135 1.00 36.36 332 GLU B N 1
ATOM 5142 C CA . GLU B 1 324 ? -14.518 50.206 3.621 1.00 36.81 332 GLU B CA 1
ATOM 5143 C C . GLU B 1 324 ? -13.297 49.368 4.039 1.00 35.83 332 GLU B C 1
ATOM 5144 O O . GLU B 1 324 ? -13.319 48.734 5.087 1.00 35.16 332 GLU B O 1
ATOM 5150 N N . GLU B 1 325 ? -12.279 49.331 3.181 1.00 34.31 333 GLU B N 1
ATOM 5151 C CA . GLU B 1 325 ? -11.053 48.601 3.496 1.00 34.86 333 GLU B CA 1
ATOM 5152 C C . GLU B 1 325 ? -10.360 49.227 4.729 1.00 34.66 333 GLU B C 1
ATOM 5153 O O . GLU B 1 325 ? -9.974 48.505 5.641 1.00 34.76 333 GLU B O 1
ATOM 5159 N N . GLY B 1 326 ? -10.310 50.564 4.783 1.00 34.24 334 GLY B N 1
ATOM 5160 C CA . GLY B 1 326 ? -9.828 51.287 5.961 1.00 34.34 334 GLY B CA 1
ATOM 5161 C C . GLY B 1 326 ? -10.583 50.894 7.214 1.00 34.74 334 GLY B C 1
ATOM 5162 O O . GLY B 1 326 ? -9.984 50.576 8.250 1.00 34.88 334 GLY B O 1
ATOM 5163 N N . ILE B 1 327 ? -11.914 50.904 7.140 1.00 33.99 335 ILE B N 1
ATOM 5164 C CA . ILE B 1 327 ? -12.727 50.548 8.305 1.00 33.09 335 ILE B CA 1
ATOM 5165 C C . ILE B 1 327 ? -12.448 49.077 8.699 1.00 33.70 335 ILE B C 1
ATOM 5166 O O . ILE B 1 327 ? -12.468 48.732 9.886 1.00 33.24 335 ILE B O 1
ATOM 5171 N N . ASN B 1 328 ? -12.220 48.210 7.715 1.00 32.85 336 ASN B N 1
ATOM 5172 C CA . ASN B 1 328 ? -12.019 46.799 8.060 1.00 34.48 336 ASN B CA 1
ATOM 5173 C C . ASN B 1 328 ? -10.785 46.553 8.948 1.00 33.13 336 ASN B C 1
ATOM 5174 O O . ASN B 1 328 ? -10.803 45.675 9.822 1.00 33.51 336 ASN B O 1
ATOM 5179 N N . VAL B 1 329 ? -9.757 47.361 8.725 1.00 32.75 337 VAL B N 1
ATOM 5180 C CA . VAL B 1 329 ? -8.510 47.352 9.539 1.00 31.31 337 VAL B CA 1
ATOM 5181 C C . VAL B 1 329 ? -8.824 47.682 10.973 1.00 32.05 337 VAL B C 1
ATOM 5182 O O . VAL B 1 329 ? -8.373 46.990 11.906 1.00 32.57 337 VAL B O 1
ATOM 5186 N N . ILE B 1 330 ? -9.617 48.731 11.147 1.00 30.66 338 ILE B N 1
ATOM 5187 C CA . ILE B 1 330 ? -10.042 49.145 12.480 1.00 31.36 338 ILE B CA 1
ATOM 5188 C C . ILE B 1 330 ? -10.881 48.086 13.138 1.00 30.36 338 ILE B C 1
ATOM 5189 O O . ILE B 1 330 ? -10.747 47.845 14.311 1.00 31.60 338 ILE B O 1
ATOM 5194 N N . ARG B 1 331 ? -11.732 47.426 12.362 1.00 31.96 339 ARG B N 1
ATOM 5195 C CA . ARG B 1 331 ? -12.529 46.311 12.858 1.00 32.56 339 ARG B CA 1
ATOM 5196 C C . ARG B 1 331 ? -11.641 45.186 13.413 1.00 31.79 339 ARG B C 1
ATOM 5197 O O . ARG B 1 331 ? -11.945 44.592 14.456 1.00 29.88 339 ARG B O 1
ATOM 5205 N N . ILE B 1 332 ? -10.542 44.890 12.709 1.00 29.89 340 ILE B N 1
ATOM 5206 C CA . ILE B 1 332 ? -9.654 43.821 13.182 1.00 29.65 340 ILE B CA 1
ATOM 5207 C C . ILE B 1 332 ? -8.947 44.292 14.428 1.00 29.72 340 ILE B C 1
ATOM 5208 O O . ILE B 1 332 ? -8.790 43.510 15.362 1.00 30.29 340 ILE B O 1
ATOM 5213 N N . ILE B 1 333 ? -8.525 45.568 14.444 1.00 30.26 341 ILE B N 1
ATOM 5214 C CA . ILE B 1 333 ? -7.830 46.134 15.612 1.00 30.61 341 ILE B CA 1
ATOM 5215 C C . ILE B 1 333 ? -8.714 46.089 16.878 1.00 31.42 341 ILE B C 1
ATOM 5216 O O . ILE B 1 333 ? -8.252 45.654 17.930 1.00 30.93 341 ILE B O 1
ATOM 5221 N N . GLU B 1 334 ? -9.993 46.461 16.754 1.00 32.13 342 GLU B N 1
ATOM 5222 C CA . GLU B 1 334 ? -10.917 46.452 17.908 1.00 33.39 342 GLU B CA 1
ATOM 5223 C C . GLU B 1 334 ? -11.204 45.063 18.413 1.00 32.34 342 GLU B C 1
ATOM 5224 O O . GLU B 1 334 ? -11.293 44.838 19.626 1.00 34.22 342 GLU B O 1
ATOM 5230 N N . ALA B 1 335 ? -11.321 44.117 17.495 1.00 32.28 343 ALA B N 1
ATOM 5231 C CA . ALA B 1 335 ? -11.548 42.712 17.870 1.00 32.28 343 ALA B CA 1
ATOM 5232 C C . ALA B 1 335 ? -10.322 42.087 18.573 1.00 31.73 343 ALA B C 1
ATOM 5233 O O . ALA B 1 335 ? -10.462 41.307 19.509 1.00 30.79 343 ALA B O 1
ATOM 5235 N N . ALA B 1 336 ? -9.135 42.436 18.096 1.00 31.70 344 ALA B N 1
ATOM 5236 C CA . ALA B 1 336 ? -7.876 42.071 18.788 1.00 31.59 344 ALA B CA 1
ATOM 5237 C C . ALA B 1 336 ? -7.848 42.597 20.215 1.00 31.50 344 ALA B C 1
ATOM 5238 O O . ALA B 1 336 ? -7.458 41.873 21.131 1.00 31.80 344 ALA B O 1
ATOM 5240 N N . MET B 1 337 ? -8.242 43.858 20.399 1.00 31.67 345 MET B N 1
ATOM 5241 C CA . MET B 1 337 ? -8.203 44.492 21.732 1.00 32.81 345 MET B CA 1
ATOM 5242 C C . MET B 1 337 ? -9.186 43.799 22.644 1.00 33.20 345 MET B C 1
ATOM 5243 O O . MET B 1 337 ? -8.899 43.503 23.812 1.00 33.02 345 MET B O 1
ATOM 5248 N N . GLU B 1 338 ? -10.341 43.491 22.065 1.00 34.11 346 GLU B N 1
ATOM 5249 C CA . GLU B 1 338 ? -11.415 42.798 22.760 1.00 35.08 346 GLU B CA 1
ATOM 5250 C C . GLU B 1 338 ? -11.025 41.335 23.073 1.00 34.13 346 GLU B C 1
ATOM 5251 O O . GLU B 1 338 ? -11.245 40.839 24.205 1.00 34.03 346 GLU B O 1
ATOM 5257 N N . SER B 1 339 ? -10.382 40.669 22.109 1.00 33.11 347 SER B N 1
ATOM 5258 C CA . SER B 1 339 ? -9.849 39.318 22.344 1.00 32.36 347 SER B CA 1
ATOM 5259 C C . SER B 1 339 ? -8.892 39.310 23.536 1.00 32.65 347 SER B C 1
ATOM 5260 O O . SER B 1 339 ? -9.009 38.485 24.453 1.00 31.73 347 SER B O 1
ATOM 5263 N N . SER B 1 340 ? -7.982 40.288 23.543 1.00 32.96 348 SER B N 1
ATOM 5264 C CA . SER B 1 340 ? -6.970 40.425 24.578 1.00 33.76 348 SER B CA 1
ATOM 5265 C C . SER B 1 340 ? -7.599 40.710 25.930 1.00 34.55 348 SER B C 1
ATOM 5266 O O . SER B 1 340 ? -7.286 40.071 26.926 1.00 33.89 348 SER B O 1
ATOM 5269 N N . LYS B 1 341 ? -8.522 41.655 25.945 1.00 35.71 349 LYS B N 1
ATOM 5270 C CA . LYS B 1 341 ? -9.237 41.993 27.180 1.00 37.42 349 LYS B CA 1
ATOM 5271 C C . LYS B 1 341 ? -10.104 40.871 27.728 1.00 36.95 349 LYS B C 1
ATOM 5272 O O . LYS B 1 341 ? -10.064 40.581 28.924 1.00 37.12 349 LYS B O 1
ATOM 5278 N N . GLU B 1 342 ? -10.861 40.200 26.868 1.00 37.52 350 GLU B N 1
ATOM 5279 C CA . GLU B 1 342 ? -11.748 39.128 27.359 1.00 38.50 350 GLU B CA 1
ATOM 5280 C C . GLU B 1 342 ? -11.064 37.753 27.435 1.00 37.95 350 GLU B C 1
ATOM 5281 O O . GLU B 1 342 ? -11.680 36.764 27.872 1.00 36.38 350 GLU B O 1
ATOM 5287 N N . LYS B 1 343 ? -9.815 37.687 26.949 1.00 36.25 351 LYS B N 1
ATOM 5288 C CA . LYS B 1 343 ? -9.076 36.445 26.936 1.00 35.35 351 LYS B CA 1
ATOM 5289 C C . LYS B 1 343 ? -9.790 35.356 26.197 1.00 34.03 351 LYS B C 1
ATOM 5290 O O . LYS B 1 343 ? -9.824 34.228 26.677 1.00 34.49 351 LYS B O 1
ATOM 5296 N N . ARG B 1 344 ? -10.345 35.654 25.034 1.00 33.03 352 ARG B N 1
ATOM 5297 C CA . ARG B 1 344 ? -11.016 34.630 24.259 1.00 33.24 352 ARG B CA 1
ATOM 5298 C C . ARG B 1 344 ? -10.958 34.985 22.802 1.00 33.53 352 ARG B C 1
ATOM 5299 O O . ARG B 1 344 ? -10.645 36.124 22.437 1.00 33.40 352 ARG B O 1
ATOM 5307 N N . THR B 1 345 ? -11.296 34.030 21.954 1.00 34.23 353 THR B N 1
ATOM 5308 C CA . THR B 1 345 ? -11.372 34.305 20.524 1.00 35.80 353 THR B CA 1
ATOM 5309 C C . THR B 1 345 ? -12.628 35.147 20.235 1.00 37.84 353 THR B C 1
ATOM 5310 O O . THR B 1 345 ? -13.700 34.884 20.794 1.00 37.77 353 THR B O 1
ATOM 5314 N N . ILE B 1 346 ? -12.468 36.208 19.447 1.00 39.39 354 ILE B N 1
ATOM 5315 C CA . ILE B 1 346 ? -13.606 37.049 19.027 1.00 40.66 354 ILE B CA 1
ATOM 5316 C C . ILE B 1 346 ? -13.958 36.688 17.601 1.00 42.41 354 ILE B C 1
ATOM 5317 O O . ILE B 1 346 ? -13.159 36.909 16.674 1.00 41.47 354 ILE B O 1
ATOM 5322 N N . MET B 1 347 ? -15.147 36.111 17.425 1.00 45.25 355 MET B N 1
ATOM 5323 C CA . MET B 1 347 ? -15.640 35.753 16.092 1.00 49.15 355 MET B CA 1
ATOM 5324 C C . MET B 1 347 ? -16.269 36.966 15.386 1.00 50.10 355 MET B C 1
ATOM 5325 O O . MET B 1 347 ? -16.746 37.874 16.050 1.00 50.28 355 MET B O 1
ATOM 5330 N N . LEU B 1 348 ? -16.250 36.986 14.051 1.00 52.79 356 LEU B N 1
ATOM 5331 C CA . LEU B 1 348 ? -16.725 38.149 13.264 1.00 55.22 356 LEU B CA 1
ATOM 5332 C C . LEU B 1 348 ? -17.754 37.804 12.203 1.00 57.36 356 LEU B C 1
ATOM 5333 O O . LEU B 1 348 ? -17.482 36.971 11.338 1.00 58.58 356 LEU B O 1
ATOM 5338 N N . GLU B 1 349 ? -18.911 38.469 12.211 1.00 59.63 357 GLU B N 1
ATOM 5339 C CA . GLU B 1 349 ? -19.969 38.155 11.212 1.00 60.64 357 GLU B CA 1
ATOM 5340 C C . GLU B 1 349 ? -19.802 38.971 9.920 1.00 61.30 357 GLU B C 1
ATOM 5341 O O . GLU B 1 349 ? -18.688 39.127 9.399 1.00 62.11 357 GLU B O 1
#

Foldseek 3Di:
DVQAQEEEEEDDPCCNPQVPVLLQVVDRSHDDAEYADPPQVVCCVSPVRHHYDHDLCVQLVDPRHAEYEYPPDQVCRLVSLLSNLVSLHAYEYEFLRHLALVSLVVSQVSNVVSVHAYFYLLLLCQAQANVLVVVCVVVVNFPAWQEKEFEDEAADLDDVDECCRVPVLNVLLSVCVPPNAAFWKAKAWDDPHPPDPGTFWMWMWGHRDSHIYIYIYGHRDPDDAFRIWIHGPFKIKTFHDTFCQSVCSVVPHHDDDPCARFDDQVGFIWMWGHDPPDIDIDGRGTGRRPSSVQVVQVSCCSVPVDDHPGHSVSSSSSSVNSVSRVVNNVVVHMGGDD/DVQAAEEEEEDCPCCNVQVPLLLQVVDRSHDDAEYAYPPVVVCCVSPVRHDYDPDLCVQLVPVSHAEYEQPPDQPCRLVSLLSNLVSLHAYEYEFLRHLALVSLVVSVVSNVVRVHAYFYLLLLCLAQVNVQVVVCVVVVLAPAWQEKEFEDEAADQDDPVDECCRVPVLNVLLSVCVPPNAAFWKAKAWDDPHDVDDHTAWMWMWGHNDSHIYIYIYHHNDPDDAWRIWIDGPFKIKTWHDTWCQSVCSVVVHHDDDPCARFDDQVTFIWMWGDDPPDIDIDGHGTDRRCSSVQVVQVSCCSPVVDDHPGHSVSSSVSSVNSVSNVVSNVVVHMGGDD

B-factor: mean 40.28, std 8.72, range [20.51, 69.11]

Radius of gyration: 30.16 Å; Cα contacts (8 Å, |Δi|>4): 1502; chains: 2; bounding box: 58×92×65 Å

Sequence (677 aa):
SLDTIKVGILGYGLSGSVFHGPLLDVLDEYQISKIMTSRTEEVKKRDFPDAEVVHELEEITNDPAIELVIVTTPSGLHYEHTMACIQAGKHVVMEEKPMTATAEEGETLKRAADEKGVLLSVYHNRRWDNDFLTIKKLISEGSLEDINTYQVSYNRYRPEVATGTLYDLGSHIIDQTLHLFGMPKAVTANVMAQRENAETVDYFHLTLDYGKLQAILYGGSIVPANGPRYQIHGKDSSFIKYGIDGQEDALRAGRRKPEDDSWGADVPEEFYGKLTTIRGSDKKTETIPSVNGSYLTYYRKIAESIREGAALPVTAEEGINVIRIIEAAMESSKEKRTIMLESLDTIKVGILGYGLSGSVFHGPLLDVLDEYQISKIMTSRTEEVKRDFPDAEVVHELEEITNDPAIELVIVTTPSGLHYEHTMACIQAGKHVVMEEKPMTATAEEGETLKRAADEKGVLLSVYHNRRWDNDFLTIKKLISEGSLEDINTYQVSYNRYRRPEVQATGTLYDLGSHIIDQTLHLFGMPKAVTANVMAQRENAETVDYFHLTLDYGKLQAILYGGSIVPANGPRYQIHGKDSSFIKYGIDGQEDALRAGRRKPEDDSWGADVPEFYGKLTTIRGSDKKTETIPSVNGSYLTYYRKIAESIREEGAALPVTAEEGINVIRIIEAAMESSKEKRTIMLE

CATH classification: 3.40.50.720 (+1 more: 3.30.360.10)

Nearest PDB structures (foldseek):
  3gfg-assembly2_C  TM=9.977E-01  e=1.629E-68  Bacillus subtilis subsp. subtilis str. 168
  3gfg-assembly3_F  TM=9.961E-01  e=1.945E-68  Bacillus subtilis subsp. subtilis str. 168
  3gfg-assembly2_D  TM=1.000E+00  e=1.078E-67  Bacillus subtilis subsp. subtilis str. 168
  3gfg-assembly3_E  TM=9.944E-01  e=1.143E-67  Bacillus subtilis subsp. subtilis str. 168
  3gfg-assembly6_L  TM=9.990E-01  e=4.451E-65  Bacillus subtilis subsp. subtilis str. 168

InterPro domains:
  IPR000683 Gfo/Idh/MocA-like oxidoreductase, N-terminal [PF01408] (14-131)
  IPR004104 Gfo/Idh/MocA-like oxidoreductase, C-terminal [PF02894] (143-356)
  IPR036291 NAD(P)-binding domain superfamily [SSF51735] (12-210)
  IPR051317 Gfo/Idh/MocA family oxidoreductases [PTHR43708] (12-356)

Solvent-accessible surface area: 28638 Å² total; per-residue (Å²): 126,180,96,17,0,60,0,0,0,0,14,5,36,89,29,0,25,31,19,0,0,15,0,2,70,52,8,125,71,11,76,13,27,27,0,25,17,102,118,65,121,46,1,142,166,69,21,104,128,16,96,31,1,120,103,23,88,69,0,12,111,27,128,64,4,51,1,0,0,1,21,18,104,50,69,99,8,64,102,15,0,48,36,0,0,80,43,40,12,41,2,1,0,29,30,13,0,3,37,48,8,140,54,0,47,38,0,54,144,14,2,96,154,105,64,19,50,7,1,0,3,1,3,22,6,24,2,1,1,0,30,1,0,71,107,10,56,94,113,39,35,4,85,77,19,1,7,0,10,0,6,21,22,53,60,129,54,147,109,48,99,16,9,3,20,72,26,0,0,6,0,0,2,0,0,21,70,41,50,36,76,8,116,0,0,33,12,37,20,38,46,6,19,165,119,22,173,62,42,1,7,1,13,0,19,0,25,30,23,80,21,2,0,2,0,21,2,5,1,11,5,6,16,75,2,1,14,0,4,0,5,0,96,53,3,0,0,18,3,70,25,101,10,34,2,38,93,12,6,136,72,59,142,77,12,154,100,143,76,34,11,56,17,80,95,144,77,61,1,117,16,5,56,22,61,79,123,94,123,122,67,94,71,29,91,14,52,57,2,32,4,17,31,0,0,101,84,3,6,79,3,28,105,133,67,45,97,36,17,0,47,9,56,61,0,0,31,0,0,80,0,0,53,8,0,64,72,2,19,153,84,92,108,14,18,112,41,224,128,177,97,20,1,58,0,0,0,0,15,5,36,90,28,0,26,29,21,0,0,16,0,1,64,48,8,126,67,11,73,9,31,29,0,25,18,104,117,71,105,49,1,138,162,74,19,107,131,16,91,32,2,114,96,25,88,70,0,15,106,30,125,63,4,51,2,0,1,3,22,20,106,60,67,99,17,62,106,17,0,39,34,0,0,101,41,40,12,36,2,1,0,38,26,19,0,2,35,48,13,141,62,0,41,46,0,50,132,20,2,94,161,108,67,17,53,7,2,0,3,1,3,28,8,27,2,1,0,0,29,2,0,78,111,11,55,92,111,39,38,4,81,75,20,1,6,0,9,0,6,25,22,56,56,136,60,148,56,144,50,96,18,9,2,16,73,29,0,0,7,1,0,2,0,0,21,71,39,50,37,76,7,100,0,0,32,14,29,22,42,46,7,24,161,114,24,159,54,36,1,8,1,12,0,19,0,18,36,24,84,21,2,0,2,0,22,2,7,0,9,7,5,13,82,2,1,13,0,4,0,4,0,98,56,2,0,0,17,3,72,25,106,12,35,2,37,96,15,6,135,64,67,141,75,10,143,93,140,80,31,10,54,18,70,85,136,86,57,0,118,9,5,47,19,77,81,114,109,132,130,85,76,74,26,90,14,49,53,2,31,4,18,35,0,0,107,90,4,6,77,4,29,102,132,64,51,96,34,15,0,46,8,65,62,0,0,26,0,0,78,0,0,62,8,0,76,77,1,16,164,87,87,115,17,20,116,44,161

Organism: Bacillus subtilis (strain 168) (NCBI:txid224308)

Secondary structure (DSSP, 8-state):
-TTPEEEEEE--SHIIIIIIHHHHTT-TTEEEEEEE-S-HHHHHHH-TTSEEESSTHHHHT-TT--EEEE-S-TTTHHHHHHHHHHTT-EEEEESS--SSHHHHHHHHHHHHHHT--EEEE-GGGGSHHHHHHHHHHHTTSS-S--EEEEE---B------SHIIIIIHHHHHHHHHHH---SEEEEEEE--STT--S--EEEEEEEETTEEEEEEE-SB-SS---SEEEE-SSEEEEE----SHHHHHHTT----STTTTPPPGGG-EEEEEEETTEEEEEEEPPPPP-THHHHHHHHHHHHH-PPPSS-HHHHHHHHHHHHHHHHHHHHTBPEEP-/-TTPEEEEEE--SHIIIIIIHHHHHT-TTEEEEEEE-S-HHHHHHH-TT-EEESSTHHHHT-TT--EEEE-S-TTTHHHHHHHHHHTT-EEEEESS--SSHHHHHHHHHHHHHHT--EEEE-GGGGSHHHHHHHHHHHTTSS-SEEEEEEE---B--S----SHIIIIIHHHHHHHHHHH---SEEEEEEE--STT--S--EEEEEEEETTEEEEEEE-SB-SS---SEEEEESSEEEEE----SHHHHHHTT----STTTTPPPGGG-EEEEEEETTEEEEEEEPPPPP-THHHHHHHHHHHHH-PPPSS-HHHHHHHHHHHHHHHHHHHHTB-EE--

GO terms:
  GO:0070401 NADP+ binding (F, IDA)
  GO:0070402 NADPH binding (F, IDA)
  GO:0102497 scyllo-inositol dehydrogenase (NADP+) activity (F, IDA)